Protein 3HJ9 (pdb70)

Radius of gyration: 20.75 Å; Cα contacts (8 Å, |Δi|>4): 990; chains: 2; bounding box: 49×48×55 Å

Structure (mmCIF, N/CA/C/O backbone):
data_3HJ9
#
_entry.id   3HJ9
#
_cell.length_a   78.865
_cell.length_b   78.865
_cell.length_c   136.555
_cell.angle_alpha   90.000
_cell.angle_beta   90.000
_cell.angle_gamma   120.000
#
_symmetry.space_group_name_H-M   'P 32 2 1'
#
loop_
_entity.id
_entity.type
_entity.pdbx_description
1 polymer Oxidoreductase
2 non-polymer 'FLAVIN MONONUCLEOTIDE'
3 non-polymer 'ACETATE ION'
4 non-polymer (4S)-2-METHYL-2,4-PENTANEDIOL
5 non-polymer 'MAGNESIUM ION'
6 water water
#
loop_
_atom_site.group_PDB
_atom_site.id
_atom_site.type_symbol
_atom_site.label_atom_id
_atom_site.label_alt_id
_atom_site.label_comp_id
_atom_site.label_asym_id
_atom_site.label_entity_id
_atom_site.label_seq_id
_atom_site.pdbx_PDB_ins_code
_atom_site.Cartn_x
_atom_site.Cartn_y
_atom_site.Cartn_z
_atom_site.occupancy
_atom_site.B_iso_or_equiv
_atom_site.auth_seq_id
_atom_site.auth_comp_id
_atom_site.auth_asym_id
_atom_site.auth_atom_id
_atom_site.pdbx_PDB_model_num
ATOM 1 N N . ASN A 1 3 ? -35.471 27.510 -1.746 1.00 45.18 2 ASN A N 1
ATOM 2 C CA . ASN A 1 3 ? -35.567 28.416 -0.558 1.00 46.68 2 ASN A CA 1
ATOM 3 C C . ASN A 1 3 ? -34.251 28.448 0.243 1.00 46.18 2 ASN A C 1
ATOM 4 O O . ASN A 1 3 ? -33.756 29.531 0.628 1.00 46.12 2 ASN A O 1
ATOM 9 N N . ASP A 1 4 ? -33.724 27.249 0.513 1.00 45.38 3 ASP A N 1
ATOM 10 C CA . ASP A 1 4 ? -32.410 27.064 1.166 1.00 44.43 3 ASP A CA 1
ATOM 11 C C . ASP A 1 4 ? -31.252 27.563 0.281 1.00 43.40 3 ASP A C 1
ATOM 12 O O . ASP A 1 4 ? -30.207 27.946 0.815 1.00 42.73 3 ASP A O 1
ATOM 17 N N . LEU A 1 5 ? -31.457 27.566 -1.050 1.00 42.49 4 LEU A N 1
ATOM 18 C CA . LEU A 1 5 ? -30.473 28.051 -2.051 1.00 41.58 4 LEU A CA 1
ATOM 19 C C . LEU A 1 5 ? -30.015 29.507 -1.848 1.00 41.66 4 LEU A C 1
ATOM 20 O O . LEU A 1 5 ? -28.924 29.867 -2.317 1.00 42.39 4 LEU A O 1
ATOM 25 N N . LYS A 1 6 ? -30.836 30.336 -1.175 1.00 40.97 5 LYS A N 1
ATOM 26 C CA . LYS A 1 6 ? -30.433 31.711 -0.764 1.00 40.81 5 LYS A CA 1
ATOM 27 C C . LYS A 1 6 ? -29.257 31.642 0.237 1.00 38.72 5 LYS A C 1
ATOM 28 O O . LYS A 1 6 ? -28.409 32.546 0.268 1.00 37.92 5 LYS A O 1
ATOM 34 N N . ARG A 1 7 ? -29.245 30.580 1.060 1.00 36.54 6 ARG A N 1
ATOM 35 C CA . ARG A 1 7 ? -28.183 30.361 2.046 1.00 35.24 6 ARG A CA 1
ATOM 36 C C . ARG A 1 7 ? -26.842 29.877 1.487 1.00 31.11 6 ARG A C 1
ATOM 37 O O . ARG A 1 7 ? -25.879 29.841 2.254 1.00 31.02 6 ARG A O 1
ATOM 45 N N . LEU A 1 8 ? -26.748 29.543 0.186 1.00 26.13 7 LEU A N 1
ATOM 46 C CA . LEU A 1 8 ? -25.458 29.131 -0.387 1.00 22.17 7 LEU A CA 1
ATOM 47 C C . LEU A 1 8 ? -24.433 30.285 -0.276 1.00 20.85 7 LEU A C 1
ATOM 48 O O . LEU A 1 8 ? -24.799 31.467 -0.434 1.00 20.83 7 LEU A O 1
ATOM 53 N N . PRO A 1 9 ? -23.167 29.953 0.069 1.00 19.34 8 PRO A N 1
ATOM 54 C CA . PRO A 1 9 ? -22.150 30.970 0.230 1.00 18.67 8 PRO A CA 1
ATOM 55 C C . PRO A 1 9 ? -21.956 31.716 -1.098 1.00 18.56 8 PRO A C 1
ATOM 56 O O . PRO A 1 9 ? -21.911 31.069 -2.155 1.00 16.56 8 PRO A O 1
ATOM 60 N N . TYR A 1 10 ? -21.864 33.048 -1.028 1.00 18.83 9 TYR A N 1
ATOM 61 C CA . TYR A 1 10 ? -21.757 33.869 -2.244 1.00 18.04 9 TYR A CA 1
ATOM 62 C C . TYR A 1 10 ? -20.472 33.619 -3.020 1.00 19.08 9 TYR A C 1
ATOM 63 O O . TYR A 1 10 ? -19.446 33.214 -2.456 1.00 17.74 9 TYR A O 1
ATOM 72 N N . GLU A 1 11 ? -20.558 33.833 -4.328 1.00 19.55 10 GLU A N 1
ATOM 73 C CA . GLU A 1 11 ? -19.432 33.694 -5.214 1.00 22.30 10 GLU A CA 1
ATOM 74 C C . GLU A 1 11 ? -18.430 34.834 -4.934 1.00 22.40 10 GLU A C 1
ATOM 75 O O . GLU A 1 11 ? -18.843 35.977 -4.760 1.00 21.12 10 GLU A O 1
ATOM 81 N N . PRO A 1 12 ? -17.127 34.507 -4.802 1.00 22.28 11 PRO A N 1
ATOM 82 C CA . PRO A 1 12 ? -16.159 35.587 -4.652 1.00 22.83 11 PRO A CA 1
ATOM 83 C C . PRO A 1 12 ? -16.005 36.401 -5.949 1.00 23.25 11 PRO A C 1
ATOM 84 O O . PRO A 1 12 ? -16.152 35.863 -7.033 1.00 22.72 11 PRO A O 1
ATOM 88 N N . VAL A 1 13 ? -15.755 37.699 -5.818 1.00 25.32 12 VAL A N 1
ATOM 89 C CA . VAL A 1 13 ? -15.490 38.581 -6.954 1.00 26.12 12 VAL A CA 1
ATOM 90 C C . VAL A 1 13 ? -13.969 38.624 -7.016 1.00 27.55 12 VAL A C 1
ATOM 91 O O . VAL A 1 13 ? -13.328 39.177 -6.129 1.00 28.08 12 VAL A O 1
ATOM 95 N N . LYS A 1 14 ? -13.393 38.042 -8.058 1.00 30.44 13 LYS A N 1
ATOM 96 C CA . LYS A 1 14 ? -11.932 37.940 -8.197 1.00 32.27 13 LYS A CA 1
ATOM 97 C C . LYS A 1 14 ? -11.351 39.004 -9.144 1.00 33.48 13 LYS A C 1
ATOM 98 O O . LYS A 1 14 ? -11.979 39.371 -10.146 1.00 33.42 13 LYS A O 1
ATOM 100 N N . GLY A 1 15 ? -10.170 39.510 -8.786 1.00 34.41 14 GLY A N 1
ATOM 101 C CA . GLY A 1 15 ? -9.400 40.420 -9.634 1.00 34.71 14 GLY A CA 1
ATOM 102 C C . GLY A 1 15 ? -9.704 41.903 -9.680 1.00 34.89 14 GLY A C 1
ATOM 103 O O . GLY A 1 15 ? -8.913 42.632 -10.255 1.00 35.74 14 GLY A O 1
ATOM 104 N N . LEU A 1 16 ? -10.817 42.360 -9.104 1.00 34.78 15 LEU A N 1
ATOM 105 C CA . LEU A 1 16 ? -11.159 43.803 -9.126 1.00 35.06 15 LEU A CA 1
ATOM 106 C C . LEU A 1 16 ? -10.107 44.679 -8.429 1.00 35.02 15 LEU A C 1
ATOM 107 O O . LEU A 1 16 ? -9.592 44.320 -7.370 1.00 36.48 15 LEU A O 1
ATOM 112 N N . LEU A 1 17 ? -9.751 45.787 -9.065 1.00 33.99 16 LEU A N 1
ATOM 113 C CA . LEU A 1 17 ? -8.843 46.757 -8.479 1.00 32.83 16 LEU A CA 1
ATOM 114 C C . LEU A 1 17 ? -9.651 47.986 -8.120 1.00 31.43 16 LEU A C 1
ATOM 115 O O . LEU A 1 17 ? -10.803 48.118 -8.540 1.00 30.52 16 LEU A O 1
ATOM 120 N N . PRO A 1 18 ? -9.078 48.870 -7.289 1.00 30.44 17 PRO A N 1
ATOM 121 C CA . PRO A 1 18 ? -9.802 50.106 -7.030 1.00 29.26 17 PRO A CA 1
ATOM 122 C C . PRO A 1 18 ? -9.902 50.934 -8.312 1.00 25.50 17 PRO A C 1
ATOM 123 O O . PRO A 1 18 ? -8.943 50.982 -9.081 1.00 25.13 17 PRO A O 1
ATOM 127 N N . ARG A 1 19 ? -11.065 51.537 -8.540 1.00 22.67 18 ARG A N 1
ATOM 128 C CA . ARG A 1 19 ? -11.263 52.395 -9.695 1.00 20.44 18 ARG A CA 1
ATOM 129 C C . ARG A 1 19 ? -10.629 53.772 -9.397 1.00 18.60 18 ARG A C 1
ATOM 130 O O . ARG A 1 19 ? -10.470 54.152 -8.196 1.00 18.64 18 ARG A O 1
ATOM 138 N N . PRO A 1 20 ? -10.272 54.515 -10.451 1.00 17.13 19 PRO A N 1
ATOM 139 C CA . PRO A 1 20 ? -9.735 55.850 -10.262 1.00 17.05 19 PRO A CA 1
ATOM 140 C C . PRO A 1 20 ? -10.775 56.784 -9.618 1.00 18.93 19 PRO A C 1
ATOM 141 O O . PRO A 1 20 ? -11.989 56.648 -9.878 1.00 17.76 19 PRO A O 1
ATOM 145 N N . ALA A 1 21 ? -10.303 57.689 -8.757 1.00 20.08 20 ALA A N 1
ATOM 146 C CA . ALA A 1 21 ? -11.185 58.655 -8.123 1.00 21.66 20 ALA A CA 1
ATOM 147 C C . ALA A 1 21 ? -11.819 59.560 -9.206 1.00 22.23 20 ALA A C 1
ATOM 148 O O . ALA A 1 21 ? -11.186 59.875 -10.224 1.00 22.75 20 ALA A O 1
ATOM 150 N N . VAL A 1 22 ? -13.095 59.869 -9.015 1.00 23.94 21 VAL A N 1
ATOM 151 C CA . VAL A 1 22 ? -13.877 60.735 -9.896 1.00 25.12 21 VAL A CA 1
ATOM 152 C C . VAL A 1 22 ? -14.145 61.978 -9.071 1.00 26.01 21 VAL A C 1
ATOM 153 O O . VAL A 1 22 ? -14.814 61.912 -8.043 1.00 25.97 21 VAL A O 1
ATOM 157 N N . GLY A 1 23 ? -13.603 63.097 -9.502 1.00 27.31 22 GLY A N 1
ATOM 158 C CA . GLY A 1 23 ? -13.791 64.366 -8.830 1.00 29.27 22 GLY A CA 1
ATOM 159 C C . GLY A 1 23 ? -12.472 64.874 -8.286 1.00 31.36 22 GLY A C 1
ATOM 160 O O . GLY A 1 23 ? -11.366 64.465 -8.731 1.00 31.53 22 GLY A O 1
ATOM 161 N N . THR A 1 24 ? -12.603 65.801 -7.339 1.00 32.20 23 THR A N 1
ATOM 162 C CA . THR A 1 24 ? -11.463 66.421 -6.679 1.00 32.22 23 THR A CA 1
ATOM 163 C C . THR A 1 24 ? -11.388 65.612 -5.368 1.00 30.38 23 THR A C 1
ATOM 164 O O . THR A 1 24 ? -12.366 65.548 -4.630 1.00 30.51 23 THR A O 1
ATOM 168 N N . SER A 1 25 ? -10.240 64.973 -5.144 1.00 29.12 24 SER A N 1
ATOM 169 C CA . SER A 1 25 ? -9.969 64.108 -4.004 1.00 28.81 24 SER A CA 1
ATOM 170 C C . SER A 1 25 ? -9.303 64.945 -2.883 1.00 27.59 24 SER A C 1
ATOM 171 O O . SER A 1 25 ? -8.106 64.817 -2.584 1.00 27.32 24 SER A O 1
ATOM 174 N N . GLU A 1 26 ? -10.118 65.799 -2.267 1.00 26.46 25 GLU A N 1
ATOM 175 C CA . GLU A 1 26 ? -9.666 66.754 -1.241 1.00 26.16 25 GLU A CA 1
ATOM 176 C C . GLU A 1 26 ? -9.185 66.050 0.027 1.00 24.00 25 GLU A C 1
ATOM 177 O O . GLU A 1 26 ? -9.687 64.983 0.382 1.00 22.92 25 GLU A O 1
ATOM 183 N N . ARG A 1 27 ? -8.184 66.639 0.673 1.00 22.54 26 ARG A N 1
ATOM 184 C CA . ARG A 1 27 ? -7.559 66.068 1.870 1.00 22.38 26 ARG A CA 1
ATOM 185 C C . ARG A 1 27 ? -8.530 65.976 3.063 1.00 20.58 26 ARG A C 1
ATOM 186 O O . ARG A 1 27 ? -8.518 64.986 3.798 1.00 18.30 26 ARG A O 1
ATOM 194 N N . VAL A 1 28 ? -9.362 67.010 3.222 1.00 19.07 27 VAL A N 1
ATOM 195 C CA . VAL A 1 28 ? -10.365 67.079 4.272 1.00 18.91 27 VAL A CA 1
ATOM 196 C C . VAL A 1 28 ? -11.681 67.586 3.702 1.00 19.83 27 VAL A C 1
ATOM 197 O O . VAL A 1 28 ? -11.680 68.543 2.943 1.00 21.19 27 VAL A O 1
ATOM 201 N N . ILE A 1 29 ? -12.790 66.924 4.039 1.00 20.71 28 ILE A N 1
ATOM 202 C CA . ILE A 1 29 ? -14.125 67.420 3.709 1.00 21.43 28 ILE A CA 1
ATOM 203 C C . ILE A 1 29 ? -14.763 67.813 5.057 1.00 21.14 28 ILE A C 1
ATOM 204 O O . ILE A 1 29 ? -14.914 66.959 5.929 1.00 20.69 28 ILE A O 1
ATOM 209 N N . THR A 1 30 ? -15.047 69.113 5.234 1.00 20.83 29 THR A N 1
ATOM 210 C CA A THR A 1 30 ? -15.704 69.606 6.449 0.50 21.52 29 THR A CA 1
ATOM 211 C CA B THR A 1 30 ? -15.703 69.635 6.442 0.50 21.39 29 THR A CA 1
ATOM 212 C C . THR A 1 30 ? -17.201 69.378 6.256 1.00 21.57 29 THR A C 1
ATOM 213 O O . THR A 1 30 ? -17.737 69.557 5.159 1.00 23.89 29 THR A O 1
ATOM 220 N N . LEU A 1 31 ? -17.867 68.953 7.309 1.00 21.62 30 LEU A N 1
ATOM 221 C CA . LEU A 1 31 ? -19.288 68.643 7.279 1.00 20.48 30 LEU A CA 1
ATOM 222 C C . LEU A 1 31 ? -20.052 69.684 8.102 1.00 20.74 30 LEU A C 1
ATOM 223 O O . LEU A 1 31 ? -19.551 70.135 9.139 1.00 19.22 30 LEU A O 1
ATOM 228 N N . PRO A 1 32 ? -21.282 70.044 7.670 1.00 21.96 31 PRO A N 1
ATOM 229 C CA . PRO A 1 32 ? -22.059 71.014 8.455 1.00 22.24 31 PRO A CA 1
ATOM 230 C C . PRO A 1 32 ? -22.572 70.403 9.748 1.00 22.53 31 PRO A C 1
ATOM 231 O O . PRO A 1 32 ? -22.640 69.161 9.867 1.00 21.42 31 PRO A O 1
ATOM 235 N N . GLU A 1 33 ? -22.893 71.258 10.719 1.00 24.02 32 GLU A N 1
ATOM 236 C CA . GLU A 1 33 ? -23.389 70.784 12.017 1.00 26.76 32 GLU A CA 1
ATOM 237 C C . GLU A 1 33 ? -24.674 69.997 11.844 1.00 27.00 32 GLU A C 1
ATOM 238 O O . GLU A 1 33 ? -25.548 70.447 11.133 1.00 26.41 32 GLU A O 1
ATOM 244 N N . PRO A 1 34 ? -24.793 68.829 12.494 1.00 28.07 33 PRO A N 1
ATOM 245 C CA . PRO A 1 34 ? -26.030 68.054 12.374 1.00 28.79 33 PRO A CA 1
ATOM 246 C C . PRO A 1 34 ? -27.233 68.679 13.149 1.00 30.43 33 PRO A C 1
ATOM 247 O O . PRO A 1 34 ? -27.005 69.367 14.154 1.00 28.27 33 PRO A O 1
ATOM 251 N N . ASP A 1 35 ? -28.464 68.488 12.631 1.00 33.30 34 ASP A N 1
ATOM 252 C CA A ASP A 1 35 ? -29.683 68.996 13.301 0.50 35.26 34 ASP A CA 1
ATOM 253 C CA B ASP A 1 35 ? -29.725 68.936 13.273 0.50 35.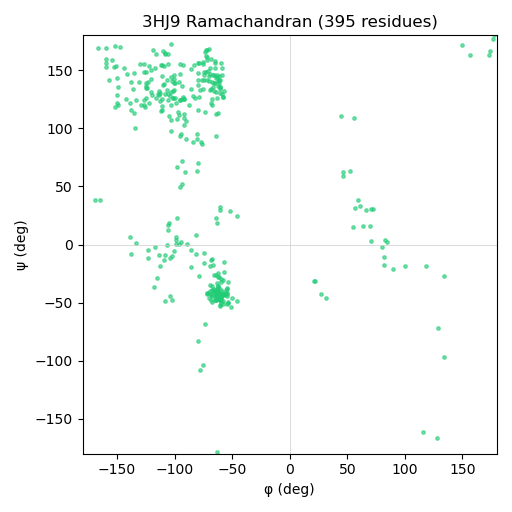27 34 ASP A CA 1
ATOM 254 C C . ASP A 1 35 ? -29.943 68.163 14.565 1.00 36.42 34 ASP A C 1
ATOM 255 O O . ASP A 1 35 ? -29.590 67.008 14.647 1.00 37.77 34 ASP A O 1
ATOM 264 N N . ARG A 1 36 ? -30.589 68.776 15.535 1.00 39.43 35 ARG A N 1
ATOM 265 C CA . ARG A 1 36 ? -30.855 68.154 16.840 1.00 41.70 35 ARG A CA 1
ATOM 266 C C . ARG A 1 36 ? -32.314 67.958 17.220 1.00 42.91 35 ARG A C 1
ATOM 267 O O . ARG A 1 36 ? -32.652 66.969 17.870 1.00 43.84 35 ARG A O 1
ATOM 275 N N . THR A 1 37 ? -33.157 68.907 16.844 1.00 44.44 36 THR A N 1
ATOM 276 C CA . THR A 1 37 ? -34.565 68.819 17.140 1.00 44.71 36 THR A CA 1
ATOM 277 C C . THR A 1 37 ? -35.256 67.887 16.131 1.00 43.64 36 THR A C 1
ATOM 278 O O . THR A 1 37 ? -35.345 66.684 16.366 1.00 43.55 36 THR A O 1
ATOM 282 N N . SER A 1 38 ? -35.595 68.435 14.966 1.00 41.91 37 SER A N 1
ATOM 283 C CA . SER A 1 38 ? -36.528 67.805 14.037 1.00 39.99 37 SER A CA 1
ATOM 284 C C . SER A 1 38 ? -36.110 66.525 13.267 1.00 37.11 37 SER A C 1
ATOM 285 O O . SER A 1 38 ? -34.950 66.128 13.242 1.00 37.03 37 SER A O 1
ATOM 288 N N . GLY A 1 39 ? -37.131 65.911 12.655 1.00 33.00 38 GLY A N 1
ATOM 289 C CA . GLY A 1 39 ? -37.028 64.685 11.863 1.00 29.36 38 GLY A CA 1
ATOM 290 C C . GLY A 1 39 ? -38.126 63.673 12.216 1.00 26.00 38 GLY A C 1
ATOM 291 O O . GLY A 1 39 ? -38.869 63.845 13.196 1.00 22.32 38 GLY A O 1
ATOM 300 N N . PRO A 1 41 ? -40.319 60.731 13.639 1.00 18.37 40 PRO A N 1
ATOM 301 C CA . PRO A 1 41 ? -40.323 60.050 14.940 1.00 17.63 40 PRO A CA 1
ATOM 302 C C . PRO A 1 41 ? -39.622 58.688 14.900 1.00 18.70 40 PRO A C 1
ATOM 303 O O . PRO A 1 41 ? -39.760 57.980 13.912 1.00 17.30 40 PRO A O 1
ATOM 307 N N . LEU A 1 42 ? -38.859 58.356 15.951 1.00 19.80 41 LEU A N 1
ATOM 308 C CA . LEU A 1 42 ? -38.169 57.048 16.088 1.00 18.89 41 LEU A CA 1
ATOM 309 C C . LEU A 1 42 ? -39.095 55.892 15.748 1.00 18.01 41 LEU A C 1
ATOM 310 O O . LEU A 1 42 ? -38.695 55.010 14.992 1.00 19.40 41 LEU A O 1
ATOM 323 N N . GLY A 1 44 ? -41.720 55.832 13.872 1.00 16.63 43 GLY A N 1
ATOM 324 C CA . GLY A 1 44 ? -41.848 55.796 12.406 1.00 15.94 43 GLY A CA 1
ATOM 325 C C . GLY A 1 44 ? -40.655 55.148 11.690 1.00 16.73 43 GLY A C 1
ATOM 326 O O . GLY A 1 44 ? -40.836 54.358 10.749 1.00 16.57 43 GLY A O 1
ATOM 327 N N . THR A 1 45 ? -39.437 55.471 12.132 1.00 16.31 44 THR A N 1
ATOM 328 C CA . THR A 1 45 ? -38.251 54.925 11.514 1.00 16.31 44 THR A CA 1
ATOM 329 C C . THR A 1 45 ? -38.135 53.413 11.748 1.00 15.73 44 THR A C 1
ATOM 330 O O . THR A 1 45 ? -37.670 52.709 10.859 1.00 12.93 44 THR A O 1
ATOM 334 N N . LEU A 1 46 ? -38.551 52.930 12.920 1.00 15.47 45 LEU A N 1
ATOM 335 C CA . LEU A 1 46 ? -38.557 51.474 13.205 1.00 16.44 45 LEU A CA 1
ATOM 336 C C . LEU A 1 46 ? -39.538 50.693 12.257 1.00 16.80 45 LEU A C 1
ATOM 337 O O . LEU A 1 46 ? -39.227 49.578 11.793 1.00 15.94 45 LEU A O 1
ATOM 342 N N . TRP A 1 47 ? -40.703 51.293 11.988 1.00 15.36 46 TRP A N 1
ATOM 343 C CA . TRP A 1 47 ? -41.668 50.719 11.053 1.00 15.74 46 TRP A CA 1
ATOM 344 C C . TRP A 1 47 ? -41.104 50.616 9.627 1.00 15.87 46 TRP A C 1
ATOM 345 O O . TRP A 1 47 ? -41.381 49.649 8.956 1.00 14.77 46 TRP A O 1
ATOM 356 N N . LEU A 1 48 ? -40.318 51.610 9.207 1.00 14.95 47 LEU A N 1
ATOM 357 C CA . LEU A 1 48 ? -39.787 51.691 7.848 1.00 16.56 47 LEU A CA 1
ATOM 358 C C . LEU A 1 48 ? -38.378 51.131 7.690 1.00 15.81 47 LEU A C 1
ATOM 359 O O . LEU A 1 48 ? -37.833 51.130 6.575 1.00 16.39 47 LEU A O 1
ATOM 364 N N . ARG A 1 49 ? -37.789 50.620 8.775 1.00 15.80 48 ARG A N 1
ATOM 365 C CA . ARG A 1 49 ? -36.403 50.094 8.760 1.00 15.58 48 ARG A CA 1
ATOM 366 C C . ARG A 1 49 ? -36.411 48.823 7.889 1.00 16.31 48 ARG A C 1
ATOM 367 O O . ARG A 1 49 ? -37.206 47.910 8.120 1.00 15.84 48 ARG A O 1
ATOM 375 N N . LYS A 1 50 ? -35.612 48.838 6.819 1.00 17.88 49 LYS A N 1
ATOM 376 C CA . LYS A 1 50 ? -35.554 47.750 5.832 1.00 18.01 49 LYS A CA 1
ATOM 377 C C . LYS A 1 50 ? -34.250 47.804 5.051 1.00 17.67 49 LYS A C 1
ATOM 378 O O . LYS A 1 50 ? -33.557 48.819 5.087 1.00 16.44 49 LYS A O 1
ATOM 384 N N . SER A 1 51 ? -33.970 46.746 4.291 1.00 18.20 50 SER A N 1
ATOM 385 C CA . SER A 1 51 ? -32.795 46.688 3.420 1.00 17.43 50 SER A CA 1
ATOM 386 C C . SER A 1 51 ? -33.162 46.973 1.955 1.00 16.14 50 SER A C 1
ATOM 387 O O . SER A 1 51 ? -34.154 46.499 1.450 1.00 14.52 50 SER A O 1
ATOM 390 N N . THR A 1 52 ? -32.317 47.742 1.288 1.00 16.95 51 THR A N 1
ATOM 391 C CA . THR A 1 52 ? -32.473 48.119 -0.121 1.00 17.08 51 THR A CA 1
ATOM 392 C C . THR A 1 52 ? -31.204 47.706 -0.828 1.00 18.03 51 THR A C 1
ATOM 393 O O . THR A 1 52 ? -30.114 47.896 -0.271 1.00 15.47 51 THR A O 1
ATOM 397 N N . ARG A 1 53 ? -31.342 47.160 -2.046 1.00 17.50 52 ARG A N 1
ATOM 398 C CA . ARG A 1 53 ? -30.206 46.649 -2.819 1.00 18.76 52 ARG A CA 1
ATOM 399 C C . ARG A 1 53 ? -29.996 47.242 -4.208 1.00 18.57 52 ARG A C 1
ATOM 400 O O . ARG A 1 53 ? -28.959 46.994 -4.797 1.00 20.07 52 ARG A O 1
ATOM 408 N N . GLU A 1 54 ? -30.969 47.996 -4.721 1.00 18.60 53 GLU A N 1
ATOM 409 C CA . GLU A 1 54 ? -30.868 48.710 -5.984 1.00 18.12 53 GLU A CA 1
ATOM 410 C C . GLU A 1 54 ? -31.045 50.214 -5.681 1.00 17.41 53 GLU A C 1
ATOM 411 O O . GLU A 1 54 ? -32.018 50.624 -5.057 1.00 16.57 53 GLU A O 1
ATOM 414 N N . PHE A 1 55 ? -30.106 51.010 -6.168 1.00 17.54 54 PHE A N 1
ATOM 415 C CA . PHE A 1 55 ? -30.040 52.432 -5.888 1.00 18.64 54 PHE A CA 1
ATOM 416 C C . PHE A 1 55 ? -29.968 53.339 -7.100 1.00 18.36 54 PHE A C 1
ATOM 417 O O . PHE A 1 55 ? -29.525 52.931 -8.160 1.00 17.97 54 PHE A O 1
ATOM 425 N N . ASP A 1 56 ? -30.423 54.568 -6.891 1.00 20.47 55 ASP A N 1
ATOM 426 C CA . ASP A 1 56 ? -30.235 55.673 -7.818 1.00 23.82 55 ASP A CA 1
ATOM 427 C C . ASP A 1 56 ? -28.791 56.142 -7.537 1.00 22.58 55 ASP A C 1
ATOM 428 O O . ASP A 1 56 ? -28.306 56.047 -6.384 1.00 22.35 55 ASP A O 1
ATOM 433 N N . GLN A 1 57 ? -28.116 56.627 -8.569 1.00 22.15 56 GLN A N 1
ATOM 434 C CA . GLN A 1 57 ? -26.725 57.077 -8.438 1.00 22.66 56 GLN A CA 1
ATOM 435 C C . GLN A 1 57 ? -26.533 58.524 -7.976 1.00 22.07 56 GLN A C 1
ATOM 436 O O . GLN A 1 57 ? -25.406 58.906 -7.714 1.00 23.35 56 GLN A O 1
ATOM 442 N N . GLN A 1 58 ? -27.601 59.300 -7.809 1.00 21.41 57 GLN A N 1
ATOM 443 C CA . GLN A 1 58 ? -27.489 60.713 -7.376 1.00 21.72 57 GLN A CA 1
ATOM 444 C C . GLN A 1 58 ? -26.769 60.753 -6.004 1.00 19.54 57 GLN A C 1
ATOM 445 O O . GLN A 1 58 ? -27.122 59.973 -5.123 1.00 17.95 57 GLN A O 1
ATOM 448 N N . PRO A 1 59 ? -25.714 61.600 -5.845 1.00 17.43 58 PRO A N 1
ATOM 449 C CA . PRO A 1 59 ? -25.024 61.660 -4.530 1.00 16.95 58 PRO A CA 1
ATOM 450 C C . PRO A 1 59 ? -25.910 62.190 -3.418 1.00 15.35 58 PRO A C 1
ATOM 451 O O . PRO A 1 59 ? -26.875 62.857 -3.694 1.00 16.00 58 PRO A O 1
ATOM 455 N N . LEU A 1 60 ? -25.605 61.855 -2.166 1.00 18.63 59 LEU A N 1
ATOM 456 C CA . LEU A 1 60 ? -26.337 62.440 -1.042 1.00 18.81 59 LEU A CA 1
ATOM 457 C C . LEU A 1 60 ? -25.882 63.911 -0.954 1.00 19.50 59 LEU A C 1
ATOM 458 O O . LEU A 1 60 ? -24.690 64.202 -1.170 1.00 18.57 59 LEU A O 1
ATOM 463 N N . PRO A 1 61 ? -26.812 64.844 -0.652 1.00 19.93 60 PRO A N 1
ATOM 464 C CA . PRO A 1 61 ? -26.348 66.209 -0.398 1.00 19.82 60 PRO A CA 1
ATOM 465 C C . PRO A 1 61 ? -25.478 66.211 0.857 1.00 19.98 60 PRO A C 1
ATOM 466 O O . PRO A 1 61 ? -25.591 65.300 1.708 1.00 18.78 60 PRO A O 1
ATOM 470 N N . LEU A 1 62 ? -24.629 67.221 0.974 1.00 19.36 61 LEU A N 1
ATOM 471 C CA . LEU A 1 62 ? -23.693 67.322 2.096 1.00 19.90 61 LEU A CA 1
ATOM 472 C C . LEU A 1 62 ? -24.391 67.245 3.459 1.00 20.08 61 LEU A C 1
ATOM 473 O O . LEU A 1 62 ? -23.858 66.621 4.377 1.00 19.94 61 LEU A O 1
ATOM 478 N N . LYS A 1 63 ? -25.581 67.845 3.573 1.00 20.67 62 LYS A N 1
ATOM 479 C CA . LYS A 1 63 ? -26.385 67.790 4.813 1.00 21.73 62 LYS A CA 1
ATOM 480 C C . LYS A 1 63 ? -26.710 66.350 5.211 1.00 20.77 62 LYS A C 1
ATOM 481 O O . LYS A 1 63 ? -26.620 66.005 6.385 1.00 19.51 62 LYS A O 1
ATOM 487 N N . GLN A 1 64 ? -27.094 65.528 4.233 1.00 21.48 63 GLN A N 1
ATOM 488 C CA . GLN A 1 64 ? -27.423 64.138 4.478 1.00 23.39 63 GLN A CA 1
ATOM 489 C C . GLN A 1 64 ? -26.185 63.317 4.777 1.00 23.68 63 GLN A C 1
ATOM 490 O O . GLN A 1 64 ? -26.228 62.493 5.682 1.00 23.78 63 GLN A O 1
ATOM 496 N N . LEU A 1 65 ? -25.091 63.521 4.033 1.00 23.01 64 LEU A N 1
ATOM 497 C CA . LEU A 1 65 ? -23.840 62.804 4.359 1.00 21.53 64 LEU A CA 1
ATOM 498 C C . LEU A 1 65 ? -23.436 63.080 5.817 1.00 21.03 64 LEU A C 1
ATOM 499 O O . LEU A 1 65 ? -23.080 62.167 6.562 1.00 20.80 64 LEU A O 1
ATOM 504 N N . SER A 1 66 ? -23.551 64.340 6.217 1.00 21.02 65 SER A N 1
ATOM 505 C CA . SER A 1 66 ? -23.217 64.778 7.571 1.00 20.97 65 SER A CA 1
ATOM 506 C C . SER A 1 66 ? -24.047 64.098 8.640 1.00 20.92 65 SER A C 1
ATOM 507 O O . SER A 1 66 ? -23.498 63.539 9.590 1.00 20.22 65 SER A O 1
ATOM 510 N N . GLU A 1 67 ? -25.367 64.161 8.485 1.00 20.83 66 GLU A N 1
ATOM 511 C CA . GLU A 1 67 ? -26.286 63.562 9.452 1.00 20.86 66 GLU A CA 1
ATOM 512 C C . GLU A 1 67 ? -26.157 62.026 9.560 1.00 19.02 66 GLU A C 1
ATOM 513 O O . GLU A 1 67 ? -26.210 61.489 10.649 1.00 19.02 66 GLU A O 1
ATOM 519 N N . LEU A 1 68 ? -25.933 61.364 8.436 1.00 18.82 67 LEU A N 1
ATOM 520 C CA . LEU A 1 68 ? -25.711 59.905 8.356 1.00 18.31 67 LEU A CA 1
ATOM 521 C C . LEU A 1 68 ? -24.479 59.501 9.164 1.00 19.33 67 LEU A C 1
ATOM 522 O O . LEU A 1 68 ? -24.535 58.563 10.015 1.00 19.33 67 LEU A O 1
ATOM 527 N N . LEU A 1 69 ? -23.371 60.191 8.878 1.00 18.33 68 LEU A N 1
ATOM 528 C CA . LEU A 1 69 ? -22.118 59.942 9.576 1.00 18.30 68 LEU A CA 1
ATOM 529 C C . LEU A 1 69 ? -22.270 60.221 11.077 1.00 16.74 68 LEU A C 1
ATOM 530 O O . LEU A 1 69 ? -21.828 59.422 11.853 1.00 16.94 68 LEU A O 1
ATOM 535 N N . TRP A 1 70 ? -22.909 61.335 11.443 1.00 17.03 69 TRP A N 1
ATOM 536 C CA . TRP A 1 70 ? -23.165 61.656 12.854 1.00 17.51 69 TRP A CA 1
ATOM 537 C C . TRP A 1 70 ? -24.067 60.585 13.529 1.00 17.41 69 TRP A C 1
ATOM 538 O O . TRP A 1 70 ? -23.803 60.188 14.683 1.00 17.79 69 TRP A O 1
ATOM 549 N N . ALA A 1 71 ? -25.140 60.184 12.835 1.00 17.01 70 ALA A N 1
ATOM 550 C CA . ALA A 1 71 ? -26.043 59.138 13.311 1.00 17.70 70 ALA A CA 1
ATOM 551 C C . ALA A 1 71 ? -25.214 57.883 13.615 1.00 19.45 70 ALA A C 1
ATOM 552 O O . ALA A 1 71 ? -25.231 57.399 14.763 1.00 19.03 70 ALA A O 1
ATOM 554 N N . ALA A 1 72 ? -24.385 57.466 12.655 1.00 19.94 71 ALA A N 1
ATOM 555 C CA . ALA A 1 72 ? -23.564 56.236 12.819 1.00 21.19 71 ALA A CA 1
ATOM 556 C C . ALA A 1 72 ? -22.454 56.316 13.867 1.00 22.42 71 ALA A C 1
ATOM 557 O O . ALA A 1 72 ? -22.317 55.392 14.704 1.00 24.34 71 ALA A O 1
ATOM 559 N N . ALA A 1 73 ? -21.710 57.431 13.891 1.00 21.12 72 ALA A N 1
ATOM 560 C CA . ALA A 1 73 ? -20.468 57.515 14.694 1.00 19.71 72 ALA A CA 1
ATOM 561 C C . ALA A 1 73 ? -20.206 58.805 15.459 1.00 18.38 72 ALA A C 1
ATOM 562 O O . ALA A 1 73 ? -19.134 58.935 16.036 1.00 18.76 72 ALA A O 1
ATOM 564 N N . GLY A 1 74 ? -21.165 59.734 15.465 1.00 16.75 73 GLY A N 1
ATOM 565 C CA . GLY A 1 74 ? -20.965 61.054 15.955 1.00 15.62 73 GLY A CA 1
ATOM 566 C C . GLY A 1 74 ? -20.863 61.201 17.450 1.00 15.09 73 GLY A C 1
ATOM 567 O O . GLY A 1 74 ? -21.261 60.286 18.191 1.00 16.40 73 GLY A O 1
ATOM 568 N N . VAL A 1 75 ? -20.318 62.351 17.864 1.00 14.88 74 VAL A N 1
ATOM 569 C CA . VAL A 1 75 ? -20.254 62.748 19.272 1.00 14.66 74 VAL A CA 1
ATOM 570 C C . VAL A 1 75 ? -21.619 63.348 19.623 1.00 14.90 74 VAL A C 1
ATOM 571 O O . VAL A 1 75 ? -22.097 64.232 18.940 1.00 15.03 74 VAL A O 1
ATOM 575 N N . ASN A 1 76 ? -22.255 62.832 20.661 1.00 14.99 75 ASN A N 1
ATOM 576 C CA . ASN A 1 76 ? -23.566 63.361 21.132 1.00 14.74 75 ASN A CA 1
ATOM 577 C C . ASN A 1 76 ? -23.477 64.004 22.495 1.00 15.11 75 ASN A C 1
ATOM 578 O O . ASN A 1 76 ? -24.430 64.639 22.911 1.00 15.66 75 ASN A O 1
ATOM 583 N N . ARG A 1 77 ? -22.327 63.858 23.166 1.00 14.96 76 ARG A N 1
ATOM 584 C CA . ARG A 1 77 ? -22.041 64.482 24.437 1.00 16.43 76 ARG A CA 1
ATOM 585 C C . ARG A 1 77 ? -20.620 65.070 24.404 1.00 17.93 76 ARG A C 1
ATOM 586 O O . ARG A 1 77 ? -19.634 64.316 24.311 1.00 16.73 76 ARG A O 1
ATOM 594 N N . SER A 1 78 ? -20.524 66.399 24.458 1.00 19.77 77 SER A N 1
ATOM 595 C CA . SER A 1 78 ? -19.209 67.074 24.424 1.00 23.10 77 SER A CA 1
ATOM 596 C C . SER A 1 78 ? -18.332 66.645 25.603 1.00 23.32 77 SER A C 1
ATOM 597 O O . SER A 1 78 ? -17.156 66.320 25.404 1.00 24.64 77 SER A O 1
ATOM 600 N N . LEU A 1 79 ? -18.925 66.627 26.801 1.00 22.52 78 LEU A N 1
ATOM 601 C CA . LEU A 1 79 ? -18.242 66.169 28.007 1.00 22.92 78 LEU A CA 1
ATOM 602 C C . LEU A 1 79 ? -17.914 64.673 27.831 1.00 23.63 78 LEU A C 1
ATOM 603 O O . LEU A 1 79 ? -18.820 63.849 27.712 1.00 24.59 78 LEU A O 1
ATOM 608 N N . GLY A 1 80 ? -16.622 64.350 27.716 1.00 22.91 79 GLY A N 1
ATOM 609 C CA . GLY A 1 80 ? -16.153 62.960 27.501 1.00 22.20 79 GLY A CA 1
ATOM 610 C C . GLY A 1 80 ? -16.215 62.383 26.095 1.00 21.74 79 GLY A C 1
ATOM 611 O O . GLY A 1 80 ? -15.792 61.246 25.871 1.00 23.29 79 GLY A O 1
ATOM 612 N N . GLY A 1 81 ? -16.725 63.132 25.124 1.00 20.39 80 GLY A N 1
ATOM 613 C CA . GLY A 1 81 ? -16.834 62.610 23.753 1.00 20.23 80 GLY A CA 1
ATOM 614 C C . GLY A 1 81 ? -17.683 61.351 23.571 1.00 19.13 80 GLY A C 1
ATOM 615 O O . GLY A 1 81 ? -17.330 60.462 22.780 1.00 19.74 80 GLY A O 1
ATOM 616 N N . GLY A 1 82 ? -18.791 61.280 24.317 1.00 17.31 81 GLY A N 1
ATOM 617 C CA . GLY A 1 82 ? -19.772 60.226 24.188 1.00 15.12 81 GLY A CA 1
ATOM 618 C C . GLY A 1 82 ? -20.324 60.211 22.766 1.00 15.23 81 GLY A C 1
ATOM 619 O O . GLY A 1 82 ? -20.481 61.254 22.129 1.00 13.14 81 GLY A O 1
ATOM 620 N N . ARG A 1 83 ? -20.624 59.017 22.293 1.00 12.99 82 ARG A N 1
ATOM 621 C CA . ARG A 1 83 ? -21.071 58.798 20.920 1.00 14.31 82 ARG A CA 1
ATOM 622 C C . ARG A 1 83 ? -22.535 58.390 20.809 1.00 14.09 82 ARG A C 1
ATOM 623 O O . ARG A 1 83 ? -23.174 58.033 21.790 1.00 14.39 82 ARG A O 1
ATOM 631 N N . THR A 1 84 ? -23.055 58.450 19.589 1.00 14.20 83 THR A N 1
ATOM 632 C CA . THR A 1 84 ? -24.438 58.081 19.313 1.00 15.08 83 THR A CA 1
ATOM 633 C C . THR A 1 84 ? -24.675 56.586 19.470 1.00 16.35 83 THR A C 1
ATOM 634 O O . THR A 1 84 ? -25.815 56.208 19.624 1.00 17.11 83 THR A O 1
ATOM 638 N N . ALA A 1 85 ? -23.609 55.766 19.456 1.00 17.79 84 ALA A N 1
ATOM 639 C CA . ALA A 1 85 ? -23.665 54.297 19.587 1.00 18.98 84 ALA A CA 1
ATOM 640 C C . ALA A 1 85 ? -22.728 53.863 20.723 1.00 19.92 84 ALA A C 1
ATOM 641 O O . ALA A 1 85 ? -21.691 54.512 20.984 1.00 19.72 84 ALA A O 1
ATOM 643 N N . PRO A 1 86 ? -23.084 52.777 21.419 1.00 19.43 85 PRO A N 1
ATOM 644 C CA . PRO A 1 86 ? -22.224 52.302 22.499 1.00 20.01 85 PRO A CA 1
ATOM 645 C C . PRO A 1 86 ? -20.922 51.659 21.989 1.00 18.18 85 PRO A C 1
ATOM 646 O O . PRO A 1 86 ? -20.755 51.388 20.789 1.00 19.63 85 PRO A O 1
ATOM 650 N N . SER A 1 87 ? -20.003 51.461 22.911 1.00 20.47 86 SER A N 1
ATOM 651 C CA . SER A 1 87 ? -18.732 50.771 22.621 1.00 21.98 86 SER A CA 1
ATOM 652 C C . SER A 1 87 ? -18.159 50.188 23.906 1.00 22.02 86 SER A C 1
ATOM 653 O O . SER A 1 87 ? -18.221 50.855 24.913 1.00 20.70 86 SER A O 1
ATOM 656 N N . PRO A 1 88 ? -17.557 48.975 23.861 1.00 23.26 87 PRO A N 1
ATOM 657 C CA . PRO A 1 88 ? -17.008 48.324 25.062 1.00 24.56 87 PRO A CA 1
ATOM 658 C C . PRO A 1 88 ? -15.960 49.200 25.769 1.00 24.48 87 PRO A C 1
ATOM 659 O O . PRO A 1 88 ? -15.105 49.787 25.097 1.00 24.02 87 PRO A O 1
ATOM 663 N N . TYR A 1 89 ? -16.090 49.340 27.090 1.00 25.90 88 TYR A N 1
ATOM 664 C CA . TYR A 1 89 ? -15.212 50.215 27.909 1.00 28.40 88 TYR A CA 1
ATOM 665 C C . TYR A 1 89 ? -15.128 51.700 27.465 1.00 29.61 88 TYR A C 1
ATOM 666 O O . TYR A 1 89 ? -14.238 52.414 27.887 1.00 30.32 88 TYR A O 1
ATOM 675 N N . GLY A 1 90 ? -16.030 52.174 26.610 1.00 31.99 89 GLY A N 1
ATOM 676 C CA . GLY A 1 90 ? -15.950 53.549 26.085 1.00 33.70 89 GLY A CA 1
ATOM 677 C C . GLY A 1 90 ? -14.810 53.804 25.090 1.00 34.85 89 GLY A C 1
ATOM 678 O O . GLY A 1 90 ? -14.645 54.934 24.642 1.00 36.58 89 GLY A O 1
ATOM 679 N N . GLU A 1 91 ? -14.034 52.765 24.745 1.00 35.12 90 GLU A N 1
ATOM 680 C CA . GLU A 1 91 ? -12.933 52.838 23.776 1.00 35.32 90 GLU A CA 1
ATOM 681 C C . GLU A 1 91 ? -13.592 52.909 22.427 1.00 32.90 90 GLU A C 1
ATOM 682 O O . GLU A 1 91 ? -14.622 52.291 22.214 1.00 33.39 90 GLU A O 1
ATOM 688 N N . THR A 1 92 ? -12.992 53.638 21.504 1.00 31.84 91 THR A N 1
ATOM 689 C CA . THR A 1 92 ? -13.524 53.736 20.157 1.00 30.11 91 THR A CA 1
ATOM 690 C C . THR A 1 92 ? -13.015 52.518 19.405 1.00 27.93 91 THR A C 1
ATOM 691 O O . THR A 1 92 ? -11.980 52.577 18.787 1.00 30.93 91 THR A O 1
ATOM 695 N N . VAL A 1 93 ? -13.723 51.408 19.458 1.00 24.39 92 VAL A N 1
ATOM 696 C CA . VAL A 1 93 ? -13.231 50.194 18.800 1.00 23.35 92 VAL A CA 1
ATOM 697 C C . VAL A 1 93 ? -13.472 50.194 17.278 1.00 22.38 92 VAL A C 1
ATOM 698 O O . VAL A 1 93 ? -12.695 49.573 16.547 1.00 22.82 92 VAL A O 1
ATOM 702 N N . ILE A 1 94 ? -14.502 50.909 16.818 1.00 19.98 93 ILE A N 1
ATOM 703 C CA . ILE A 1 94 ? -14.873 50.993 15.415 1.00 20.05 93 ILE A CA 1
ATOM 704 C C . ILE A 1 94 ? -14.641 52.408 14.856 1.00 20.90 93 ILE A C 1
ATOM 705 O O . ILE A 1 94 ? -15.077 53.373 15.452 1.00 19.45 93 ILE A O 1
ATOM 710 N N . ASP A 1 95 ? -13.950 52.478 13.707 1.00 21.02 94 ASP A N 1
ATOM 711 C CA . ASP A 1 95 ? -13.750 53.684 12.934 1.00 21.82 94 ASP A CA 1
ATOM 712 C C . ASP A 1 95 ? -14.601 53.497 11.686 1.00 21.10 94 ASP A C 1
ATOM 713 O O . ASP A 1 95 ? -14.635 52.409 11.089 1.00 20.62 94 ASP A O 1
ATOM 718 N N . VAL A 1 96 ? -15.286 54.553 11.286 1.00 19.82 95 VAL A N 1
ATOM 719 C CA . VAL A 1 96 ? -16.138 54.506 10.143 1.00 19.76 95 VAL A CA 1
ATOM 720 C C . VAL A 1 96 ? -15.422 55.154 8.983 1.00 18.05 95 VAL A C 1
ATOM 721 O O . VAL A 1 96 ? -15.001 56.299 9.063 1.00 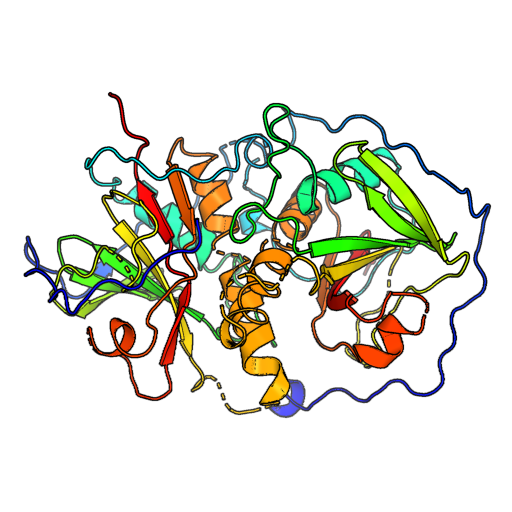17.85 95 VAL A O 1
ATOM 725 N N . TYR A 1 97 ? -15.329 54.407 7.896 1.00 18.56 96 TYR A N 1
ATOM 726 C CA . TYR A 1 97 ? -14.742 54.857 6.655 1.00 18.05 96 TYR A CA 1
ATOM 727 C C . TYR A 1 97 ? -15.870 55.028 5.677 1.00 17.84 96 TYR A C 1
ATOM 728 O O . TYR A 1 97 ? -16.885 54.336 5.778 1.00 18.52 96 TYR A O 1
ATOM 737 N N . VAL A 1 98 ? -15.674 55.912 4.707 1.00 18.59 97 VAL A N 1
ATOM 738 C CA . VAL A 1 98 ? -16.687 56.185 3.684 1.00 16.81 97 VAL A CA 1
ATOM 739 C C . VAL A 1 98 ? -16.045 56.090 2.302 1.00 16.16 97 VAL A C 1
ATOM 740 O O . VAL A 1 98 ? -15.107 56.844 2.022 1.00 15.63 97 VAL A O 1
ATOM 744 N N . ALA A 1 99 ? -16.537 55.180 1.449 1.00 14.72 98 ALA A N 1
ATOM 745 C CA . ALA A 1 99 ? -16.053 55.077 0.060 1.00 15.34 98 ALA A CA 1
ATOM 746 C C . ALA A 1 99 ? -16.957 55.955 -0.777 1.00 15.74 98 ALA A C 1
ATOM 747 O O . ALA A 1 99 ? -18.147 55.646 -0.919 1.00 16.03 98 ALA A O 1
ATOM 749 N N . LEU A 1 100 ? -16.419 57.084 -1.253 1.00 16.33 99 LEU A N 1
ATOM 750 C CA . LEU A 1 100 ? -17.112 57.977 -2.171 1.00 16.86 99 LEU A CA 1
ATOM 751 C C . LEU A 1 100 ? -16.440 57.847 -3.541 1.00 16.57 99 LEU A C 1
ATOM 752 O O . LEU A 1 100 ? -15.298 57.347 -3.633 1.00 16.50 99 LEU A O 1
ATOM 757 N N . PRO A 1 101 ? -17.114 58.314 -4.611 1.00 15.77 100 PRO A N 1
ATOM 758 C CA . PRO A 1 101 ? -16.437 58.291 -5.933 1.00 14.02 100 PRO A CA 1
ATOM 759 C C . PRO A 1 101 ? -15.124 59.112 -5.967 1.00 14.86 100 PRO A C 1
ATOM 760 O O . PRO A 1 101 ? -14.198 58.748 -6.684 1.00 14.76 100 PRO A O 1
ATOM 764 N N . ALA A 1 102 ? -15.050 60.199 -5.198 1.00 14.99 101 ALA A N 1
ATOM 765 C CA . ALA A 1 102 ? -13.835 61.025 -5.123 1.00 14.48 101 ALA A CA 1
ATOM 766 C C . ALA A 1 102 ? -12.750 60.476 -4.183 1.00 15.09 101 ALA A C 1
ATOM 767 O O . ALA A 1 102 ? -11.665 61.010 -4.165 1.00 15.80 101 ALA A O 1
ATOM 769 N N . GLY A 1 103 ? -13.031 59.428 -3.404 1.00 15.40 102 GLY A N 1
ATOM 770 C CA . GLY A 1 103 ? -12.037 58.906 -2.476 1.00 15.60 102 GLY A CA 1
ATOM 771 C C . GLY A 1 103 ? -12.584 58.137 -1.294 1.00 15.36 102 GLY A C 1
ATOM 772 O O . GLY A 1 103 ? -13.789 58.202 -1.021 1.00 14.82 102 GLY A O 1
ATOM 773 N N . LEU A 1 104 ? -11.691 57.374 -0.647 1.00 14.89 103 LEU A N 1
ATOM 774 C CA . LEU A 1 104 ? -11.984 56.662 0.597 1.00 13.48 103 LEU A CA 1
ATOM 775 C C . LEU A 1 104 ? -11.590 57.616 1.722 1.00 12.98 103 LEU A C 1
ATOM 776 O O . LEU A 1 104 ? -10.420 58.045 1.787 1.00 12.98 103 LEU A O 1
ATOM 781 N N . TYR A 1 105 ? -12.527 57.889 2.627 1.00 13.84 104 TYR A N 1
ATOM 782 C CA . TYR A 1 105 ? -12.311 58.775 3.765 1.00 14.58 104 TYR A CA 1
ATOM 783 C C . TYR A 1 105 ? -12.558 58.103 5.090 1.00 16.08 104 TYR A C 1
ATOM 784 O O . TYR A 1 105 ? -13.337 57.171 5.145 1.00 18.13 104 TYR A O 1
ATOM 793 N N . ARG A 1 106 ? -11.896 58.596 6.142 1.00 15.69 105 ARG A N 1
ATOM 794 C CA . ARG A 1 106 ? -12.159 58.179 7.511 1.00 17.57 105 ARG A CA 1
ATOM 795 C C . ARG A 1 106 ? -12.919 59.340 8.174 1.00 17.00 105 ARG A C 1
ATOM 796 O O . ARG A 1 106 ? -12.492 60.505 8.110 1.00 16.74 105 ARG A O 1
ATOM 804 N N . TYR A 1 107 ? -14.043 59.001 8.802 1.00 16.95 106 TYR A N 1
ATOM 805 C CA . TYR A 1 107 ? -14.835 59.954 9.555 1.00 17.64 106 TYR A CA 1
ATOM 806 C C . TYR A 1 107 ? -14.187 60.176 10.918 1.00 17.26 106 TYR A C 1
ATOM 807 O O . TYR A 1 107 ? -13.936 59.225 11.637 1.00 17.59 106 TYR A O 1
ATOM 816 N N . ASP A 1 108 ? -13.935 61.437 11.251 1.00 17.75 107 ASP A N 1
ATOM 817 C CA . ASP A 1 108 ? -13.380 61.856 12.529 1.00 18.99 107 ASP A CA 1
ATOM 818 C C . ASP A 1 108 ? -14.578 62.430 13.319 1.00 18.39 107 ASP A C 1
ATOM 819 O O . ASP A 1 108 ? -15.026 63.537 13.018 1.00 17.90 107 ASP A O 1
ATOM 824 N N . PRO A 1 109 ? -15.069 61.705 14.345 1.00 18.15 108 PRO A N 1
ATOM 825 C CA . PRO A 1 109 ? -16.224 62.225 15.121 1.00 17.87 108 PRO A CA 1
ATOM 826 C C . PRO A 1 109 ? -16.003 63.477 15.939 1.00 18.20 108 PRO A C 1
ATOM 827 O O . PRO A 1 109 ? -16.892 64.307 15.979 1.00 17.96 108 PRO A O 1
ATOM 831 N N . VAL A 1 110 ? -14.831 63.617 16.559 1.00 17.21 109 VAL A N 1
ATOM 832 C CA . VAL A 1 110 ? -14.530 64.756 17.418 1.00 18.13 109 VAL A CA 1
ATOM 833 C C . VAL A 1 110 ? -14.561 66.088 16.640 1.00 18.44 109 VAL A C 1
ATOM 834 O O . VAL A 1 110 ? -15.012 67.086 17.186 1.00 14.96 109 VAL A O 1
ATOM 838 N N . HIS A 1 111 ? -14.112 66.067 15.376 1.00 18.66 110 HIS A N 1
ATOM 839 C CA . HIS A 1 111 ? -14.088 67.246 14.507 1.00 19.78 110 HIS A CA 1
ATOM 840 C C . HIS A 1 111 ? -15.141 67.239 13.407 1.00 20.21 110 HIS A C 1
ATOM 841 O O . HIS A 1 111 ? -15.213 68.198 12.638 1.00 22.31 110 HIS A O 1
ATOM 848 N N . HIS A 1 112 ? -15.953 66.184 13.347 1.00 19.67 111 HIS A N 1
ATOM 849 C CA . HIS A 1 112 ? -17.034 66.008 12.404 1.00 19.47 111 HIS A CA 1
ATOM 850 C C . HIS A 1 112 ? -16.591 66.363 10.987 1.00 19.99 111 HIS A C 1
ATOM 851 O O . HIS A 1 112 ? -17.086 67.291 10.381 1.00 19.23 111 HIS A O 1
ATOM 858 N N . CYS A 1 113 ? -15.572 65.656 10.527 1.00 19.62 112 CYS A N 1
ATOM 859 C CA . CYS A 1 113 ? -15.079 65.824 9.182 1.00 20.47 112 CYS A CA 1
ATOM 860 C C . CYS A 1 113 ? -14.562 64.494 8.656 1.00 19.14 112 CYS A C 1
ATOM 861 O O . CYS A 1 113 ? -14.385 63.546 9.428 1.00 18.91 112 CYS A O 1
ATOM 864 N N . LEU A 1 114 ? -14.287 64.491 7.356 1.00 18.69 113 LEU A N 1
ATOM 865 C CA . LEU A 1 114 ? -13.746 63.349 6.604 1.00 18.53 113 LEU A CA 1
ATOM 866 C C . LEU A 1 114 ? -12.274 63.633 6.217 1.00 17.92 113 LEU A C 1
ATOM 867 O O . LEU A 1 114 ? -11.967 64.685 5.705 1.00 17.59 113 LEU A O 1
ATOM 872 N N . GLU A 1 115 ? -11.387 62.689 6.503 1.00 18.28 114 GLU A N 1
ATOM 873 C CA . GLU A 1 115 ? -9.945 62.767 6.219 1.00 18.23 114 GLU A CA 1
ATOM 874 C C . GLU A 1 115 ? -9.644 61.711 5.160 1.00 15.63 114 GLU A C 1
ATOM 875 O O . GLU A 1 115 ? -10.056 60.564 5.312 1.00 13.42 114 GLU A O 1
ATOM 881 N N . LEU A 1 116 ? -8.977 62.113 4.080 1.00 14.29 115 LEU A N 1
ATOM 882 C CA . LEU A 1 116 ? -8.639 61.201 2.966 1.00 14.63 115 LEU A CA 1
ATOM 883 C C . LEU A 1 116 ? -7.697 60.072 3.424 1.00 13.84 115 LEU A C 1
ATOM 884 O O . LEU A 1 116 ? -6.691 60.332 4.079 1.00 15.42 115 LEU A O 1
ATOM 889 N N . LYS A 1 117 ? -8.107 58.843 3.152 1.00 14.59 116 LYS A N 1
ATOM 890 C CA . LYS A 1 117 ? -7.357 57.604 3.420 1.00 15.70 116 LYS A CA 1
ATOM 891 C C . LYS A 1 117 ? -6.772 57.093 2.095 1.00 15.60 116 LYS A C 1
ATOM 892 O O . LYS A 1 117 ? -5.625 56.647 2.071 1.00 14.07 116 LYS A O 1
ATOM 898 N N . ARG A 1 118 ? -7.576 57.109 1.019 1.00 16.00 117 ARG A N 1
ATOM 899 C CA . ARG A 1 118 ? -7.079 56.755 -0.331 1.00 14.97 117 ARG A CA 1
ATOM 900 C C . ARG A 1 118 ? -7.805 57.465 -1.497 1.00 13.48 117 ARG A C 1
ATOM 901 O O . ARG A 1 118 ? -9.031 57.419 -1.607 1.00 14.14 117 ARG A O 1
ATOM 909 N N . ALA A 1 119 ? -7.034 58.076 -2.388 1.00 12.81 118 ALA A N 1
ATOM 910 C CA . ALA A 1 119 ? -7.563 58.782 -3.570 1.00 13.31 118 ALA A CA 1
ATOM 911 C C . ALA A 1 119 ? -7.912 57.753 -4.651 1.00 13.27 118 ALA A C 1
ATOM 912 O O . ALA A 1 119 ? -7.238 57.633 -5.639 1.00 14.11 118 ALA A O 1
ATOM 914 N N . ALA A 1 120 ? -8.963 56.993 -4.389 1.00 14.37 119 ALA A N 1
ATOM 915 C CA . ALA A 1 120 ? -9.470 55.949 -5.272 1.00 14.06 119 ALA A CA 1
ATOM 916 C C . ALA A 1 120 ? -10.924 55.648 -4.899 1.00 14.54 119 ALA A C 1
ATOM 917 O O . ALA A 1 120 ? -11.349 55.876 -3.729 1.00 15.87 119 ALA A O 1
ATOM 919 N N . ASP A 1 121 ? -11.677 55.118 -5.866 1.00 13.90 120 ASP A N 1
ATOM 920 C CA . ASP A 1 121 ? -13.094 54.722 -5.686 1.00 13.80 120 ASP A CA 1
ATOM 921 C C . ASP A 1 121 ? -13.141 53.253 -5.270 1.00 14.69 120 ASP A C 1
ATOM 922 O O . ASP A 1 121 ? -12.973 52.364 -6.115 1.00 15.17 120 ASP A O 1
ATOM 927 N N . LEU A 1 122 ? -13.372 53.021 -3.962 1.00 15.78 121 LEU A N 1
ATOM 928 C CA A LEU A 1 122 ? -13.426 51.663 -3.383 0.50 16.87 121 LEU A CA 1
ATOM 929 C CA B LEU A 1 122 ? -13.425 51.686 -3.345 0.50 16.92 121 LEU A CA 1
ATOM 930 C C . LEU A 1 122 ? -14.857 51.196 -3.108 1.00 17.05 121 LEU A C 1
ATOM 931 O O . LEU A 1 122 ? -15.096 50.327 -2.261 1.00 18.43 121 LEU A O 1
ATOM 940 N N . ARG A 1 123 ? -15.829 51.749 -3.821 1.00 16.94 122 ARG A N 1
ATOM 941 C CA . ARG A 1 123 ? -17.202 51.306 -3.628 1.00 17.83 122 ARG A CA 1
ATOM 942 C C . ARG A 1 123 ? -17.354 49.887 -4.192 1.00 19.12 122 ARG A C 1
ATOM 943 O O . ARG A 1 123 ? -16.764 49.554 -5.225 1.00 17.50 122 ARG A O 1
ATOM 951 N N . SER A 1 124 ? -18.193 49.109 -3.512 1.00 21.45 123 SER A N 1
ATOM 952 C CA . SER A 1 124 ? -18.454 47.694 -3.782 1.00 23.56 123 SER A CA 1
ATOM 953 C C . SER A 1 124 ? -17.178 46.856 -4.041 1.00 22.19 123 SER A C 1
ATOM 954 O O . SER A 1 124 ? -16.985 46.269 -5.110 1.00 22.30 123 SER A O 1
ATOM 970 N N . THR A 1 126 ? -16.366 44.572 -1.565 1.00 20.58 125 THR A N 1
ATOM 971 C CA . THR A 1 126 ? -16.526 43.562 -0.496 1.00 20.11 125 THR A CA 1
ATOM 972 C C . THR A 1 126 ? -15.888 42.222 -0.865 1.00 18.12 125 THR A C 1
ATOM 973 O O . THR A 1 126 ? -15.657 41.431 0.004 1.00 19.58 125 THR A O 1
ATOM 977 N N . GLY A 1 127 ? -15.623 41.971 -2.143 1.00 16.59 126 GLY A N 1
ATOM 978 C CA . GLY A 1 127 ? -15.040 40.730 -2.590 1.00 16.24 126 GLY A CA 1
ATOM 979 C C . GLY A 1 127 ? -16.021 39.579 -2.787 1.00 15.54 126 GLY A C 1
ATOM 980 O O . GLY A 1 127 ? -15.589 38.467 -3.062 1.00 13.83 126 GLY A O 1
ATOM 981 N N . TYR A 1 128 ? -17.328 39.814 -2.616 1.00 16.50 127 TYR A N 1
ATOM 982 C CA . TYR A 1 128 ? -18.346 38.784 -2.847 1.00 16.64 127 TYR A CA 1
ATOM 983 C C . TYR A 1 128 ? -19.540 39.311 -3.626 1.00 16.34 127 TYR A C 1
ATOM 984 O O . TYR A 1 128 ? -19.919 40.482 -3.478 1.00 14.63 127 TYR A O 1
ATOM 993 N N . GLN A 1 129 ? -20.128 38.424 -4.427 1.00 15.06 128 GLN A N 1
ATOM 994 C CA . GLN A 1 129 ? -21.311 38.737 -5.206 1.00 16.88 128 GLN A CA 1
ATOM 995 C C . GLN A 1 129 ? -22.593 38.426 -4.412 1.00 18.05 128 GLN A C 1
ATOM 996 O O . GLN A 1 129 ? -23.117 37.305 -4.468 1.00 18.81 128 GLN A O 1
ATOM 1002 N N . ASP A 1 130 ? -23.068 39.437 -3.689 1.00 17.30 129 ASP A N 1
ATOM 1003 C CA . ASP A 1 130 ? -24.311 39.376 -2.899 1.00 18.74 129 ASP A CA 1
ATOM 1004 C C . ASP A 1 130 ? -25.478 40.140 -3.555 1.00 18.38 129 ASP A C 1
ATOM 1005 O O . ASP A 1 130 ? -26.457 40.457 -2.892 1.00 19.19 129 ASP A O 1
ATOM 1010 N N . PHE A 1 131 ? -25.363 40.403 -4.861 1.00 18.88 130 PHE A N 1
ATOM 1011 C CA . PHE A 1 131 ? -26.395 41.051 -5.649 1.00 18.96 130 PHE A CA 1
ATOM 1012 C C . PHE A 1 131 ? -26.848 42.432 -5.125 1.00 20.02 130 PHE A C 1
ATOM 1013 O O . PHE A 1 131 ? -28.016 42.799 -5.247 1.00 22.71 130 PHE A O 1
ATOM 1021 N N . VAL A 1 132 ? -25.928 43.160 -4.505 1.00 18.82 131 VAL A N 1
ATOM 1022 C CA . VAL A 1 132 ? -26.169 44.538 -4.053 1.00 19.62 131 VAL A CA 1
ATOM 1023 C C . VAL A 1 132 ? -25.622 45.417 -5.184 1.00 19.50 131 VAL A C 1
ATOM 1024 O O . VAL A 1 132 ? -24.473 45.277 -5.538 1.00 20.29 131 VAL A O 1
ATOM 1028 N N . GLY A 1 133 ? -26.435 46.299 -5.744 1.00 19.49 132 GLY A N 1
ATOM 1029 C CA . GLY A 1 133 ? -26.001 47.141 -6.861 1.00 20.37 132 GLY A CA 1
ATOM 1030 C C . GLY A 1 133 ? -25.077 48.279 -6.454 1.00 19.88 132 GLY A C 1
ATOM 1031 O O . GLY A 1 133 ? -24.833 48.519 -5.263 1.00 16.63 132 GLY A O 1
ATOM 1040 N N . ALA A 1 135 ? -23.996 51.989 -5.617 1.00 19.05 134 ALA A N 1
ATOM 1041 C CA . ALA A 1 135 ? -24.660 53.057 -4.871 1.00 19.71 134 ALA A CA 1
ATOM 1042 C C . ALA A 1 135 ? -23.716 54.273 -4.706 1.00 19.00 134 ALA A C 1
ATOM 1043 O O . ALA A 1 135 ? -22.515 54.135 -4.885 1.00 17.65 134 ALA A O 1
ATOM 1045 N N . PRO A 1 136 ? -24.263 55.456 -4.359 1.00 18.96 135 PRO A N 1
ATOM 1046 C CA . PRO A 1 136 ? -23.450 56.662 -4.188 1.00 19.94 135 PRO A CA 1
ATOM 1047 C C . PRO A 1 136 ? -22.336 56.562 -3.160 1.00 20.12 135 PRO A C 1
ATOM 1048 O O . PRO A 1 136 ? -21.320 57.229 -3.318 1.00 19.79 135 PRO A O 1
ATOM 1052 N N . LEU A 1 137 ? -22.527 55.753 -2.123 1.00 21.03 136 LEU A N 1
ATOM 1053 C CA . LEU A 1 137 ? -21.493 55.562 -1.103 1.00 22.09 136 LEU A CA 1
ATOM 1054 C C . LEU A 1 137 ? -21.597 54.221 -0.369 1.00 22.18 136 LEU A C 1
ATOM 1055 O O . LEU A 1 137 ? -22.644 53.572 -0.409 1.00 22.20 136 LEU A O 1
ATOM 1060 N N . ASP A 1 138 ? -20.478 53.799 0.229 1.00 22.02 137 ASP A N 1
ATOM 1061 C CA . ASP A 1 138 ? -20.438 52.649 1.131 1.00 22.02 137 ASP A CA 1
ATOM 1062 C C . ASP A 1 138 ? -19.829 53.130 2.449 1.00 20.82 137 ASP A C 1
ATOM 1063 O O . ASP A 1 138 ? -18.835 53.841 2.434 1.00 22.52 137 ASP A O 1
ATOM 1068 N N . LEU A 1 139 ? -20.401 52.733 3.573 1.00 19.32 138 LEU A N 1
ATOM 1069 C CA . LEU A 1 139 ? -19.714 52.885 4.860 1.00 19.04 138 LEU A CA 1
ATOM 1070 C C . LEU A 1 139 ? -18.958 51.575 5.158 1.00 18.85 138 LEU A C 1
ATOM 1071 O O . LEU A 1 139 ? -19.497 50.511 4.892 1.00 20.99 138 LEU A O 1
ATOM 1076 N N . VAL A 1 140 ? -17.705 51.644 5.640 1.00 18.43 139 VAL A N 1
ATOM 1077 C CA . VAL A 1 140 ? -16.993 50.448 6.170 1.00 17.79 139 VAL A CA 1
ATOM 1078 C C . VAL A 1 140 ? -16.700 50.649 7.664 1.00 18.30 139 VAL A C 1
ATOM 1079 O O . VAL A 1 140 ? -16.075 51.674 8.068 1.00 18.87 139 VAL A O 1
ATOM 1083 N N . PHE A 1 141 ? -17.124 49.683 8.478 1.00 16.27 140 PHE A N 1
ATOM 1084 C CA . PHE A 1 141 ? -16.947 49.727 9.942 1.00 18.10 140 PHE A CA 1
ATOM 1085 C C . PHE A 1 141 ? -15.702 48.890 10.216 1.00 17.13 140 PHE A C 1
ATOM 1086 O O . PHE A 1 141 ? -15.719 47.661 10.038 1.00 18.88 140 PHE A O 1
ATOM 1094 N N . VAL A 1 142 ? -14.622 49.563 10.573 1.00 16.12 141 VAL A N 1
ATOM 1095 C CA . VAL A 1 142 ? -13.328 48.928 10.770 1.00 16.45 141 VAL A CA 1
ATOM 1096 C C . VAL A 1 142 ? -13.027 48.785 12.246 1.00 17.28 141 VAL A C 1
ATOM 1097 O O . VAL A 1 142 ? -13.067 49.777 12.950 1.00 19.81 141 VAL A O 1
ATOM 1101 N N . ALA A 1 143 ? -12.686 47.570 12.693 1.00 18.85 142 ALA A N 1
ATOM 1102 C CA . ALA A 1 143 ? -12.319 47.302 14.111 1.00 19.41 142 ALA A CA 1
ATOM 1103 C C . ALA A 1 143 ? -10.853 47.596 14.290 1.00 19.95 142 ALA A C 1
ATOM 1104 O O . ALA A 1 143 ? -10.025 47.153 13.483 1.00 19.14 142 ALA A O 1
ATOM 1106 N N . ASN A 1 144 ? -10.537 48.316 15.359 1.00 19.01 143 ASN A N 1
ATOM 1107 C CA . ASN A 1 144 ? -9.186 48.644 15.704 1.00 21.00 143 ASN A CA 1
ATOM 1108 C C . ASN A 1 144 ? -8.729 47.748 16.845 1.00 20.22 143 ASN A C 1
ATOM 1109 O O . ASN A 1 144 ? -8.979 48.033 18.021 1.00 19.68 143 ASN A O 1
ATOM 1114 N N . HIS A 1 145 ? -8.023 46.677 16.484 1.00 20.06 144 HIS A N 1
ATOM 1115 C CA . HIS A 1 145 ? -7.522 45.704 17.460 1.00 19.68 144 HIS A CA 1
ATOM 1116 C C . HIS A 1 145 ? -6.523 46.269 18.477 1.00 19.33 144 HIS A C 1
ATOM 1117 O O . HIS A 1 145 ? -6.396 45.729 19.586 1.00 17.15 144 HIS A O 1
ATOM 1124 N N . GLY A 1 146 ? -5.838 47.356 18.118 1.00 20.36 145 GLY A N 1
ATOM 1125 C CA . GLY A 1 146 ? -4.932 48.056 19.041 1.00 21.14 145 GLY A CA 1
ATOM 1126 C C . GLY A 1 146 ? -5.613 48.627 20.283 1.00 21.80 145 GLY A C 1
ATOM 1127 O O . GLY A 1 146 ? -4.989 48.714 21.314 1.00 22.80 145 GLY A O 1
ATOM 1128 N N . ARG A 1 147 ? -6.900 48.971 20.182 1.00 24.01 146 ARG A N 1
ATOM 1129 C CA . ARG A 1 147 ? -7.704 49.488 21.300 1.00 25.91 146 ARG A CA 1
ATOM 1130 C C . ARG A 1 147 ? -8.498 48.393 22.050 1.00 25.74 146 ARG A C 1
ATOM 1131 O O . ARG A 1 147 ? -9.283 48.719 22.960 1.00 26.89 146 ARG A O 1
ATOM 1147 N N . GLN A 1 149 ? -6.872 45.368 23.334 1.00 20.06 148 GLN A N 1
ATOM 1148 C CA . GLN A 1 149 ? -5.957 44.476 24.019 1.00 19.22 148 GLN A CA 1
ATOM 1149 C C . GLN A 1 149 ? -6.240 44.293 25.503 1.00 19.39 148 GLN A C 1
ATOM 1150 O O . GLN A 1 149 ? -5.786 43.306 26.049 1.00 19.52 148 GLN A O 1
ATOM 1156 N N . GLU A 1 150 ? -7.008 45.170 26.150 1.00 19.41 149 GLU A N 1
ATOM 1157 C CA . GLU A 1 150 ? -7.370 44.932 27.587 1.00 20.17 149 GLU A CA 1
ATOM 1158 C C . GLU A 1 150 ? -8.701 44.147 27.694 1.00 20.38 149 GLU A C 1
ATOM 1159 O O . GLU A 1 150 ? -9.158 43.886 28.799 1.00 22.09 149 GLU A O 1
ATOM 1170 N N . PRO A 1 152 ? -10.971 40.563 26.891 1.00 20.53 151 PRO A N 1
ATOM 1171 C CA . PRO A 1 152 ? -10.654 39.134 26.709 1.00 19.55 151 PRO A CA 1
ATOM 1172 C C . PRO A 1 152 ? -10.700 38.776 25.211 1.00 18.05 151 PRO A C 1
ATOM 1173 O O . PRO A 1 152 ? -11.648 39.198 24.514 1.00 17.49 151 PRO A O 1
ATOM 1177 N N . PRO A 1 153 ? -9.662 38.081 24.703 1.00 16.13 152 PRO A N 1
ATOM 1178 C CA . PRO A 1 153 ? -9.554 37.834 23.270 1.00 15.96 152 PRO A CA 1
ATOM 1179 C C . PRO A 1 153 ? -10.744 37.170 22.577 1.00 15.24 152 PRO A C 1
ATOM 1180 O O . PRO A 1 153 ? -11.116 37.594 21.466 1.00 15.98 152 PRO A O 1
ATOM 1184 N N . LYS A 1 154 ? -11.329 36.168 23.233 1.00 15.36 153 LYS A N 1
ATOM 1185 C CA . LYS A 1 154 ? -12.469 35.439 22.677 1.00 16.50 153 LYS A CA 1
ATOM 1186 C C . LYS A 1 154 ? -13.761 36.257 22.561 1.00 18.86 153 LYS A C 1
ATOM 1187 O O . LYS A 1 154 ? -14.688 35.809 21.894 1.00 19.39 153 LYS A O 1
ATOM 1193 N N . LEU A 1 155 ? -13.825 37.439 23.194 1.00 20.23 154 LEU A N 1
ATOM 1194 C CA . LEU A 1 155 ? -14.982 38.348 23.083 1.00 19.59 154 LEU A CA 1
ATOM 1195 C C . LEU A 1 155 ? -14.797 39.500 22.120 1.00 19.79 154 LEU A C 1
ATOM 1196 O O . LEU A 1 155 ? -15.784 40.198 21.877 1.00 20.99 154 LEU A O 1
ATOM 1201 N N . ARG A 1 156 ? -13.594 39.679 21.543 1.00 18.90 155 ARG A N 1
ATOM 1202 C CA . ARG A 1 156 ? -13.316 40.812 20.656 1.00 19.26 155 ARG A CA 1
ATOM 1203 C C . ARG A 1 156 ? -14.161 40.829 19.392 1.00 20.81 155 ARG A C 1
ATOM 1204 O O . ARG A 1 156 ? -14.635 41.906 19.003 1.00 20.45 155 ARG A O 1
ATOM 1212 N N . GLU A 1 157 ? -14.349 39.662 18.765 1.00 20.98 156 GLU A N 1
ATOM 1213 C CA A GLU A 1 157 ? -15.178 39.618 17.537 0.50 21.17 156 GLU A CA 1
ATOM 1214 C CA B GLU A 1 157 ? -15.181 39.528 17.558 0.50 21.47 156 GLU A CA 1
ATOM 1215 C C . GLU A 1 157 ? -16.615 39.961 17.889 1.00 20.58 156 GLU A C 1
ATOM 1216 O O . GLU A 1 157 ? -17.231 40.722 17.151 1.00 18.82 156 GLU A O 1
ATOM 1227 N N . THR A 1 158 ? -17.134 39.449 19.018 1.00 20.36 157 THR A N 1
ATOM 1228 C CA . THR A 1 158 ? -18.501 39.785 19.462 1.00 19.82 157 THR A CA 1
ATOM 1229 C C . THR A 1 158 ? -18.646 41.301 19.750 1.00 20.01 157 THR A C 1
ATOM 1230 O O . THR A 1 158 ? -19.607 41.930 19.327 1.00 18.78 157 THR A O 1
ATOM 1234 N N . PHE A 1 159 ? -17.691 41.864 20.487 1.00 20.02 158 PHE A N 1
ATOM 1235 C CA . PHE A 1 159 ? -17.727 43.305 20.840 1.00 19.06 158 PHE A CA 1
ATOM 1236 C C . PHE A 1 159 ? -17.610 44.202 19.616 1.00 18.10 158 PHE A C 1
ATOM 1237 O O . PHE A 1 159 ? -18.375 45.156 19.486 1.00 19.42 158 PHE A O 1
ATOM 1245 N N . SER A 1 160 ? -16.693 43.877 18.709 1.00 18.05 159 SER A N 1
ATOM 1246 C CA A SER A 1 160 ? -16.512 44.616 17.441 0.50 17.60 159 SER A CA 1
ATOM 1247 C CA B SER A 1 160 ? -16.517 44.668 17.492 0.50 18.14 159 SER A CA 1
ATOM 1248 C C . SER A 1 160 ? -17.757 44.573 16.575 1.00 17.58 159 SER A C 1
ATOM 1249 O O . SER A 1 160 ? -18.240 45.610 16.120 1.00 16.58 159 SER A O 1
ATOM 1254 N N . ALA A 1 161 ? -18.273 43.355 16.360 1.00 16.36 160 ALA A N 1
ATOM 1255 C CA . ALA A 1 161 ? -19.478 43.113 15.523 1.00 16.90 160 ALA A CA 1
ATOM 1256 C C . ALA A 1 161 ? -20.735 43.770 16.122 1.00 17.05 160 ALA A C 1
ATOM 1257 O O . ALA A 1 161 ? -21.503 44.352 15.384 1.00 18.46 160 ALA A O 1
ATOM 1259 N N . ALA A 1 162 ? -20.913 43.698 17.449 1.00 16.65 161 ALA A N 1
ATOM 1260 C CA . ALA A 1 162 ? -22.067 44.329 18.141 1.00 17.12 161 ALA A CA 1
ATOM 1261 C C . ALA A 1 162 ? -22.038 45.857 18.031 1.00 18.34 161 ALA A C 1
ATOM 1262 O O . ALA A 1 162 ? -23.060 46.472 17.649 1.00 16.70 161 ALA A O 1
ATOM 1264 N N . ALA A 1 163 ? -20.865 46.447 18.314 1.00 17.89 162 ALA A N 1
ATOM 1265 C CA . ALA A 1 163 ? -20.609 47.905 18.163 1.00 17.86 162 ALA A CA 1
ATOM 1266 C C . ALA A 1 163 ? -20.868 48.329 16.724 1.00 19.06 162 ALA A C 1
ATOM 1267 O O . ALA A 1 163 ? -21.639 49.263 16.509 1.00 21.01 162 ALA A O 1
ATOM 1269 N N . ALA A 1 164 ? -20.271 47.622 15.752 1.00 18.21 163 ALA A N 1
ATOM 1270 C CA . ALA A 1 164 ? -20.525 47.897 14.322 1.00 19.57 163 ALA A CA 1
ATOM 1271 C C . ALA A 1 164 ? -22.025 47.748 13.929 1.00 20.24 163 ALA A C 1
ATOM 1272 O O . ALA A 1 164 ? -22.574 48.598 13.201 1.00 19.33 163 ALA A O 1
ATOM 1274 N N . GLY A 1 165 ? -22.681 46.718 14.483 1.00 19.79 164 GLY A N 1
ATOM 1275 C CA . GLY A 1 165 ? -24.100 46.505 14.285 1.00 19.84 164 GLY A CA 1
ATOM 1276 C C . GLY A 1 165 ? -24.977 47.655 14.768 1.00 18.86 164 GLY A C 1
ATOM 1277 O O . GLY A 1 165 ? -25.928 48.031 14.111 1.00 18.57 164 GLY A O 1
ATOM 1278 N N . ALA A 1 166 ? -24.672 48.160 15.961 1.00 19.48 165 ALA A N 1
ATOM 1279 C CA . ALA A 1 166 ? -25.384 49.282 16.573 1.00 19.09 165 ALA A CA 1
ATOM 1280 C C . ALA A 1 166 ? -25.223 50.524 15.737 1.00 18.40 165 ALA A C 1
ATOM 1281 O O . ALA A 1 166 ? -26.194 51.224 15.476 1.00 17.96 165 ALA A O 1
ATOM 1291 N N . ALA A 1 168 ? -24.305 50.654 12.534 1.00 18.19 167 ALA A N 1
ATOM 1292 C CA . ALA A 1 168 ? -25.007 50.383 11.253 1.00 18.99 167 ALA A CA 1
ATOM 1293 C C . ALA A 1 168 ? -26.522 50.513 11.474 1.00 19.34 167 ALA A C 1
ATOM 1294 O O . ALA A 1 168 ? -27.231 50.921 10.552 1.00 20.41 167 ALA A O 1
ATOM 1296 N N . GLU A 1 169 ? -27.026 50.192 12.689 1.00 20.44 168 GLU A N 1
ATOM 1297 C CA . GLU A 1 169 ? -28.472 50.327 12.953 1.00 19.61 168 GLU A CA 1
ATOM 1298 C C . GLU A 1 169 ? -28.896 51.798 13.027 1.00 20.06 168 GLU A C 1
ATOM 1299 O O . GLU A 1 169 ? -29.954 52.164 12.513 1.00 20.90 168 GLU A O 1
ATOM 1305 N N . ASN A 1 170 ? -28.080 52.636 13.677 1.00 18.48 169 ASN A N 1
ATOM 1306 C CA . ASN A 1 170 ? -28.317 54.071 13.666 1.00 17.02 169 ASN A CA 1
ATOM 1307 C C . ASN A 1 170 ? -28.412 54.575 12.215 1.00 17.48 169 ASN A C 1
ATOM 1308 O O . ASN A 1 170 ? -29.270 55.395 11.910 1.00 19.08 169 ASN A O 1
ATOM 1313 N N . ALA A 1 171 ? -27.522 54.088 11.351 1.00 18.69 170 ALA A N 1
ATOM 1314 C CA . ALA A 1 171 ? -27.492 54.493 9.908 1.00 18.75 170 ALA A CA 1
ATOM 1315 C C . ALA A 1 171 ? -28.755 54.055 9.169 1.00 17.84 170 ALA A C 1
ATOM 1316 O O . ALA A 1 171 ? -29.307 54.819 8.344 1.00 21.23 170 ALA A O 1
ATOM 1318 N N . TYR A 1 172 ? -29.174 52.808 9.402 1.00 17.85 171 TYR A N 1
ATOM 1319 C CA . TYR A 1 172 ? -30.458 52.294 8.863 1.00 17.41 171 TYR A CA 1
ATOM 1320 C C . TYR A 1 172 ? -31.657 53.162 9.200 1.00 15.95 171 TYR A C 1
ATOM 1321 O O . TYR A 1 172 ? -32.450 53.508 8.321 1.00 16.77 171 TYR A O 1
ATOM 1330 N N . LEU A 1 173 ? -31.771 53.484 10.488 1.00 15.32 172 LEU A N 1
ATOM 1331 C CA . LEU A 1 173 ? -32.848 54.313 11.024 1.00 15.62 172 LEU A CA 1
ATOM 1332 C C . LEU A 1 173 ? -32.788 55.734 10.443 1.00 15.67 172 LEU A C 1
ATOM 1333 O O . LEU A 1 173 ? -33.836 56.281 10.031 1.00 16.58 172 LEU A O 1
ATOM 1338 N N . TYR A 1 174 ? -31.576 56.298 10.343 1.00 16.48 173 TYR A N 1
ATOM 1339 C CA . TYR A 1 174 ? -31.409 57.604 9.682 1.00 17.28 173 TYR A CA 1
ATOM 1340 C C . TYR A 1 174 ? -31.899 57.513 8.219 1.00 16.77 173 TYR A C 1
ATOM 1341 O O . TYR A 1 174 ? -32.689 58.359 7.774 1.00 15.79 173 TYR A O 1
ATOM 1350 N N . CYS A 1 175 ? -31.492 56.465 7.511 1.00 16.42 174 CYS A N 1
ATOM 1351 C CA . CYS A 1 175 ? -31.903 56.294 6.112 1.00 18.03 174 CYS A CA 1
ATOM 1352 C C . CYS A 1 175 ? -33.422 56.256 5.960 1.00 18.41 174 CYS A C 1
ATOM 1353 O O . CYS A 1 175 ? -33.979 56.931 5.064 1.00 19.03 174 CYS A O 1
ATOM 1356 N N . ALA A 1 176 ? -34.076 55.548 6.883 1.00 17.68 175 ALA A N 1
ATOM 1357 C CA . ALA A 1 176 ? -35.539 55.455 6.930 1.00 18.27 175 ALA A CA 1
ATOM 1358 C C . ALA A 1 176 ? -36.151 56.831 7.191 1.00 17.71 175 ALA A C 1
ATOM 1359 O O . ALA A 1 176 ? -37.126 57.185 6.538 1.00 17.11 175 ALA A O 1
ATOM 1361 N N . SER A 1 177 ? -35.586 57.597 8.137 1.00 19.50 176 SER A N 1
ATOM 1362 C CA . SER A 1 177 ? -36.085 58.967 8.411 1.00 20.20 176 SER A CA 1
ATOM 1363 C C . SER A 1 177 ? -35.952 59.910 7.216 1.00 19.62 176 SER A C 1
ATOM 1364 O O . SER A 1 177 ? -36.785 60.755 7.049 1.00 21.98 176 SER A O 1
ATOM 1367 N N . ALA A 1 178 ? -34.877 59.772 6.435 1.00 19.65 177 ALA A N 1
ATOM 1368 C CA . ALA A 1 178 ? -34.537 60.664 5.298 1.00 19.55 177 ALA A CA 1
ATOM 1369 C C . ALA A 1 178 ? -34.917 60.166 3.891 1.00 20.73 177 ALA A C 1
ATOM 1370 O O . ALA A 1 178 ? -34.527 60.797 2.888 1.00 22.57 177 ALA A O 1
ATOM 1372 N N . GLY A 1 179 ? -35.637 59.051 3.795 1.00 20.04 178 GLY A N 1
ATOM 1373 C CA . GLY A 1 179 ? -36.037 58.515 2.492 1.00 19.93 178 GLY A CA 1
ATOM 1374 C C . GLY A 1 179 ? -34.916 57.892 1.670 1.00 19.57 178 GLY A C 1
ATOM 1375 O O . GLY A 1 179 ? -34.972 57.906 0.438 1.00 18.59 178 GLY A O 1
ATOM 1376 N N . LEU A 1 180 ? -33.916 57.329 2.343 1.00 18.39 179 LEU A N 1
ATOM 1377 C CA . LEU A 1 180 ? -32.778 56.703 1.691 1.00 20.52 179 LEU A CA 1
ATOM 1378 C C . LEU A 1 180 ? -32.828 55.184 1.916 1.00 21.33 179 LEU A C 1
ATOM 1379 O O . LEU A 1 180 ? -33.414 54.701 2.885 1.00 21.94 179 LEU A O 1
ATOM 1384 N N . GLY A 1 181 ? -32.214 54.445 1.000 1.00 20.96 180 GLY A N 1
ATOM 1385 C CA . GLY A 1 181 ? -32.047 53.004 1.119 1.00 19.75 180 GLY A CA 1
ATOM 1386 C C . GLY A 1 181 ? -30.706 52.710 1.777 1.00 20.20 180 GLY A C 1
ATOM 1387 O O . GLY A 1 181 ? -29.757 53.523 1.688 1.00 21.27 180 GLY A O 1
ATOM 1388 N N . ALA A 1 182 ? -30.622 51.542 2.421 1.00 19.57 181 ALA A N 1
ATOM 1389 C CA . ALA A 1 182 ? -29.415 51.041 3.055 1.00 18.50 181 ALA A CA 1
ATOM 1390 C C . ALA A 1 182 ? -29.410 49.492 3.092 1.00 18.81 181 ALA A C 1
ATOM 1391 O O . ALA A 1 182 ? -30.483 48.875 3.077 1.00 16.22 181 ALA A O 1
ATOM 1393 N N . VAL A 1 183 ? -28.216 48.882 3.109 1.00 17.51 182 VAL A N 1
ATOM 1394 C CA . VAL A 1 183 ? -28.086 47.412 3.324 1.00 17.84 182 VAL A CA 1
ATOM 1395 C C . VAL A 1 183 ? -26.733 47.158 3.965 1.00 19.49 182 VAL A C 1
ATOM 1396 O O . VAL A 1 183 ? -25.707 47.613 3.429 1.00 18.43 182 VAL A O 1
ATOM 1400 N N . VAL A 1 184 ? -26.743 46.593 5.181 1.00 20.15 183 VAL A N 1
ATOM 1401 C CA . VAL A 1 184 ? -25.532 46.201 5.878 1.00 19.23 183 VAL A CA 1
ATOM 1402 C C . VAL A 1 184 ? -25.047 44.895 5.197 1.00 19.80 183 VAL A C 1
ATOM 1403 O O . VAL A 1 184 ? -25.862 44.059 4.744 1.00 19.76 183 VAL A O 1
ATOM 1407 N N . ARG A 1 185 ? -23.730 44.764 5.038 1.00 18.56 184 ARG A N 1
ATOM 1408 C CA . ARG A 1 185 ? -23.114 43.609 4.363 1.00 18.99 184 ARG A CA 1
ATOM 1409 C C . ARG A 1 185 ? -21.951 43.117 5.199 1.00 19.61 184 ARG A C 1
ATOM 1410 O O . ARG A 1 185 ? -21.044 43.899 5.540 1.00 20.49 184 ARG A O 1
ATOM 1418 N N . GLY A 1 186 ? -22.011 41.842 5.543 1.00 19.09 185 GLY A N 1
ATOM 1419 C CA . GLY A 1 186 ? -21.031 41.146 6.365 1.00 20.20 185 GLY A CA 1
ATOM 1420 C C . GLY A 1 186 ? -20.200 40.170 5.593 1.00 19.26 185 GLY A C 1
ATOM 1421 O O . GLY A 1 186 ? -19.230 39.666 6.125 1.00 20.21 185 GLY A O 1
ATOM 1422 N N . TRP A 1 187 ? -20.613 39.845 4.369 1.00 18.58 186 TRP A N 1
ATOM 1423 C CA . TRP A 1 187 ? -19.820 39.024 3.479 1.00 18.11 186 TRP A CA 1
ATOM 1424 C C . TRP A 1 187 ? -18.708 39.892 2.915 1.00 18.46 186 TRP A C 1
ATOM 1425 O O . TRP A 1 187 ? -18.843 40.468 1.819 1.00 20.38 186 TRP A O 1
ATOM 1436 N N . LEU A 1 188 ? -17.615 39.959 3.681 1.00 18.25 187 LEU A N 1
ATOM 1437 C CA . LEU A 1 188 ? -16.423 40.737 3.338 1.00 18.30 187 LEU A CA 1
ATOM 1438 C C . LEU A 1 188 ? -15.209 39.842 3.234 1.00 18.09 187 LEU A C 1
ATOM 1439 O O . LEU A 1 188 ? -15.013 39.009 4.103 1.00 18.94 187 LEU A O 1
ATOM 1444 N N . ASN A 1 189 ? -14.440 39.975 2.145 1.00 16.97 188 ASN A N 1
ATOM 1445 C CA . ASN A 1 189 ? -13.105 39.399 2.052 1.00 16.62 188 ASN A CA 1
ATOM 1446 C C . ASN A 1 1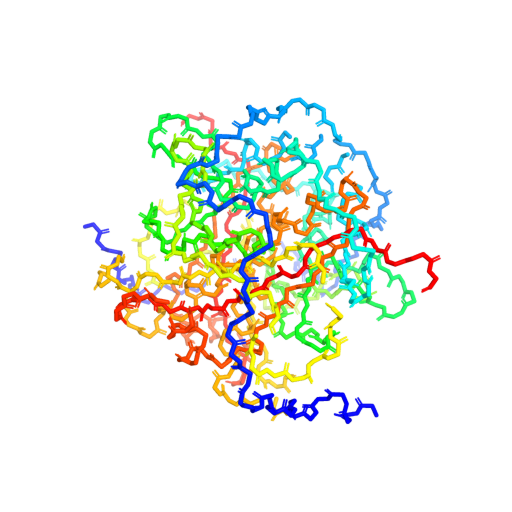89 ? -12.279 40.444 2.829 1.00 16.69 188 ASN A C 1
ATOM 1447 O O . ASN A 1 189 ? -11.794 41.446 2.267 1.00 15.60 188 ASN A O 1
ATOM 1452 N N . ARG A 1 190 ? -12.154 40.220 4.142 1.00 14.60 189 ARG A N 1
ATOM 1453 C CA . ARG A 1 190 ? -11.592 41.246 5.028 1.00 15.63 189 ARG A CA 1
ATOM 1454 C C . ARG A 1 190 ? -10.153 41.629 4.690 1.00 14.75 189 ARG A C 1
ATOM 1455 O O . ARG A 1 190 ? -9.832 42.813 4.627 1.00 14.91 189 ARG A O 1
ATOM 1463 N N . ARG A 1 191 ? -9.314 40.641 4.430 1.00 15.60 190 ARG A N 1
ATOM 1464 C CA . ARG A 1 191 ? -7.920 40.915 4.075 1.00 17.94 190 ARG A CA 1
ATOM 1465 C C . ARG A 1 191 ? -7.737 41.649 2.738 1.00 17.20 190 ARG A C 1
ATOM 1466 O O . ARG A 1 191 ? -6.888 42.561 2.630 1.00 16.01 190 ARG A O 1
ATOM 1474 N N . GLN A 1 192 ? -8.518 41.249 1.736 1.00 16.18 191 GLN A N 1
ATOM 1475 C CA . GLN A 1 192 ? -8.489 41.900 0.431 1.00 17.24 191 GLN A CA 1
ATOM 1476 C C . GLN A 1 192 ? -8.961 43.364 0.547 1.00 16.30 191 GLN A C 1
ATOM 1477 O O . GLN A 1 192 ? -8.324 44.266 0.012 1.00 17.29 191 GLN A O 1
ATOM 1483 N N . LEU A 1 193 ? -10.074 43.575 1.235 1.00 16.54 192 LEU A N 1
ATOM 1484 C CA . LEU A 1 193 ? -10.617 44.906 1.436 1.00 17.47 192 LEU A CA 1
ATOM 1485 C C . LEU A 1 193 ? -9.656 45.764 2.282 1.00 17.26 192 LEU A C 1
ATOM 1486 O O . LEU A 1 193 ? -9.465 46.923 1.959 1.00 17.63 192 LEU A O 1
ATOM 1491 N N . ALA A 1 194 ? -9.047 45.184 3.320 1.00 18.17 193 ALA A N 1
ATOM 1492 C CA . ALA A 1 194 ? -8.074 45.898 4.179 1.00 19.52 193 ALA A CA 1
ATOM 1493 C C . ALA A 1 194 ? -6.894 46.411 3.323 1.00 19.67 193 ALA A C 1
ATOM 1494 O O . ALA A 1 194 ? -6.475 47.553 3.459 1.00 19.87 193 ALA A O 1
ATOM 1496 N N . GLU A 1 195 ? -6.402 45.563 2.426 1.00 20.66 194 GLU A N 1
ATOM 1497 C CA . GLU A 1 195 ? -5.338 45.927 1.466 1.00 21.17 194 GLU A CA 1
ATOM 1498 C C . GLU A 1 195 ? -5.767 47.088 0.541 1.00 18.44 194 GLU A C 1
ATOM 1499 O O . GLU A 1 195 ? -5.014 48.046 0.358 1.00 15.58 194 GLU A O 1
ATOM 1505 N N . HIS A 1 196 ? -6.960 46.998 -0.041 1.00 17.10 195 HIS A N 1
ATOM 1506 C CA . HIS A 1 196 ? -7.471 48.069 -0.919 1.00 18.29 195 HIS A CA 1
ATOM 1507 C C . HIS A 1 196 ? -7.609 49.386 -0.184 1.00 17.70 195 HIS A C 1
ATOM 1508 O O . HIS A 1 196 ? -7.302 50.435 -0.751 1.00 18.14 195 HIS A O 1
ATOM 1523 N N . SER A 1 198 ? -5.731 50.378 2.363 1.00 15.89 197 SER A N 1
ATOM 1524 C CA . SER A 1 198 ? -4.420 50.770 2.927 1.00 16.21 197 SER A CA 1
ATOM 1525 C C . SER A 1 198 ? -4.488 50.851 4.478 1.00 16.67 197 SER A C 1
ATOM 1526 O O . SER A 1 198 ? -3.924 51.752 5.086 1.00 15.10 197 SER A O 1
ATOM 1529 N N . LEU A 1 199 ? -5.221 49.921 5.091 1.00 17.53 198 LEU A N 1
ATOM 1530 C CA . LEU A 1 199 ? -5.389 49.891 6.558 1.00 17.82 198 LEU A CA 1
ATOM 1531 C C . LEU A 1 199 ? -4.115 49.375 7.201 1.00 18.31 198 LEU A C 1
ATOM 1532 O O . LEU A 1 199 ? -3.336 48.674 6.564 1.00 16.04 198 LEU A O 1
ATOM 1537 N N . ASN A 1 200 ? -3.917 49.718 8.472 1.00 19.56 199 ASN A N 1
ATOM 1538 C CA . ASN A 1 200 ? -2.783 49.217 9.262 1.00 20.59 199 ASN A CA 1
ATOM 1539 C C . ASN A 1 200 ? -3.027 47.766 9.611 1.00 19.17 199 ASN A C 1
ATOM 1540 O O . ASN A 1 200 ? -4.170 47.305 9.496 1.00 16.94 199 ASN A O 1
ATOM 1545 N N . GLU A 1 201 ? -1.976 47.069 10.061 1.00 19.05 200 GLU A N 1
ATOM 1546 C CA . GLU A 1 201 ? -2.088 45.645 10.450 1.00 21.47 200 GLU A CA 1
ATOM 1547 C C . GLU A 1 201 ? -3.146 45.343 11.500 1.00 21.81 200 GLU A C 1
ATOM 1548 O O . GLU A 1 201 ? -3.840 44.335 11.378 1.00 21.15 200 GLU A O 1
ATOM 1554 N N . ASP A 1 202 ? -3.276 46.232 12.493 1.00 21.15 201 ASP A N 1
ATOM 1555 C CA . ASP A 1 202 ? -4.256 46.078 13.579 1.00 21.89 201 ASP A CA 1
ATOM 1556 C C . ASP A 1 202 ? -5.713 46.535 13.252 1.00 20.49 201 ASP A C 1
ATOM 1557 O O . ASP A 1 202 ? -6.549 46.546 14.145 1.00 20.65 201 ASP A O 1
ATOM 1562 N N . GLU A 1 203 ? -6.015 46.864 11.989 1.00 19.09 202 GLU A N 1
ATOM 1563 C CA . GLU A 1 203 ? -7.336 47.343 11.560 1.00 19.47 202 GLU A CA 1
ATOM 1564 C C . GLU A 1 203 ? -8.033 46.314 10.696 1.00 18.82 202 GLU A C 1
ATOM 1565 O O . GLU A 1 203 ? -7.503 45.927 9.678 1.00 20.18 202 GLU A O 1
ATOM 1571 N N . GLU A 1 204 ? -9.242 45.919 11.073 1.00 18.81 203 GLU A N 1
ATOM 1572 C CA . GLU A 1 204 ? -9.985 44.856 10.390 1.00 19.25 203 GLU A CA 1
ATOM 1573 C C . GLU A 1 204 ? -11.387 45.320 9.985 1.00 19.28 203 GLU A C 1
ATOM 1574 O O . GLU A 1 204 ? -12.160 45.696 10.862 1.00 15.15 203 GLU A O 1
ATOM 1580 N N . PRO A 1 205 ? -11.715 45.301 8.668 1.00 18.01 204 PRO A N 1
ATOM 1581 C CA . PRO A 1 205 ? -13.094 45.587 8.256 1.00 18.43 204 PRO A CA 1
ATOM 1582 C C . PRO A 1 205 ? -14.033 44.515 8.812 1.00 18.85 204 PRO A C 1
ATOM 1583 O O . PRO A 1 205 ? -13.702 43.334 8.692 1.00 18.90 204 PRO A O 1
ATOM 1587 N N . ILE A 1 206 ? -15.138 44.926 9.440 1.00 19.35 205 ILE A N 1
ATOM 1588 C CA . ILE A 1 206 ? -16.110 44.012 10.067 1.00 21.25 205 ILE A CA 1
ATOM 1589 C C . ILE A 1 206 ? -17.417 43.932 9.274 1.00 21.34 205 ILE A C 1
ATOM 1590 O O . ILE A 1 206 ? -17.961 42.872 9.096 1.00 23.07 205 ILE A O 1
ATOM 1595 N N . LEU A 1 207 ? -17.959 45.086 8.913 1.00 22.44 206 LEU A N 1
ATOM 1596 C CA . LEU A 1 207 ? -19.176 45.213 8.119 1.00 22.49 206 LEU A CA 1
ATOM 1597 C C . LEU A 1 207 ? -19.049 46.393 7.190 1.00 22.47 206 LEU A C 1
ATOM 1598 O O . LEU A 1 207 ? -18.297 47.331 7.477 1.00 22.76 206 LEU A O 1
ATOM 1603 N N . SER A 1 208 ? -19.741 46.330 6.062 1.00 23.64 207 SER A N 1
ATOM 1604 C CA . SER A 1 208 ? -19.895 47.499 5.205 1.00 24.76 207 SER A CA 1
ATOM 1605 C C . SER A 1 208 ? -21.409 47.804 5.115 1.00 24.03 207 SER A C 1
ATOM 1606 O O . SER A 1 208 ? -22.259 47.005 5.565 1.00 24.04 207 SER A O 1
ATOM 1609 N N . GLN A 1 209 ? -21.744 48.978 4.591 1.00 22.93 208 GLN A N 1
ATOM 1610 C CA . GLN A 1 209 ? -23.159 49.345 4.400 1.00 21.02 208 GLN A CA 1
ATOM 1611 C C . GLN A 1 209 ? -23.302 50.246 3.203 1.00 20.25 208 GLN A C 1
ATOM 1612 O O . GLN A 1 209 ? -22.704 51.340 3.158 1.00 19.36 208 GLN A O 1
ATOM 1618 N N . THR A 1 210 ? -24.088 49.779 2.236 1.00 19.69 209 THR A N 1
ATOM 1619 C CA . THR A 1 210 ? -24.262 50.467 0.959 1.00 19.49 209 THR A CA 1
ATOM 1620 C C . THR A 1 210 ? -25.483 51.359 1.084 1.00 19.81 209 THR A C 1
ATOM 1621 O O . THR A 1 210 ? -26.532 50.875 1.456 1.00 19.83 209 THR A O 1
ATOM 1625 N N . ILE A 1 211 ? -25.315 52.655 0.792 1.00 18.89 210 ILE A N 1
ATOM 1626 C CA . ILE A 1 211 ? -26.354 53.662 1.002 1.00 19.69 210 ILE A CA 1
ATOM 1627 C C . ILE A 1 211 ? -26.582 54.554 -0.211 1.00 19.64 210 ILE A C 1
ATOM 1628 O O . ILE A 1 211 ? -25.638 54.926 -0.912 1.00 18.76 210 ILE A O 1
ATOM 1633 N N . GLY A 1 212 ? -27.853 54.850 -0.462 1.00 19.58 211 GLY A N 1
ATOM 1634 C CA . GLY A 1 212 ? -28.284 55.778 -1.488 1.00 20.23 211 GLY A CA 1
ATOM 1635 C C . GLY A 1 212 ? -29.796 55.875 -1.590 1.00 21.43 211 GLY A C 1
ATOM 1636 O O . GLY A 1 212 ? -30.516 55.214 -0.814 1.00 21.63 211 GLY A O 1
ATOM 1637 N N . ARG A 1 213 ? -30.291 56.709 -2.509 1.00 21.99 212 ARG A N 1
ATOM 1638 C CA . ARG A 1 213 ? -31.717 56.732 -2.801 1.00 24.39 212 ARG A CA 1
ATOM 1639 C C . ARG A 1 213 ? -32.048 55.406 -3.464 1.00 22.59 212 ARG A C 1
ATOM 1640 O O . ARG A 1 213 ? -31.278 54.917 -4.283 1.00 22.13 212 ARG A O 1
ATOM 1648 N N . ALA A 1 214 ? -33.195 54.836 -3.100 1.00 22.61 213 ALA A N 1
ATOM 1649 C CA . ALA A 1 214 ? -33.684 53.587 -3.685 1.00 22.95 213 ALA A CA 1
ATOM 1650 C C . ALA A 1 214 ? -33.940 53.820 -5.167 1.00 23.45 213 ALA A C 1
ATOM 1651 O O . ALA A 1 214 ? -34.323 54.914 -5.535 1.00 22.33 213 ALA A O 1
ATOM 1653 N N . ALA A 1 215 ? -33.713 52.799 -5.998 1.00 25.92 214 ALA A N 1
ATOM 1654 C CA . ALA A 1 215 ? -33.950 52.874 -7.463 1.00 28.55 214 ALA A CA 1
ATOM 1655 C C . ALA A 1 215 ? -35.409 53.203 -7.796 1.00 32.14 214 ALA A C 1
ATOM 1656 O O . ALA A 1 215 ? -36.306 52.881 -7.025 1.00 32.68 214 ALA A O 1
ATOM 1658 N N . SER A 1 216 ? -35.628 53.843 -8.945 1.00 37.12 215 SER A N 1
ATOM 1659 C CA . SER A 1 216 ? -36.964 54.298 -9.372 1.00 40.93 215 SER A CA 1
ATOM 1660 C C . SER A 1 216 ? -38.013 53.228 -9.745 1.00 43.94 215 SER A C 1
ATOM 1661 O O . SER A 1 216 ? -39.188 53.583 -9.888 1.00 45.11 215 SER A O 1
ATOM 1664 N N . HIS A 1 217 ? -37.604 51.963 -9.934 1.00 46.65 216 HIS A N 1
ATOM 1665 C CA . HIS A 1 217 ? -38.534 50.836 -10.252 1.00 48.29 216 HIS A CA 1
ATOM 1666 C C . HIS A 1 217 ? -38.036 49.501 -9.678 1.00 48.48 216 HIS A C 1
ATOM 1667 O O . HIS A 1 217 ? -36.827 49.239 -9.630 1.00 48.92 216 HIS A O 1
ATOM 1674 N N . LEU B 1 8 ? -9.337 48.499 36.708 1.00 46.38 7 LEU B N 1
ATOM 1675 C CA . LEU B 1 8 ? -10.218 49.034 35.623 1.00 46.54 7 LEU B CA 1
ATOM 1676 C C . LEU B 1 8 ? -10.851 47.947 34.685 1.00 45.84 7 LEU B C 1
ATOM 1677 O O . LEU B 1 8 ? -11.974 48.186 34.184 1.00 46.64 7 LEU B O 1
ATOM 1682 N N . PRO B 1 9 ? -10.167 46.772 34.446 1.00 44.16 8 PRO B N 1
ATOM 1683 C CA . PRO B 1 9 ? -10.871 45.720 33.658 1.00 42.48 8 PRO B CA 1
ATOM 1684 C C . PRO B 1 9 ? -11.857 44.939 34.561 1.00 40.25 8 PRO B C 1
ATOM 1685 O O . PRO B 1 9 ? -11.510 44.676 35.724 1.00 40.33 8 PRO B O 1
ATOM 1689 N N . TYR B 1 10 ? -13.050 44.572 34.053 1.00 37.40 9 TYR B N 1
ATOM 1690 C CA . TYR B 1 10 ? -14.087 43.926 34.922 1.00 35.35 9 TYR B CA 1
ATOM 1691 C C . TYR B 1 10 ? -13.685 42.548 35.414 1.00 35.26 9 TYR B C 1
ATOM 1692 O O . TYR B 1 10 ? -13.248 41.723 34.617 1.00 35.26 9 TYR B O 1
ATOM 1701 N N . GLU B 1 11 ? -13.923 42.292 36.699 1.00 35.94 10 GLU B N 1
ATOM 1702 C CA . GLU B 1 11 ? -13.571 41.026 37.352 1.00 37.04 10 GLU B CA 1
ATOM 1703 C C . GLU B 1 11 ? -14.735 40.056 37.377 1.00 37.33 10 GLU B C 1
ATOM 1704 O O . GLU B 1 11 ? -15.871 40.493 37.545 1.00 37.07 10 GLU B O 1
ATOM 1710 N N . PRO B 1 12 ? -14.459 38.732 37.281 1.00 38.39 11 PRO B N 1
ATOM 1711 C CA . PRO B 1 12 ? -15.546 37.744 37.347 1.00 39.02 11 PRO B CA 1
ATOM 1712 C C . PRO B 1 12 ? -16.073 37.567 38.780 1.00 38.97 11 PRO B C 1
ATOM 1713 O O . PRO B 1 12 ? -15.287 37.613 39.707 1.00 39.76 11 PRO B O 1
ATOM 1717 N N . VAL B 1 13 ? -17.389 37.410 38.932 1.00 39.50 12 VAL B N 1
ATOM 1718 C CA . VAL B 1 13 ? -18.048 37.212 40.218 1.00 40.33 12 VAL B CA 1
ATOM 1719 C C . VAL B 1 13 ? -18.333 35.720 40.331 1.00 41.51 12 VAL B C 1
ATOM 1720 O O . VAL B 1 13 ? -18.674 35.081 39.320 1.00 41.98 12 VAL B O 1
ATOM 1724 N N . LYS B 1 14 ? -18.250 35.200 41.565 1.00 41.72 13 LYS B N 1
ATOM 1725 C CA . LYS B 1 14 ? -18.460 33.773 41.884 1.00 41.95 13 LYS B CA 1
ATOM 1726 C C . LYS B 1 14 ? -19.878 33.298 41.585 1.00 42.31 13 LYS B C 1
ATOM 1727 O O . LYS B 1 14 ? -20.714 34.066 41.069 1.00 42.54 13 LYS B O 1
ATOM 1729 N N . GLY B 1 15 ? -20.123 32.020 41.892 1.00 42.62 14 GLY B N 1
ATOM 1730 C CA . GLY B 1 15 ? -21.417 31.373 41.689 1.00 42.82 14 GLY B CA 1
ATOM 1731 C C . GLY B 1 15 ? -22.559 31.941 42.524 1.00 42.54 14 GLY B C 1
ATOM 1732 O O . GLY B 1 15 ? -22.754 31.543 43.679 1.00 42.40 14 GLY B O 1
ATOM 1733 N N . LEU B 1 16 ? -23.286 32.893 41.932 1.00 41.76 15 LEU B N 1
ATOM 1734 C CA . LEU B 1 16 ? -24.478 33.486 42.536 1.00 40.93 15 LEU B CA 1
ATOM 1735 C C . LEU B 1 16 ? -25.629 32.660 41.931 1.00 39.91 15 LEU B C 1
ATOM 1736 O O . LEU B 1 16 ? -25.698 32.522 40.697 1.00 41.17 15 LEU B O 1
ATOM 1741 N N . LEU B 1 17 ? -26.472 32.066 42.787 1.00 37.82 16 LEU B N 1
ATOM 1742 C CA . LEU B 1 17 ? -27.648 31.273 42.351 1.00 36.11 16 LEU B CA 1
ATOM 1743 C C . LEU B 1 17 ? -28.827 32.190 41.958 1.00 34.21 16 LEU B C 1
ATOM 1744 O O . LEU B 1 17 ? -28.917 33.325 42.445 1.00 33.93 16 LEU B O 1
ATOM 1749 N N . PRO B 1 18 ? -29.748 31.690 41.095 1.00 31.72 17 PRO B N 1
ATOM 1750 C CA . PRO B 1 18 ? -30.862 32.540 40.681 1.00 29.30 17 PRO B CA 1
ATOM 1751 C C . PRO B 1 18 ? -31.890 32.673 41.804 1.00 26.51 17 PRO B C 1
ATOM 1752 O O . PRO B 1 18 ? -32.035 31.759 42.615 1.00 24.30 17 PRO B O 1
ATOM 1756 N N . ARG B 1 19 ? -32.558 33.819 41.865 1.00 23.94 18 ARG B N 1
ATOM 1757 C CA . ARG B 1 19 ? -33.561 34.077 42.906 1.00 23.08 18 ARG B CA 1
ATOM 1758 C C . ARG B 1 19 ? -34.911 33.464 42.514 1.00 22.05 18 ARG B C 1
ATOM 1759 O O . ARG B 1 19 ? -35.191 33.265 41.301 1.00 21.82 18 ARG B O 1
ATOM 1767 N N . PRO B 1 20 ? -35.750 33.150 43.519 1.00 21.37 19 PRO B N 1
ATOM 1768 C CA . PRO B 1 20 ? -37.057 32.598 43.179 1.00 21.47 19 PRO B CA 1
ATOM 1769 C C . PRO B 1 20 ? -37.946 33.684 42.556 1.00 21.40 19 PRO B C 1
ATOM 1770 O O . PRO B 1 20 ? -37.777 34.882 42.877 1.00 21.55 19 PRO B O 1
ATOM 1774 N N . ALA B 1 21 ? -38.839 33.266 41.656 1.00 20.97 20 ALA B N 1
ATOM 1775 C CA . ALA B 1 21 ? -39.742 34.192 40.951 1.00 21.04 20 ALA B CA 1
ATOM 1776 C C . ALA B 1 21 ? -40.792 34.761 41.905 1.00 20.84 20 ALA B C 1
ATOM 1777 O O . ALA B 1 21 ? -41.266 34.053 42.739 1.00 19.27 20 ALA B O 1
ATOM 1779 N N . VAL B 1 22 ? -41.127 36.043 41.765 1.00 23.24 21 VAL B N 1
ATOM 1780 C CA . VAL B 1 22 ? -42.150 36.726 42.601 1.00 24.42 21 VAL B CA 1
ATOM 1781 C C . VAL B 1 22 ? -43.337 37.024 41.688 1.00 24.98 21 VAL B C 1
ATOM 1782 O O . VAL B 1 22 ? -43.195 37.759 40.690 1.00 26.57 21 VAL B O 1
ATOM 1786 N N . GLY B 1 23 ? -44.489 36.472 42.022 1.00 24.65 22 GLY B N 1
ATOM 1787 C CA . GLY B 1 23 ? -45.706 36.634 41.240 1.00 24.55 22 GLY B CA 1
ATOM 1788 C C . GLY B 1 23 ? -46.330 35.295 40.909 1.00 23.94 22 GLY B C 1
ATOM 1789 O O . GLY B 1 23 ? -45.964 34.261 41.476 1.00 23.69 22 GLY B O 1
ATOM 1790 N N . THR B 1 24 ? -47.274 35.336 39.978 1.00 23.75 23 THR B N 1
ATOM 1791 C CA . THR B 1 24 ? -48.002 34.153 39.506 1.00 23.84 23 THR B CA 1
ATOM 1792 C C . THR B 1 24 ? -47.269 33.408 38.366 1.00 22.55 23 THR B C 1
ATOM 1793 O O . THR B 1 24 ? -47.553 32.217 38.124 1.00 23.60 23 THR B O 1
ATOM 1797 N N . SER B 1 25 ? -46.341 34.093 37.700 1.00 20.41 24 SER B N 1
ATOM 1798 C CA . SER B 1 25 ? -45.549 33.562 36.572 1.00 20.87 24 SER B CA 1
ATOM 1799 C C . SER B 1 25 ? -46.463 32.950 35.482 1.00 19.76 24 SER B C 1
ATOM 1800 O O . SER B 1 25 ? -46.392 31.742 35.220 1.00 19.52 24 SER B O 1
ATOM 1803 N N . GLU B 1 26 ? -47.306 33.781 34.854 1.00 18.63 25 GLU B N 1
ATOM 1804 C CA A GLU B 1 26 ? -48.220 33.272 33.821 0.50 18.62 25 GLU B CA 1
ATOM 1805 C CA B GLU B 1 26 ? -48.223 33.307 33.816 0.50 18.66 25 GLU B CA 1
ATOM 1806 C C . GLU B 1 26 ? -47.391 32.711 32.670 1.00 16.81 25 GLU B C 1
ATOM 1807 O O . GLU B 1 26 ? -46.316 33.190 32.379 1.00 15.65 25 GLU B O 1
ATOM 1818 N N . ARG B 1 27 ? -47.887 31.645 32.070 1.00 15.69 26 ARG B N 1
ATOM 1819 C CA . ARG B 1 27 ? -47.167 30.924 31.013 1.00 15.33 26 ARG B CA 1
ATOM 1820 C C . ARG B 1 27 ? -47.030 31.680 29.708 1.00 14.70 26 ARG B C 1
ATOM 1821 O O . ARG B 1 27 ? -46.021 31.501 29.016 1.00 14.37 26 ARG B O 1
ATOM 1829 N N . VAL B 1 28 ? -48.049 32.470 29.359 1.00 14.09 27 VAL B N 1
ATOM 1830 C CA . VAL B 1 28 ? -48.028 33.314 28.160 1.00 13.36 27 VAL B CA 1
ATOM 1831 C C . VAL B 1 28 ? -48.635 34.679 28.469 1.00 13.93 27 VAL B C 1
ATOM 1832 O O . VAL B 1 28 ? -49.759 34.746 28.917 1.00 15.46 27 VAL B O 1
ATOM 1836 N N . ILE B 1 29 ? -47.873 35.748 28.259 1.00 16.35 28 ILE B N 1
ATOM 1837 C CA . ILE B 1 29 ? -48.337 37.123 28.466 1.00 17.36 28 ILE B CA 1
ATOM 1838 C C . ILE B 1 29 ? -48.643 37.731 27.085 1.00 17.79 28 ILE B C 1
ATOM 1839 O O . ILE B 1 29 ? -47.742 37.815 26.223 1.00 18.28 28 ILE B O 1
ATOM 1844 N N . THR B 1 30 ? -49.894 38.143 26.887 1.00 17.69 29 THR B N 1
ATOM 1845 C CA . THR B 1 30 ? -50.318 38.842 25.660 1.00 19.23 29 THR B CA 1
ATOM 1846 C C . THR B 1 30 ? -49.849 40.289 25.767 1.00 19.35 29 THR B C 1
ATOM 1847 O O . THR B 1 30 ? -49.985 40.899 26.823 1.00 19.16 29 THR B O 1
ATOM 1851 N N . LEU B 1 31 ? -49.236 40.805 24.698 1.00 19.48 30 LEU B N 1
ATOM 1852 C CA . LEU B 1 31 ? -48.769 42.198 24.649 1.00 19.14 30 LEU B CA 1
ATOM 1853 C C . LEU B 1 31 ? -49.694 43.006 23.733 1.00 20.66 30 LEU B C 1
ATOM 1854 O O . LEU B 1 31 ? -50.142 42.475 22.712 1.00 20.67 30 LEU B O 1
ATOM 1859 N N . PRO B 1 32 ? -50.003 44.284 24.085 1.00 22.15 31 PRO B N 1
ATOM 1860 C CA . PRO B 1 32 ? -50.852 45.087 23.187 1.00 23.21 31 PRO B CA 1
ATOM 1861 C C . PRO B 1 32 ? -50.173 45.271 21.819 1.00 24.24 31 PRO B C 1
ATOM 1862 O O . PRO B 1 32 ? -48.934 45.324 21.743 1.00 22.32 31 PRO B O 1
ATOM 1866 N N . GLU B 1 33 ? -50.979 45.304 20.758 1.00 28.01 32 GLU B N 1
ATOM 1867 C CA . GLU B 1 33 ? -50.449 45.333 19.389 1.00 31.22 32 GLU B CA 1
ATOM 1868 C C . GLU B 1 33 ? -49.636 46.600 19.168 1.00 32.42 32 GLU B C 1
ATOM 1869 O O . GLU B 1 33 ? -50.035 47.660 19.628 1.00 31.62 32 GLU B O 1
ATOM 1875 N N . PRO B 1 34 ? -48.461 46.471 18.522 1.00 34.66 33 PRO B N 1
ATOM 1876 C CA . PRO B 1 34 ? -47.684 47.653 18.213 1.00 36.00 33 PRO B CA 1
ATOM 1877 C C . PRO B 1 34 ? -48.446 48.468 17.147 1.00 37.34 33 PRO B C 1
ATOM 1878 O O . PRO B 1 34 ? -48.821 47.910 16.104 1.00 38.27 33 PRO B O 1
ATOM 1882 N N . ASP B 1 35 ? -48.757 49.724 17.469 1.00 37.70 34 ASP B N 1
ATOM 1883 C CA . ASP B 1 35 ? -49.438 50.642 16.540 1.00 38.73 34 ASP B CA 1
ATOM 1884 C C . ASP B 1 35 ? -48.911 52.096 16.486 1.00 38.53 34 ASP B C 1
ATOM 1885 O O . ASP B 1 35 ? -49.336 52.850 15.609 1.00 40.05 34 ASP B O 1
ATOM 1890 N N . ARG B 1 36 ? -47.999 52.487 17.379 1.00 37.04 35 ARG B N 1
ATOM 1891 C CA . ARG B 1 36 ? -47.518 53.865 17.401 1.00 36.09 35 ARG B CA 1
ATOM 1892 C C . ARG B 1 36 ? -46.540 54.218 16.286 1.00 33.93 35 ARG B C 1
ATOM 1893 O O . ARG B 1 36 ? -45.609 53.454 16.019 1.00 32.19 35 ARG B O 1
ATOM 1901 N N . THR B 1 37 ? -46.778 55.369 15.657 1.00 31.57 36 THR B N 1
ATOM 1902 C CA . THR B 1 37 ? -45.849 55.961 14.701 1.00 31.40 36 THR B CA 1
ATOM 1903 C C . THR B 1 37 ? -45.326 57.338 15.178 1.00 31.04 36 THR B C 1
ATOM 1904 O O . THR B 1 37 ? -44.491 57.922 14.497 1.00 30.59 36 THR B O 1
ATOM 1908 N N . SER B 1 38 ? -45.796 57.827 16.331 1.00 30.79 37 SER B N 1
ATOM 1909 C CA . SER B 1 38 ? -45.454 59.153 16.865 1.00 30.41 37 SER B CA 1
ATOM 1910 C C . SER B 1 38 ? -44.436 59.011 17.975 1.00 29.15 37 SER B C 1
ATOM 1911 O O . SER B 1 38 ? -44.148 57.897 18.424 1.00 28.73 37 SER B O 1
ATOM 1914 N N . GLY B 1 39 ? -43.923 60.154 18.433 1.00 27.18 38 GLY B N 1
ATOM 1915 C CA . GLY B 1 39 ? -42.919 60.202 19.503 1.00 26.05 38 GLY B CA 1
ATOM 1916 C C . GLY B 1 39 ? -41.716 61.032 19.120 1.00 23.76 38 GLY B C 1
ATOM 1917 O O . GLY B 1 39 ? -41.708 61.677 18.081 1.00 24.01 38 GLY B O 1
ATOM 1926 N N . PRO B 1 41 ? -38.452 62.685 17.731 1.00 17.25 40 PRO B N 1
ATOM 1927 C CA . PRO B 1 41 ? -37.715 62.564 16.471 1.00 17.99 40 PRO B CA 1
ATOM 1928 C C . PRO B 1 41 ? -36.454 61.694 16.625 1.00 19.39 40 PRO B C 1
ATOM 1929 O O . PRO B 1 41 ? -35.834 61.686 17.712 1.00 18.70 40 PRO B O 1
ATOM 1933 N N . LEU B 1 42 ? -36.128 60.917 15.589 1.00 19.41 41 LEU B N 1
ATOM 1934 C CA . LEU B 1 42 ? -34.948 60.050 15.644 1.00 19.57 41 LEU B CA 1
ATOM 1935 C C . LEU B 1 42 ? -33.681 60.819 16.067 1.00 18.42 41 LEU B C 1
ATOM 1936 O O . LEU B 1 42 ? -32.955 60.337 16.928 1.00 18.55 41 LEU B O 1
ATOM 1949 N N . GLY B 1 44 ? -33.367 63.384 17.889 1.00 17.99 43 GLY B N 1
ATOM 1950 C CA . GLY B 1 44 ? -33.478 63.603 19.339 1.00 17.20 43 GLY B CA 1
ATOM 1951 C C . GLY B 1 44 ? -33.047 62.375 20.128 1.00 17.10 43 GLY B C 1
ATOM 1952 O O . GLY B 1 44 ? -32.276 62.502 21.093 1.00 17.72 43 GLY B O 1
ATOM 1953 N N . THR B 1 45 ? -33.514 61.190 19.712 1.00 15.97 44 THR B N 1
ATOM 1954 C CA . THR B 1 45 ? -33.133 59.943 20.371 1.00 16.12 44 THR B CA 1
ATOM 1955 C C . THR B 1 45 ? -31.617 59.680 20.216 1.00 15.62 44 THR B C 1
ATOM 1956 O O . THR B 1 45 ? -30.988 59.205 21.166 1.00 13.56 44 THR B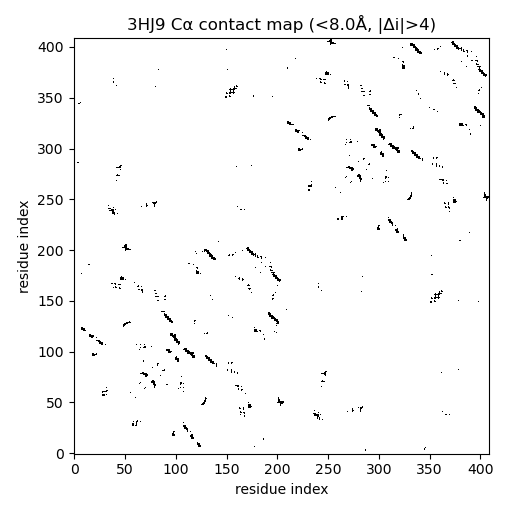 O 1
ATOM 1960 N N . LEU B 1 46 ? -31.055 59.966 19.030 1.00 14.84 45 LEU B N 1
ATOM 1961 C CA . LEU B 1 46 ? -29.597 59.812 18.788 1.00 15.91 45 LEU B CA 1
ATOM 1962 C C . LEU B 1 46 ? -28.767 60.723 19.697 1.00 16.93 45 LEU B C 1
ATOM 1963 O O . LEU B 1 46 ? -27.729 60.268 20.268 1.00 17.98 45 LEU B O 1
ATOM 1968 N N . TRP B 1 47 ? -29.254 61.963 19.863 1.00 16.62 46 TRP B N 1
ATOM 1969 C CA A TRP B 1 47 ? -28.617 62.950 20.753 0.50 16.53 46 TRP B CA 1
ATOM 1970 C CA B TRP B 1 47 ? -28.632 62.956 20.739 0.50 17.64 46 TRP B CA 1
ATOM 1971 C C . TRP B 1 47 ? -28.633 62.502 22.215 1.00 17.27 46 TRP B C 1
ATOM 1972 O O . TRP B 1 47 ? -27.674 62.764 22.930 1.00 17.03 46 TRP B O 1
ATOM 1993 N N . LEU B 1 48 ? -29.702 61.805 22.642 1.00 16.90 47 LEU B N 1
ATOM 1994 C CA . LEU B 1 48 ? -29.867 61.333 24.041 1.00 17.78 47 LEU B CA 1
ATOM 1995 C C . LEU B 1 48 ? -29.482 59.859 24.296 1.00 17.61 47 LEU B C 1
ATOM 1996 O O . LEU B 1 48 ? -29.634 59.374 25.409 1.00 19.35 47 LEU B O 1
ATOM 2001 N N . ARG B 1 49 ? -28.971 59.172 23.278 1.00 16.73 48 ARG B N 1
ATOM 2002 C CA . ARG B 1 49 ? -28.561 57.779 23.374 1.00 18.11 48 ARG B CA 1
ATOM 2003 C C . ARG B 1 49 ? -27.331 57.725 24.323 1.00 18.01 48 ARG B C 1
ATOM 2004 O O . ARG B 1 49 ? -26.342 58.449 24.139 1.00 18.63 48 ARG B O 1
ATOM 2012 N N . LYS B 1 50 ? -27.435 56.906 25.353 1.00 19.39 49 LYS B N 1
ATOM 2013 C CA . LYS B 1 50 ? -26.371 56.737 26.357 1.00 20.91 49 LYS B CA 1
ATOM 2014 C C . LYS B 1 50 ? -26.629 55.503 27.223 1.00 20.13 49 LYS B C 1
ATOM 2015 O O . LYS B 1 50 ? -27.737 54.968 27.201 1.00 19.09 49 LYS B O 1
ATOM 2021 N N . SER B 1 51 ? -25.626 55.123 28.007 1.00 18.71 50 SER B N 1
ATOM 2022 C CA . SER B 1 51 ? -25.740 54.018 28.953 1.00 17.62 50 SER B CA 1
ATOM 2023 C C . SER B 1 51 ? -25.992 54.571 30.349 1.00 17.13 50 SER B C 1
ATOM 2024 O O . SER B 1 51 ? -25.397 55.562 30.715 1.00 17.00 50 SER B O 1
ATOM 2027 N N . THR B 1 52 ? -26.886 53.906 31.079 1.00 17.42 51 THR B N 1
ATOM 2028 C CA . THR B 1 52 ? -27.254 54.198 32.458 1.00 17.59 51 THR B CA 1
ATOM 2029 C C . THR B 1 52 ? -26.997 52.916 33.247 1.00 18.28 51 THR B C 1
ATOM 2030 O O . THR B 1 52 ? -27.283 51.822 32.741 1.00 18.09 51 THR B O 1
ATOM 2034 N N . ARG B 1 53 ? -26.466 53.061 34.454 1.00 18.42 52 ARG B N 1
ATOM 2035 C CA . ARG B 1 53 ? -26.133 51.939 35.351 1.00 19.73 52 ARG B CA 1
ATOM 2036 C C . ARG B 1 53 ? -26.769 51.928 36.738 1.00 19.37 52 ARG B C 1
ATOM 2037 O O . ARG B 1 53 ? -26.563 50.973 37.477 1.00 16.87 52 ARG B O 1
ATOM 2045 N N . GLU B 1 54 ? -27.509 52.976 37.085 1.00 21.52 53 GLU B N 1
ATOM 2046 C CA . GLU B 1 54 ? -28.193 53.107 38.395 1.00 22.93 53 GLU B CA 1
ATOM 2047 C C . GLU B 1 54 ? -29.645 53.359 38.065 1.00 21.82 53 GLU B C 1
ATOM 2048 O O . GLU B 1 54 ? -29.956 54.318 37.346 1.00 20.17 53 GLU B O 1
ATOM 2054 N N . PHE B 1 55 ? -30.523 52.542 38.637 1.00 20.83 54 PHE B N 1
ATOM 2055 C CA . PHE B 1 55 ? -31.927 52.544 38.276 1.00 20.74 54 PHE B CA 1
ATOM 2056 C C . PHE B 1 55 ? -32.909 52.617 39.450 1.00 21.71 54 PHE B C 1
ATOM 2057 O O . PHE B 1 55 ? -32.617 52.219 40.580 1.00 20.93 54 PHE B O 1
ATOM 2065 N N . ASP B 1 56 ? -34.094 53.122 39.137 1.00 23.07 55 ASP B N 1
ATOM 2066 C CA . ASP B 1 56 ? -35.229 53.087 40.051 1.00 24.20 55 ASP B CA 1
ATOM 2067 C C . ASP B 1 56 ? -35.850 51.691 39.763 1.00 22.40 55 ASP B C 1
ATOM 2068 O O . ASP B 1 56 ? -35.735 51.181 38.627 1.00 19.07 55 ASP B O 1
ATOM 2073 N N . GLN B 1 57 ? -36.492 51.096 40.762 1.00 19.88 56 GLN B N 1
ATOM 2074 C CA . GLN B 1 57 ? -37.084 49.742 40.646 1.00 20.34 56 GLN B CA 1
ATOM 2075 C C . GLN B 1 57 ? -38.536 49.638 40.156 1.00 20.47 56 GLN B C 1
ATOM 2076 O O . GLN B 1 57 ? -39.024 48.535 40.011 1.00 20.77 56 GLN B O 1
ATOM 2082 N N . GLN B 1 58 ? -39.189 50.761 39.845 1.00 21.44 57 GLN B N 1
ATOM 2083 C CA . GLN B 1 58 ? -40.596 50.794 39.414 1.00 21.78 57 GLN B CA 1
ATOM 2084 C C . GLN B 1 58 ? -40.720 49.975 38.122 1.00 21.19 57 GLN B C 1
ATOM 2085 O O . GLN B 1 58 ? -39.897 50.155 37.206 1.00 20.80 57 GLN B O 1
ATOM 2088 N N . PRO B 1 59 ? -41.692 49.046 38.049 1.00 20.37 58 PRO B N 1
ATOM 2089 C CA . PRO B 1 59 ? -41.769 48.262 36.809 1.00 21.16 58 PRO B CA 1
ATOM 2090 C C . PRO B 1 59 ? -42.233 49.069 35.607 1.00 21.11 58 PRO B C 1
ATOM 2091 O O . PRO B 1 59 ? -42.946 50.052 35.770 1.00 21.04 58 PRO B O 1
ATOM 2095 N N . LEU B 1 60 ? -41.801 48.657 34.421 1.00 21.20 59 LEU B N 1
ATOM 2096 C CA . LEU B 1 60 ? -42.290 49.268 33.186 1.00 22.00 59 LEU B CA 1
ATOM 2097 C C . LEU B 1 60 ? -43.770 48.879 33.025 1.00 21.96 59 LEU B C 1
ATOM 2098 O O . LEU B 1 60 ? -44.095 47.710 33.187 1.00 22.91 59 LEU B O 1
ATOM 2103 N N . PRO B 1 61 ? -44.656 49.841 32.699 1.00 21.62 60 PRO B N 1
ATOM 2104 C CA . PRO B 1 61 ? -46.025 49.454 32.349 1.00 21.46 60 PRO B CA 1
ATOM 2105 C C . PRO B 1 61 ? -46.059 48.506 31.129 1.00 21.00 60 PRO B C 1
ATOM 2106 O O . PRO B 1 61 ? -45.107 48.486 30.342 1.00 18.45 60 PRO B O 1
ATOM 2110 N N . LEU B 1 62 ? -47.128 47.714 31.018 1.00 21.54 61 LEU B N 1
ATOM 2111 C CA . LEU B 1 62 ? -47.301 46.737 29.929 1.00 22.23 61 LEU B CA 1
ATOM 2112 C C . LEU B 1 62 ? -47.070 47.338 28.539 1.00 22.64 61 LEU B C 1
ATOM 2113 O O . LEU B 1 62 ? -46.372 46.746 27.726 1.00 23.24 61 LEU B O 1
ATOM 2118 N N . LYS B 1 63 ? -47.650 48.504 28.273 1.00 23.56 62 LYS B N 1
ATOM 2119 C CA . LYS B 1 63 ? -47.504 49.162 26.957 1.00 24.37 62 LYS B CA 1
ATOM 2120 C C . LYS B 1 63 ? -46.025 49.497 26.629 1.00 23.62 62 LYS B C 1
ATOM 2121 O O . LYS B 1 63 ? -45.567 49.320 25.498 1.00 22.34 62 LYS B O 1
ATOM 2127 N N . GLN B 1 64 ? -45.277 49.925 27.642 1.00 23.21 63 GLN B N 1
ATOM 2128 C CA . GLN B 1 64 ? -43.866 50.283 27.467 1.00 23.58 63 GLN B CA 1
ATOM 2129 C C . GLN B 1 64 ? -43.032 49.033 27.242 1.00 22.14 63 GLN B C 1
ATOM 2130 O O . GLN B 1 64 ? -42.174 49.013 26.359 1.00 22.40 63 GLN B O 1
ATOM 2136 N N . LEU B 1 65 ? -43.316 47.965 27.991 1.00 20.85 64 LEU B N 1
ATOM 2137 C CA . LEU B 1 65 ? -42.612 46.686 27.781 1.00 21.57 64 LEU B CA 1
ATOM 2138 C C . LEU B 1 65 ? -42.848 46.182 26.357 1.00 21.46 64 LEU B C 1
ATOM 2139 O O . LEU B 1 65 ? -41.909 45.755 25.716 1.00 24.38 64 LEU B O 1
ATOM 2144 N N . SER B 1 66 ? -44.100 46.253 25.889 1.00 21.53 65 SER B N 1
ATOM 2145 C CA . SER B 1 66 ? -44.516 45.810 24.540 1.00 21.44 65 SER B CA 1
ATOM 2146 C C . SER B 1 66 ? -43.777 46.568 23.453 1.00 20.15 65 SER B C 1
ATOM 2147 O O . SER B 1 66 ? -43.241 45.963 22.512 1.00 20.16 65 SER B O 1
ATOM 2150 N N . GLU B 1 67 ? -43.777 47.898 23.577 1.00 20.40 66 GLU B N 1
ATOM 2151 C CA . GLU B 1 67 ? -43.052 48.768 22.646 1.00 20.64 66 GLU B CA 1
ATOM 2152 C C . GLU B 1 67 ? -41.534 48.521 22.600 1.00 19.52 66 GLU B C 1
ATOM 2153 O O . GLU B 1 67 ? -40.934 48.488 21.517 1.00 19.97 66 GLU B O 1
ATOM 2159 N N . LEU B 1 68 ? -40.925 48.374 23.768 1.00 18.92 67 LEU B N 1
ATOM 2160 C CA . LEU B 1 68 ? -39.494 48.078 23.905 1.00 19.69 67 LEU B CA 1
ATOM 2161 C C . LEU B 1 68 ? -39.154 46.775 23.165 1.00 20.73 67 LEU B C 1
ATOM 2162 O O . LEU B 1 68 ? -38.195 46.728 22.361 1.00 20.78 67 LEU B O 1
ATOM 2167 N N . LEU B 1 69 ? -39.956 45.732 23.423 1.00 20.18 68 LEU B N 1
ATOM 2168 C CA . LEU B 1 69 ? -39.722 44.435 22.781 1.00 20.52 68 LEU B CA 1
ATOM 2169 C C . LEU B 1 69 ? -39.900 44.520 21.268 1.00 19.82 68 LEU B C 1
ATOM 2170 O O . LEU B 1 69 ? -39.091 43.980 20.554 1.00 20.19 68 LEU B O 1
ATOM 2175 N N . TRP B 1 70 ? -40.929 45.243 20.824 1.00 19.27 69 TRP B N 1
ATOM 2176 C CA . TRP B 1 70 ? -41.204 45.431 19.412 1.00 19.96 69 TRP B CA 1
ATOM 2177 C C . TRP B 1 70 ? -40.046 46.203 18.759 1.00 19.06 69 TRP B C 1
ATOM 2178 O O . TRP B 1 70 ? -39.633 45.865 17.670 1.00 19.23 69 TRP B O 1
ATOM 2189 N N . ALA B 1 71 ? -39.534 47.236 19.427 1.00 20.68 70 ALA B N 1
ATOM 2190 C CA . ALA B 1 71 ? -38.420 48.018 18.891 1.00 19.33 70 ALA B CA 1
ATOM 2191 C C . ALA B 1 71 ? -37.189 47.123 18.676 1.00 21.52 70 ALA B C 1
ATOM 2192 O O . ALA B 1 71 ? -36.586 47.124 17.578 1.00 22.29 70 ALA B O 1
ATOM 2194 N N . ALA B 1 72 ? -36.873 46.326 19.695 1.00 21.35 71 ALA B N 1
ATOM 2195 C CA . ALA B 1 72 ? -35.731 45.429 19.636 1.00 21.62 71 ALA B CA 1
ATOM 2196 C C . ALA B 1 72 ? -35.888 44.306 18.654 1.00 22.07 71 ALA B C 1
ATOM 2197 O O . ALA B 1 72 ? -34.982 44.091 17.863 1.00 21.95 71 ALA B O 1
ATOM 2199 N N . ALA B 1 73 ? -37.044 43.624 18.684 1.00 22.20 72 ALA B N 1
ATOM 2200 C CA . ALA B 1 73 ? -37.244 42.345 17.964 1.00 21.80 72 ALA B CA 1
ATOM 2201 C C . ALA B 1 73 ? -38.511 42.134 17.129 1.00 20.32 72 ALA B C 1
ATOM 2202 O O . ALA B 1 73 ? -38.685 41.067 16.550 1.00 19.83 72 ALA B O 1
ATOM 2204 N N . GLY B 1 74 ? -39.380 43.143 17.063 1.00 19.31 73 GLY B N 1
ATOM 2205 C CA . GLY B 1 74 ? -40.675 43.011 16.482 1.00 18.21 73 GLY B CA 1
ATOM 2206 C C . GLY B 1 74 ? -40.760 42.910 14.971 1.00 17.89 73 GLY B C 1
ATOM 2207 O O . GLY B 1 74 ? -39.795 43.196 14.279 1.00 17.63 73 GLY B O 1
ATOM 2208 N N . VAL B 1 75 ? -41.951 42.529 14.509 1.00 16.00 74 VAL B N 1
ATOM 2209 C CA . VAL B 1 75 ? -42.303 42.457 13.107 1.00 16.79 74 VAL B CA 1
ATOM 2210 C C . VAL B 1 75 ? -42.808 43.860 12.727 1.00 19.03 74 VAL B C 1
ATOM 2211 O O . VAL B 1 75 ? -43.736 44.376 13.358 1.00 19.34 74 VAL B O 1
ATOM 2215 N N . ASN B 1 76 ? -42.140 44.495 11.761 1.00 18.23 75 ASN B N 1
ATOM 2216 C CA . ASN B 1 76 ? -42.595 45.779 11.198 1.00 18.51 75 ASN B CA 1
ATOM 2217 C C . ASN B 1 76 ? -43.274 45.585 9.830 1.00 18.35 75 ASN B C 1
ATOM 2218 O O . ASN B 1 76 ? -43.839 46.527 9.312 1.00 17.49 75 ASN B O 1
ATOM 2223 N N . ARG B 1 77 ? -43.187 44.379 9.248 1.00 18.88 76 ARG B N 1
ATOM 2224 C CA . ARG B 1 77 ? -43.813 44.045 7.946 1.00 18.88 76 ARG B CA 1
ATOM 2225 C C . ARG B 1 77 ? -44.542 42.680 8.028 1.00 20.67 76 ARG B C 1
ATOM 2226 O O . ARG B 1 77 ? -43.899 41.622 7.985 1.00 19.39 76 ARG B O 1
ATOM 2234 N N . SER B 1 78 ? -45.869 42.727 8.181 1.00 22.92 77 SER B N 1
ATOM 2235 C CA . SER B 1 78 ? -46.712 41.516 8.355 1.00 27.05 77 SER B CA 1
ATOM 2236 C C . SER B 1 78 ? -46.500 40.424 7.313 1.00 28.23 77 SER B C 1
ATOM 2237 O O . SER B 1 78 ? -46.258 39.275 7.680 1.00 29.43 77 SER B O 1
ATOM 2240 N N . LEU B 1 79 ? -46.611 40.801 6.036 1.00 29.02 78 LEU B N 1
ATOM 2241 C CA . LEU B 1 79 ? -46.348 39.900 4.907 1.00 29.83 78 LEU B CA 1
ATOM 2242 C C . LEU B 1 79 ? -44.825 39.731 4.848 1.00 30.33 78 LEU B C 1
ATOM 2243 O O . LEU B 1 79 ? -44.089 40.708 4.631 1.00 31.75 78 LEU B O 1
ATOM 2245 N N . GLY B 1 80 ? -44.355 38.508 5.113 1.00 29.67 79 GLY B N 1
ATOM 2246 C CA . GLY B 1 80 ? -42.913 38.176 5.095 1.00 27.09 79 GLY B CA 1
ATOM 2247 C C . GLY B 1 80 ? -42.256 38.120 6.450 1.00 25.86 79 GLY B C 1
ATOM 2248 O O . GLY B 1 80 ? -41.171 37.560 6.567 1.00 26.48 79 GLY B O 1
ATOM 2249 N N . GLY B 1 81 ? -42.872 38.720 7.470 1.00 23.43 80 GLY B N 1
ATOM 2250 C CA . GLY B 1 81 ? -42.303 38.753 8.811 1.00 22.12 80 GLY B CA 1
ATOM 2251 C C . GLY B 1 81 ? -41.020 39.561 8.973 1.00 20.90 80 GLY B C 1
ATOM 2252 O O . GLY B 1 81 ? -40.220 39.247 9.832 1.00 21.50 80 GLY B O 1
ATOM 2253 N N . GLY B 1 82 ? -40.831 40.608 8.155 1.00 19.71 81 GLY B N 1
ATOM 2254 C CA . GLY B 1 82 ? -39.664 41.469 8.233 1.00 17.58 81 GLY B CA 1
ATOM 2255 C C . GLY B 1 82 ? -39.624 42.136 9.591 1.00 17.32 81 GLY B C 1
ATOM 2256 O O . GLY B 1 82 ? -40.674 42.471 10.128 1.00 15.02 81 GLY B O 1
ATOM 2257 N N . ARG B 1 83 ? -38.424 42.276 10.145 1.00 16.40 82 ARG B N 1
ATOM 2258 C CA . ARG B 1 83 ? -38.232 42.772 11.495 1.00 17.96 82 ARG B CA 1
ATOM 2259 C C . ARG B 1 83 ? -37.714 44.203 11.518 1.00 16.92 82 ARG B C 1
ATOM 2260 O O . ARG B 1 83 ? -37.265 44.744 10.493 1.00 17.06 82 ARG B O 1
ATOM 2268 N N . THR B 1 84 ? -37.833 44.811 12.699 1.00 15.58 83 THR B N 1
ATOM 2269 C CA . THR B 1 84 ? -37.339 46.149 12.967 1.00 16.22 83 THR B CA 1
ATOM 2270 C C . THR B 1 84 ? -35.799 46.210 12.837 1.00 17.64 83 THR B C 1
ATOM 2271 O O . THR B 1 84 ? -35.260 47.281 12.528 1.00 17.62 83 THR B O 1
ATOM 2275 N N . ALA B 1 85 ? -35.092 45.085 13.038 1.00 18.35 84 ALA B N 1
ATOM 2276 C CA . ALA B 1 85 ? -33.623 45.020 12.877 1.00 18.85 84 ALA B CA 1
ATOM 2277 C C . ALA B 1 85 ? -33.268 44.055 11.752 1.00 20.57 84 ALA B C 1
ATOM 2278 O O . ALA B 1 85 ? -34.038 43.124 11.472 1.00 20.78 84 ALA B O 1
ATOM 2280 N N . PRO B 1 86 ? -32.115 44.268 11.083 1.00 19.94 85 PRO B N 1
ATOM 2281 C CA . PRO B 1 86 ? -31.731 43.346 10.032 1.00 20.27 85 PRO B CA 1
ATOM 2282 C C . PRO B 1 86 ? -31.288 42.007 10.637 1.00 19.83 85 PRO B C 1
ATOM 2283 O O . PRO B 1 86 ? -30.998 41.906 11.857 1.00 17.84 85 PRO B O 1
ATOM 2287 N N . SER B 1 87 ? -31.279 40.990 9.803 1.00 20.97 86 SER B N 1
ATOM 2288 C CA . SER B 1 87 ? -30.811 39.650 10.207 1.00 22.38 86 SER B CA 1
ATOM 2289 C C . SER B 1 87 ? -30.225 38.914 9.007 1.00 22.24 86 SER B C 1
ATOM 2290 O O . SER B 1 87 ? -30.770 39.023 7.903 1.00 21.60 86 SER B O 1
ATOM 2293 N N . PRO B 1 88 ? -2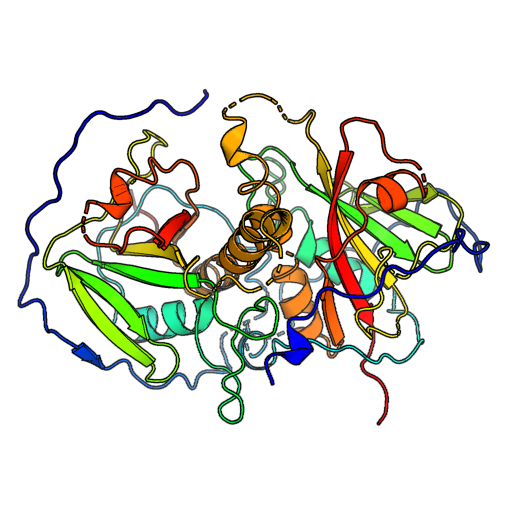9.150 38.120 9.215 1.00 22.48 87 PRO B N 1
ATOM 2294 C CA . PRO B 1 88 ? -28.552 37.403 8.098 1.00 22.97 87 PRO B CA 1
ATOM 2295 C C . PRO B 1 88 ? -29.549 36.497 7.398 1.00 22.38 87 PRO B C 1
ATOM 2296 O O . PRO B 1 88 ? -30.253 35.762 8.071 1.00 21.27 87 PRO B O 1
ATOM 2300 N N . TYR B 1 89 ? -29.658 36.655 6.071 1.00 22.43 88 TYR B N 1
ATOM 2301 C CA . TYR B 1 89 ? -30.552 35.889 5.183 1.00 23.00 88 TYR B CA 1
ATOM 2302 C C . TYR B 1 89 ? -32.053 36.089 5.477 1.00 23.61 88 TYR B C 1
ATOM 2303 O O . TYR B 1 89 ? -32.886 35.359 4.994 1.00 23.78 88 TYR B O 1
ATOM 2312 N N . GLY B 1 90 ? -32.379 37.125 6.225 1.00 25.71 89 GLY B N 1
ATOM 2313 C CA . GLY 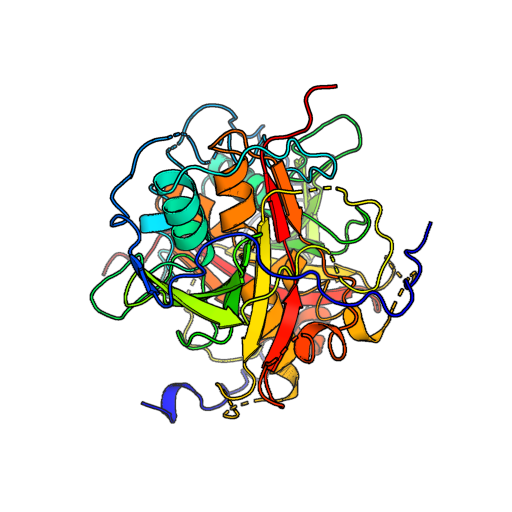B 1 90 ? -33.733 37.386 6.679 1.00 27.52 89 GLY B CA 1
ATOM 231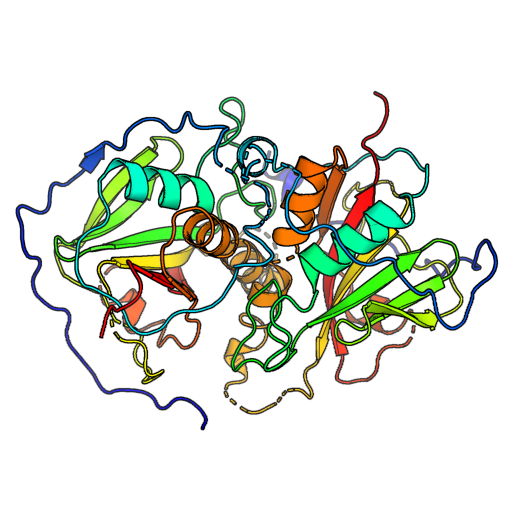4 C C . GLY B 1 90 ? -34.226 36.385 7.711 1.00 27.91 89 GLY B C 1
ATOM 2315 O O . GLY B 1 90 ? -35.413 36.337 7.978 1.00 29.13 89 GLY B O 1
ATOM 2316 N N . GLU B 1 91 ? -33.330 35.616 8.319 1.00 28.79 90 GLU B N 1
ATOM 2317 C CA . GLU B 1 91 ? -33.725 34.598 9.269 1.00 31.37 90 GLU B CA 1
ATOM 2318 C C . GLU B 1 91 ? -33.287 35.024 10.641 1.00 29.70 90 GLU B C 1
ATOM 2319 O O . GLU B 1 91 ? -32.194 35.504 10.812 1.00 29.72 90 GLU B O 1
ATOM 2325 N N . THR B 1 92 ? -34.168 34.837 11.606 1.00 29.56 91 THR B N 1
ATOM 2326 C CA . THR B 1 92 ? -33.947 35.176 13.006 1.00 29.83 91 THR B CA 1
ATOM 2327 C C . THR B 1 92 ? -32.783 34.328 13.500 1.00 27.04 91 THR B C 1
ATOM 2328 O O . THR B 1 92 ? -32.902 33.113 13.492 1.00 28.37 91 THR B O 1
ATOM 2332 N N . VAL B 1 93 ? -31.640 34.913 13.837 1.00 22.62 92 VAL B N 1
ATOM 2333 C CA . VAL B 1 93 ? -30.552 34.106 14.491 1.00 21.26 92 VAL B CA 1
ATOM 2334 C C . VAL B 1 93 ? -30.492 34.408 15.991 1.00 20.19 92 VAL B C 1
ATOM 2335 O O . VAL B 1 93 ? -29.827 33.676 16.729 1.00 18.77 92 VAL B O 1
ATOM 2339 N N . ILE B 1 94 ? -31.194 35.469 16.421 1.00 18.91 93 ILE B N 1
ATOM 2340 C CA . ILE B 1 94 ? -31.254 35.911 17.821 1.00 20.08 93 ILE B CA 1
ATOM 2341 C C . ILE B 1 94 ? -32.664 35.719 18.371 1.00 20.33 93 ILE B C 1
ATOM 2342 O O . ILE B 1 94 ? -33.644 36.097 17.694 1.00 19.97 93 ILE B O 1
ATOM 2347 N N . ASP B 1 95 ? -32.750 35.122 19.568 1.00 21.47 94 ASP B N 1
ATOM 2348 C CA . ASP B 1 95 ? -33.991 35.025 20.339 1.00 22.26 94 ASP B CA 1
ATOM 2349 C C . ASP B 1 95 ? -33.816 36.012 21.490 1.00 22.68 94 ASP B C 1
ATOM 2350 O O . ASP B 1 95 ? -32.754 36.038 22.124 1.00 20.71 94 ASP B O 1
ATOM 2355 N N . VAL B 1 96 ? -34.836 36.835 21.747 1.00 21.95 95 VAL B N 1
ATOM 2356 C CA . VAL B 1 96 ? -34.779 37.817 22.820 1.00 21.33 95 VAL B CA 1
ATOM 2357 C C . VAL B 1 96 ? -35.568 37.290 24.019 1.00 21.34 95 VAL B C 1
ATOM 2358 O O . VAL B 1 96 ? -36.721 36.907 23.888 1.00 20.57 95 VAL B O 1
ATOM 2362 N N . TYR B 1 97 ? -34.911 37.264 25.177 1.00 20.90 96 TYR B N 1
ATOM 2363 C CA . TYR B 1 97 ? -35.509 36.856 26.416 1.00 19.46 96 TYR B CA 1
ATOM 2364 C C . TYR B 1 97 ? -35.591 38.092 27.295 1.00 20.41 96 TYR B C 1
ATOM 2365 O O . TYR B 1 97 ? -34.803 39.033 27.124 1.00 18.58 96 TYR B O 1
ATOM 2374 N N . VAL B 1 98 ? -36.546 38.074 28.223 1.00 18.94 97 VAL B N 1
ATOM 2375 C CA . VAL B 1 98 ? -36.753 39.149 29.170 1.00 19.33 97 VAL B CA 1
ATOM 2376 C C . VAL B 1 98 ? -36.715 38.539 30.564 1.00 17.83 97 VAL B C 1
ATOM 2377 O O . VAL B 1 98 ? -37.511 37.660 30.835 1.00 16.50 97 VAL B O 1
ATOM 2381 N N . ALA B 1 99 ? -35.761 38.966 31.388 1.00 16.82 98 ALA B N 1
ATOM 2382 C CA . ALA B 1 99 ? -35.666 38.531 32.779 1.00 17.14 98 ALA B CA 1
ATOM 2383 C C . ALA B 1 99 ? -36.440 39.520 33.611 1.00 16.90 98 ALA B C 1
ATOM 2384 O O . ALA B 1 99 ? -36.059 40.692 33.694 1.00 17.04 98 ALA B O 1
ATOM 2386 N N . LEU B 1 100 ? -37.553 39.060 34.177 1.00 18.81 99 LEU B N 1
ATOM 2387 C CA . LEU B 1 100 ? -38.419 39.835 35.061 1.00 18.33 99 LEU B CA 1
ATOM 2388 C C . LEU B 1 100 ? -38.420 39.197 36.458 1.00 17.53 99 LEU B C 1
ATOM 2389 O O . LEU B 1 100 ? -38.023 38.037 36.615 1.00 16.85 99 LEU B O 1
ATOM 2394 N N . PRO B 1 101 ? -38.878 39.948 37.481 1.00 16.34 100 PRO B N 1
ATOM 2395 C CA . PRO B 1 101 ? -39.027 39.371 38.829 1.00 15.86 100 PRO B CA 1
ATOM 2396 C C . PRO B 1 101 ? -39.895 38.103 38.818 1.00 16.28 100 PRO B C 1
ATOM 2397 O O . PRO B 1 101 ? -39.584 37.151 39.515 1.00 16.61 100 PRO B O 1
ATOM 2401 N N . ALA B 1 102 ? -40.954 38.114 37.996 1.00 16.87 101 ALA B N 1
ATOM 2402 C CA . ALA B 1 102 ? -41.910 36.996 37.847 1.00 17.58 101 ALA B CA 1
ATOM 2403 C C . ALA B 1 102 ? -41.397 35.777 37.057 1.00 17.47 101 ALA B C 1
ATOM 2404 O O . ALA B 1 102 ? -41.980 34.698 37.142 1.00 17.46 101 ALA B O 1
ATOM 2406 N N . GLY B 1 103 ? -40.303 35.942 36.319 1.00 17.01 102 GLY B N 1
ATOM 2407 C CA . GLY B 1 103 ? -39.729 34.847 35.556 1.00 16.60 102 GLY B CA 1
ATOM 2408 C C . GLY B 1 103 ? -39.030 35.298 34.301 1.00 16.03 102 GLY B C 1
ATOM 2409 O O . GLY B 1 103 ? -39.072 36.487 33.946 1.00 15.83 102 GLY B O 1
ATOM 2410 N N . LEU B 1 104 ? -38.345 34.343 33.675 1.00 16.26 103 LEU B N 1
ATOM 2411 C CA . LEU B 1 104 ? -37.644 34.550 32.399 1.00 15.82 103 LEU B CA 1
ATOM 2412 C C . LEU B 1 104 ? -38.597 34.187 31.311 1.00 15.79 103 LEU B C 1
ATOM 2413 O O . LEU B 1 104 ? -39.077 33.061 31.268 1.00 15.94 103 LEU B O 1
ATOM 2418 N N . TYR B 1 105 ? -38.823 35.117 30.384 1.00 16.63 104 TYR B N 1
ATOM 2419 C CA . TYR B 1 105 ? -39.720 34.922 29.262 1.00 15.41 104 TYR B CA 1
ATOM 2420 C C . TYR B 1 105 ? -38.989 35.077 27.952 1.00 18.13 104 TYR B C 1
ATOM 2421 O O . TYR B 1 105 ? -38.020 35.849 27.888 1.00 19.04 104 TYR B O 1
ATOM 2430 N N . ARG B 1 106 ? -39.458 34.361 26.931 1.00 18.14 105 ARG B N 1
ATOM 2431 C CA . ARG B 1 106 ? -38.956 34.477 25.569 1.00 20.55 105 ARG B CA 1
ATOM 2432 C C . ARG B 1 106 ? -39.961 35.323 24.812 1.00 19.28 105 ARG B C 1
ATOM 2433 O O . ARG B 1 106 ? -41.145 35.083 24.907 1.00 17.70 105 ARG B O 1
ATOM 2441 N N . TYR B 1 107 ? -39.484 36.326 24.084 1.00 20.33 106 TYR B N 1
ATOM 2442 C CA . TYR B 1 107 ? -40.341 37.163 23.238 1.00 21.27 106 TYR B CA 1
ATOM 2443 C C . TYR B 1 107 ? -40.528 36.462 21.926 1.00 21.27 106 TYR B C 1
ATOM 2444 O O . TYR B 1 107 ? -39.545 36.070 21.294 1.00 23.40 106 TYR B O 1
ATOM 2453 N N . ASP B 1 108 ? -41.782 36.290 21.515 1.00 21.33 107 ASP B N 1
ATOM 2454 C CA . ASP B 1 108 ? -42.115 35.665 20.237 1.00 20.41 107 ASP B CA 1
ATOM 2455 C C . ASP B 1 108 ? -42.545 36.808 19.320 1.00 20.14 107 ASP B C 1
ATOM 2456 O O . ASP B 1 108 ? -43.639 37.362 19.519 1.00 19.06 107 ASP B O 1
ATOM 2461 N N . PRO B 1 109 ? -41.721 37.130 18.289 1.00 19.79 108 PRO B N 1
ATOM 2462 C CA . PRO B 1 109 ? -42.059 38.274 17.434 1.00 20.02 108 PRO B CA 1
ATOM 2463 C C . PRO B 1 109 ? -43.290 38.105 16.577 1.00 18.79 108 PRO B C 1
ATOM 2464 O O . PRO B 1 109 ? -44.047 39.035 16.485 1.00 19.52 108 PRO B O 1
ATOM 2468 N N . VAL B 1 110 ? -43.496 36.914 16.025 1.00 18.72 109 VAL B N 1
ATOM 2469 C CA . VAL B 1 110 ? -44.641 36.602 15.178 1.00 18.37 109 VAL B CA 1
ATOM 2470 C C . VAL B 1 110 ? -45.984 36.739 15.906 1.00 18.35 109 VAL B C 1
ATOM 2471 O O . VAL B 1 110 ? -46.921 37.273 15.349 1.00 17.47 109 VAL B O 1
ATOM 2475 N N . HIS B 1 111 ? -46.076 36.260 17.146 1.00 18.33 110 HIS B N 1
ATOM 2476 C CA . HIS B 1 111 ? -47.317 36.378 17.908 1.00 18.38 110 HIS B CA 1
ATOM 2477 C C . HIS B 1 111 ? -47.299 37.559 18.894 1.00 19.33 110 HIS B C 1
ATOM 2478 O O . HIS B 1 111 ? -48.282 37.777 19.610 1.00 19.71 110 HIS B O 1
ATOM 2485 N N . HIS B 1 112 ? -46.194 38.307 18.932 1.00 18.06 111 HIS B N 1
ATOM 2486 C CA . HIS B 1 112 ? -46.013 39.467 19.814 1.00 18.30 111 HIS B CA 1
ATOM 2487 C C . HIS B 1 112 ? -46.453 39.158 21.275 1.00 17.91 111 HIS B C 1
ATOM 2488 O O . HIS B 1 112 ? -47.441 39.693 21.803 1.00 19.14 111 HIS B O 1
ATOM 2495 N N . CYS B 1 113 ? -45.766 38.202 21.869 1.00 17.31 112 CYS B N 1
ATOM 2496 C CA . CYS B 1 113 ? -46.109 37.745 23.197 1.00 17.84 112 CYS B CA 1
ATOM 2497 C C . CYS B 1 113 ? -44.881 37.204 23.916 1.00 16.57 112 CYS B C 1
ATOM 2498 O O . CYS B 1 113 ? -43.833 37.060 23.320 1.00 15.44 112 CYS B O 1
ATOM 2501 N N . LEU B 1 114 ? -45.037 36.936 25.205 1.00 17.18 113 LEU B N 1
ATOM 2502 C CA . LEU B 1 114 ? -43.991 36.405 26.054 1.00 18.08 113 LEU B CA 1
ATOM 2503 C C . LEU B 1 114 ? -44.384 35.002 26.498 1.00 18.22 113 LEU B C 1
ATOM 2504 O O . LEU B 1 114 ? -45.505 34.813 26.980 1.00 20.36 113 LEU B O 1
ATOM 2509 N N . GLU B 1 115 ? -43.472 34.040 26.328 1.00 17.83 114 GLU B N 1
ATOM 2510 C CA . GLU B 1 115 ? -43.655 32.637 26.718 1.00 19.01 114 GLU B CA 1
ATOM 2511 C C . GLU B 1 115 ? -42.695 32.333 27.846 1.00 16.63 114 GLU B C 1
ATOM 2512 O O . GLU B 1 115 ? -41.476 32.487 27.681 1.00 14.50 114 GLU B O 1
ATOM 2518 N N . LEU B 1 116 ? -43.226 31.874 28.968 1.00 16.56 115 LEU B N 1
ATOM 2519 C CA . LEU B 1 116 ? -42.390 31.543 30.134 1.00 15.14 115 LEU B CA 1
ATOM 2520 C C . LEU B 1 116 ? -41.337 30.487 29.769 1.00 15.49 115 LEU B C 1
ATOM 2521 O O . LEU B 1 116 ? -41.685 29.449 29.243 1.00 15.10 115 LEU B O 1
ATOM 2526 N N . LYS B 1 117 ? -40.075 30.791 30.067 1.00 17.48 116 LYS B N 1
ATOM 2527 C CA . LYS B 1 117 ? -38.924 29.907 29.872 1.00 18.64 116 LYS B CA 1
ATOM 2528 C C . LYS B 1 117 ? -38.503 29.293 31.222 1.00 18.40 116 LYS B C 1
ATOM 2529 O O . LYS B 1 117 ? -38.278 28.095 31.308 1.00 17.83 116 LYS B O 1
ATOM 2535 N N . ARG B 1 118 ? -38.378 30.099 32.275 1.00 17.98 117 ARG B N 1
ATOM 2536 C CA . ARG B 1 118 ? -38.075 29.563 33.624 1.00 18.96 117 ARG B CA 1
ATOM 2537 C C . ARG B 1 118 ? -38.696 30.429 34.705 1.00 16.30 117 ARG B C 1
ATOM 2538 O O . ARG B 1 118 ? -38.562 31.653 34.659 1.00 15.61 117 ARG B O 1
ATOM 2546 N N . ALA B 1 119 ? -39.314 29.783 35.696 1.00 16.16 118 ALA B N 1
ATOM 2547 C CA . ALA B 1 119 ? -39.950 30.459 36.829 1.00 16.37 118 ALA B CA 1
ATOM 2548 C C . ALA B 1 119 ? -38.921 30.854 37.889 1.00 15.11 118 ALA B C 1
ATOM 2549 O O . ALA B 1 119 ? -38.977 30.391 39.003 1.00 15.30 118 ALA B O 1
ATOM 2551 N N . ALA B 1 120 ? -38.001 31.735 37.507 1.00 15.96 119 ALA B N 1
ATOM 2552 C CA . ALA B 1 120 ? -36.952 32.265 38.387 1.00 15.39 119 ALA B CA 1
ATOM 2553 C C . ALA B 1 120 ? -36.569 33.669 37.937 1.00 13.91 119 ALA B C 1
ATOM 2554 O O . ALA B 1 120 ? -36.704 34.036 36.750 1.00 12.48 119 ALA B O 1
ATOM 2556 N N . ASP B 1 121 ? -36.089 34.436 38.897 1.00 13.68 120 ASP B N 1
ATOM 2557 C CA . ASP B 1 121 ? -35.597 35.805 38.681 1.00 14.40 120 ASP B CA 1
ATOM 2558 C C . ASP B 1 121 ? -34.104 35.701 38.355 1.00 14.99 120 ASP B C 1
ATOM 2559 O O . ASP B 1 121 ? -33.280 35.419 39.244 1.00 14.77 120 ASP B O 1
ATOM 2564 N N . LEU B 1 122 ? -33.791 35.904 37.075 1.00 15.56 121 LEU B N 1
ATOM 2565 C CA . LEU B 1 122 ? -32.439 35.805 36.527 1.00 17.90 121 LEU B CA 1
ATOM 2566 C C . LEU B 1 122 ? -31.804 37.164 36.211 1.00 17.48 121 LEU B C 1
ATOM 2567 O O . LEU B 1 122 ? -30.845 37.221 35.463 1.00 18.72 121 LEU B O 1
ATOM 2572 N N . ARG B 1 123 ? -32.336 38.251 36.750 1.00 18.01 122 ARG B N 1
ATOM 2573 C CA . ARG B 1 123 ? -31.736 39.582 36.539 1.00 18.41 122 ARG B CA 1
ATOM 2574 C C . ARG B 1 123 ? -30.338 39.651 37.195 1.00 18.51 122 ARG B C 1
ATOM 2575 O O . ARG B 1 123 ? -30.135 39.113 38.280 1.00 17.20 122 ARG B O 1
ATOM 2583 N N . SER B 1 124 ? -29.385 40.270 36.496 1.00 21.59 123 SER B N 1
ATOM 2584 C CA . SER B 1 124 ? -27.988 40.428 36.941 1.00 23.66 123 SER B CA 1
ATOM 2585 C C . SER B 1 124 ? -27.297 39.102 37.277 1.00 23.66 123 SER B C 1
ATOM 2586 O O . SER B 1 124 ? -26.842 38.868 38.410 1.00 22.92 123 SER B O 1
ATOM 2602 N N . THR B 1 126 ? -24.823 37.993 35.057 1.00 23.90 125 THR B N 1
ATOM 2603 C CA . THR B 1 126 ? -23.799 38.046 34.008 1.00 22.73 125 THR B CA 1
ATOM 2604 C C . THR B 1 126 ? -22.517 37.290 34.379 1.00 22.00 125 THR B C 1
ATOM 2605 O O . THR B 1 126 ? -21.810 36.826 33.490 1.00 21.41 125 THR B O 1
ATOM 2609 N N . GLY B 1 127 ? -22.221 37.179 35.672 1.00 21.71 126 GLY B N 1
ATOM 2610 C CA . GLY B 1 127 ? -20.989 36.558 36.149 1.00 22.35 126 GLY B CA 1
ATOM 2611 C C . GLY B 1 127 ? -19.780 37.488 36.199 1.00 22.91 126 GLY B C 1
ATOM 2612 O O . GLY B 1 127 ? -18.695 37.026 36.574 1.00 23.44 126 GLY B O 1
ATOM 2613 N N . TYR B 1 128 ? -19.949 38.778 35.849 1.00 22.61 127 TYR B N 1
ATOM 2614 C CA . TYR B 1 128 ? -18.890 39.801 35.936 1.00 23.60 127 TYR B CA 1
ATOM 2615 C C . TYR B 1 128 ? -19.350 41.010 36.778 1.00 23.42 127 TYR B C 1
ATOM 2616 O O . TYR B 1 128 ? -20.540 41.344 36.79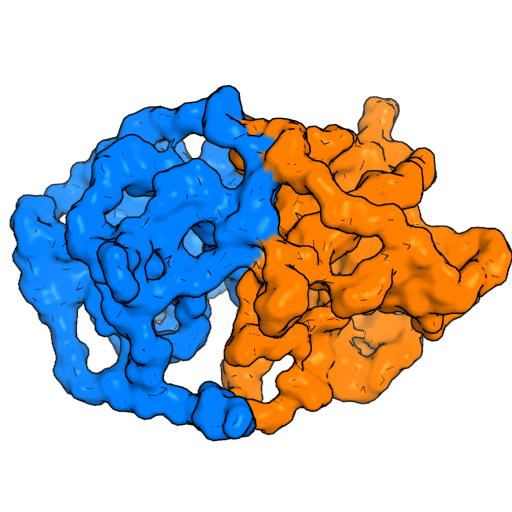9 1.00 23.75 127 TYR B O 1
ATOM 2625 N N . GLN B 1 129 ? -18.413 41.655 37.470 1.00 22.42 128 GLN B N 1
ATOM 2626 C CA . GLN B 1 129 ? -18.724 42.850 38.266 1.00 21.43 128 GLN B CA 1
ATOM 2627 C C . GLN B 1 129 ? -18.408 44.073 37.401 1.00 20.54 128 GLN B C 1
ATOM 2628 O O . GLN B 1 129 ? -17.262 44.529 37.345 1.00 20.08 128 GLN B O 1
ATOM 2634 N N . ASP B 1 130 ? -19.440 44.553 36.703 1.00 18.68 129 ASP B N 1
ATOM 2635 C CA . ASP B 1 130 ? -19.365 45.731 35.831 1.00 17.94 129 ASP B CA 1
ATOM 2636 C C . ASP B 1 130 ? -20.053 46.957 36.459 1.00 18.04 129 ASP B C 1
ATOM 2637 O O . ASP B 1 130 ? -20.280 47.937 35.780 1.00 16.99 129 ASP B O 1
ATOM 2642 N N . PHE B 1 131 ? -20.385 46.892 37.758 1.00 18.59 130 PHE B N 1
ATOM 2643 C CA . PHE B 1 131 ? -20.979 48.022 38.485 1.00 19.65 130 PHE B CA 1
ATOM 2644 C C . PHE B 1 131 ? -22.334 48.508 37.959 1.00 20.46 130 PHE B C 1
ATOM 2645 O O . PHE B 1 131 ? -22.646 49.689 38.027 1.00 23.01 130 PHE B O 1
ATOM 2653 N N . VAL B 1 132 ? -23.135 47.576 37.446 1.00 20.46 131 VAL B N 1
ATOM 2654 C CA . VAL B 1 132 ? -24.490 47.857 36.948 1.00 19.56 131 VAL B CA 1
ATOM 2655 C C . VAL B 1 132 ? -25.428 47.446 38.046 1.00 19.77 131 VAL B C 1
ATOM 2656 O O . VAL B 1 132 ? -25.346 46.323 38.542 1.00 19.94 131 VAL B O 1
ATOM 2660 N N . GLY B 1 133 ? -26.301 48.366 38.447 1.00 19.66 132 GLY B N 1
ATOM 2661 C CA . GLY B 1 133 ? -27.228 48.112 39.512 1.00 19.76 132 GLY B CA 1
ATOM 2662 C C . GLY B 1 133 ? -28.400 47.277 39.113 1.00 19.80 132 GLY B C 1
ATOM 2663 O O . GLY B 1 133 ? -28.597 46.958 37.931 1.00 20.36 132 GLY B O 1
ATOM 2672 N N . ALA B 1 135 ? -32.111 46.486 38.238 1.00 20.10 134 ALA B N 1
ATOM 2673 C CA . ALA B 1 135 ? -33.086 47.188 37.408 1.00 19.35 134 ALA B CA 1
ATOM 2674 C C . ALA B 1 135 ? -34.346 46.344 37.301 1.00 19.10 134 ALA B C 1
ATOM 2675 O O . ALA B 1 135 ? -34.322 45.154 37.631 1.00 19.81 134 ALA B O 1
ATOM 2677 N N . PRO B 1 136 ? -35.446 46.931 36.814 1.00 19.21 135 PRO B N 1
ATOM 2678 C CA . PRO B 1 136 ? -36.688 46.164 36.671 1.00 20.00 135 PRO B CA 1
ATOM 2679 C C . PRO B 1 136 ? -36.632 44.975 35.707 1.00 20.27 135 PRO B C 1
ATOM 2680 O O . PRO B 1 136 ? -37.393 44.028 35.874 1.00 18.54 135 PRO B O 1
ATOM 2684 N N . LEU B 1 137 ? -35.772 45.037 34.694 1.00 20.88 136 LEU B N 1
ATOM 2685 C CA . LEU B 1 137 ? -35.645 43.932 33.745 1.00 21.23 136 LEU B CA 1
ATOM 2686 C C . LEU B 1 137 ? -34.347 43.928 32.991 1.00 20.96 136 LEU B C 1
ATOM 2687 O O . LEU B 1 137 ? -33.671 44.962 32.882 1.00 19.99 136 LEU B O 1
ATOM 2692 N N . ASP B 1 138 ? -34.017 42.754 32.461 1.00 20.46 137 ASP B N 1
ATOM 2693 C CA . ASP B 1 138 ? -32.916 42.589 31.532 1.00 22.13 137 ASP B CA 1
ATOM 2694 C C . ASP B 1 138 ? -33.497 42.026 30.252 1.00 20.87 137 ASP B C 1
ATOM 2695 O O . ASP B 1 138 ? -34.400 41.189 30.299 1.00 21.17 137 ASP B O 1
ATOM 2700 N N . LEU B 1 139 ? -32.988 42.458 29.111 1.00 21.34 138 LEU B N 1
ATOM 2701 C CA . LEU B 1 139 ? -33.249 41.750 27.845 1.00 20.47 138 LEU B CA 1
ATOM 2702 C C . LEU B 1 139 ? -31.998 40.865 27.704 1.00 21.75 138 LEU B C 1
ATOM 2703 O O . LEU B 1 139 ? -30.896 41.316 28.098 1.00 23.53 138 LEU B O 1
ATOM 2708 N N . VAL B 1 140 ? -32.140 39.610 27.250 1.00 20.33 139 VAL B N 1
ATOM 2709 C CA . VAL B 1 140 ? -30.963 38.736 26.994 1.00 19.76 139 VAL B CA 1
ATOM 2710 C C . VAL B 1 140 ? -31.077 38.344 25.520 1.00 21.01 139 VAL B C 1
ATOM 2711 O O . VAL B 1 140 ? -32.121 37.825 25.092 1.00 21.18 139 VAL B O 1
ATOM 2715 N N . PHE B 1 141 ? -30.043 38.662 24.733 1.00 20.19 140 PHE B N 1
ATOM 2716 C CA . PHE B 1 141 ? -30.009 38.352 23.289 1.00 18.51 140 PHE B CA 1
ATOM 2717 C C . PHE B 1 141 ? -29.215 37.040 23.153 1.00 18.70 140 PHE B C 1
ATOM 2718 O O . PHE B 1 141 ? -28.009 37.012 23.401 1.00 16.54 140 PHE B O 1
ATOM 2726 N N . VAL B 1 142 ? -29.904 35.985 22.715 1.00 19.31 141 VAL B N 1
ATOM 2727 C CA . VAL B 1 142 ? -29.369 34.632 22.604 1.00 18.96 141 VAL B CA 1
ATOM 2728 C C . VAL B 1 142 ? -29.095 34.277 21.150 1.00 18.29 141 VAL B C 1
ATOM 2729 O O . VAL B 1 142 ? -29.995 34.372 20.324 1.00 18.73 141 VAL B O 1
ATOM 2733 N N . ALA B 1 143 ? -27.860 33.884 20.852 1.00 18.48 142 ALA B N 1
ATOM 2734 C CA . ALA B 1 143 ? -27.466 33.422 19.517 1.00 19.29 142 ALA B CA 1
ATOM 2735 C C . ALA B 1 143 ? -27.938 31.970 19.411 1.00 19.10 142 ALA B C 1
ATOM 2736 O O . ALA B 1 143 ? -27.475 31.124 20.163 1.00 19.79 142 ALA B O 1
ATOM 2738 N N . ASN B 1 144 ? -28.870 31.698 18.510 1.00 19.21 143 ASN B N 1
ATOM 2739 C CA . ASN B 1 144 ? -29.376 30.354 18.273 1.00 19.70 143 ASN B CA 1
ATOM 2740 C C . ASN B 1 144 ? -28.606 29.718 17.125 1.00 19.74 143 ASN B C 1
ATOM 2741 O O . ASN B 1 144 ? -28.965 29.912 15.954 1.00 20.84 143 ASN B O 1
ATOM 2746 N N . HIS B 1 145 ? -27.565 28.946 17.457 1.00 18.07 144 HIS B N 1
ATOM 2747 C CA . HIS B 1 145 ? -26.747 28.253 16.432 1.00 17.79 144 HIS B CA 1
ATOM 2748 C C . HIS B 1 145 ? -27.511 27.168 15.699 1.00 18.05 144 HIS B C 1
ATOM 2749 O O . HIS B 1 145 ? -27.081 26.735 14.628 1.00 20.03 144 HIS B O 1
ATOM 2756 N N . GLY B 1 146 ? -28.626 26.724 16.280 1.00 18.71 145 GLY B N 1
ATOM 2757 C CA . GLY B 1 146 ? -29.549 25.829 15.625 1.00 19.95 145 GLY B CA 1
ATOM 2758 C C . GLY B 1 146 ? -30.117 26.432 14.345 1.00 19.88 145 GLY B C 1
ATOM 2759 O O . GLY B 1 146 ? -30.439 25.698 13.454 1.00 19.31 145 GLY B O 1
ATOM 2760 N N . ARG B 1 147 ? -30.239 27.758 14.263 1.00 20.78 146 ARG B N 1
ATOM 2761 C CA . ARG B 1 147 ? -30.715 28.422 13.034 1.00 22.72 146 ARG B CA 1
ATOM 2762 C C . ARG B 1 147 ? -29.595 28.920 12.096 1.00 21.92 146 ARG B C 1
ATOM 2763 O O . ARG B 1 147 ? -29.889 29.531 11.088 1.00 22.36 146 ARG B O 1
ATOM 2779 N N . GLN B 1 149 ? -26.858 26.614 11.177 1.00 14.72 148 GLN B N 1
ATOM 2780 C CA . GLN B 1 149 ? -26.064 25.465 10.715 1.00 16.10 148 GLN B CA 1
ATOM 2781 C C . GLN B 1 149 ? -25.711 25.475 9.208 1.00 15.53 148 GLN B C 1
ATOM 2782 O O . GLN B 1 149 ? -24.752 24.808 8.803 1.00 14.42 148 GLN B O 1
ATOM 2788 N N . GLU B 1 150 ? -26.447 26.218 8.389 1.00 15.51 149 GLU B N 1
ATOM 2789 C CA . GLU B 1 150 ? -26.106 26.331 6.950 1.00 17.69 149 GLU B CA 1
ATOM 2790 C C . GLU B 1 150 ? -25.315 27.591 6.622 1.00 18.04 149 GLU B C 1
ATOM 2791 O O . GLU B 1 150 ? -24.980 27.824 5.465 1.00 18.19 149 GLU B O 1
ATOM 2810 N N . PRO B 1 152 ? -21.749 29.769 7.026 1.00 18.34 151 PRO B N 1
ATOM 2811 C CA . PRO B 1 152 ? -20.351 29.369 7.309 1.00 17.91 151 PRO B CA 1
ATOM 2812 C C . PRO B 1 152 ? -19.961 29.589 8.798 1.00 17.10 151 PRO B C 1
ATOM 2813 O O . PRO B 1 152 ? -20.285 30.658 9.347 1.00 13.82 151 PRO B O 1
ATOM 2817 N N . PRO B 1 153 ? -19.322 28.581 9.448 1.00 17.45 152 PRO B N 1
ATOM 2818 C CA . PRO B 1 153 ? -18.901 28.684 10.855 1.00 18.75 152 PRO B CA 1
ATOM 2819 C C . PRO B 1 153 ? -18.201 29.992 11.205 1.00 19.33 152 PRO B C 1
ATOM 2820 O O . PRO B 1 153 ? -18.615 30.667 12.135 1.00 20.41 152 PRO B O 1
ATOM 2824 N N . LYS B 1 154 ? -17.228 30.369 10.381 1.00 20.76 153 LYS B N 1
ATOM 2825 C CA . LYS B 1 154 ? -16.435 31.595 10.528 1.00 22.48 153 LYS B CA 1
ATOM 2826 C C . LYS B 1 154 ? -17.212 32.909 10.560 1.00 22.06 153 LYS B C 1
ATOM 2827 O O . LYS B 1 154 ? -16.625 33.910 10.935 1.00 22.93 153 LYS B O 1
ATOM 2833 N N . LEU B 1 155 ? -18.491 32.915 10.155 1.00 20.35 154 LEU B N 1
ATOM 2834 C CA . LEU B 1 155 ? -19.351 34.102 10.176 1.00 19.38 154 LEU B CA 1
ATOM 2835 C C . LEU B 1 155 ? -20.441 34.099 11.221 1.00 18.73 154 LEU B C 1
ATOM 2836 O O . LEU B 1 155 ? -21.068 35.132 11.414 1.00 21.10 154 LEU B O 1
ATOM 2841 N N . ARG B 1 156 ? -20.670 32.983 11.911 1.00 19.09 155 ARG B N 1
ATOM 2842 C CA . ARG B 1 156 ? -21.787 32.865 12.872 1.00 18.62 155 ARG B CA 1
ATOM 2843 C C . ARG B 1 156 ? -21.681 33.829 14.046 1.00 19.51 155 ARG B C 1
ATOM 2844 O O . ARG B 1 156 ? -22.683 34.445 14.433 1.00 19.46 155 ARG B O 1
ATOM 2852 N N . GLU B 1 157 ? -20.467 34.001 14.561 1.00 19.82 156 GLU B N 1
ATOM 2853 C CA . GLU B 1 157 ? -20.219 34.915 15.682 1.00 22.06 156 GLU B CA 1
ATOM 2854 C C . GLU B 1 157 ? -20.443 36.382 15.253 1.00 20.29 156 GLU B C 1
ATOM 2855 O O . GLU B 1 157 ? -21.184 37.116 15.936 1.00 19.11 156 GLU B O 1
ATOM 2861 N N . THR B 1 158 ? -19.838 36.784 14.129 1.00 18.47 157 THR B N 1
ATOM 2862 C CA . THR B 1 158 ? -19.976 38.151 13.597 1.00 18.57 157 THR B CA 1
ATOM 2863 C C . THR B 1 158 ? -21.448 38.489 13.297 1.00 18.61 157 THR B C 1
ATOM 2864 O O . THR B 1 158 ? -21.937 39.533 13.696 1.00 17.89 157 THR B O 1
ATOM 2868 N N . PHE B 1 159 ? -22.146 37.578 12.615 1.00 19.80 158 PHE B N 1
ATOM 2869 C CA . PHE B 1 159 ? -23.543 37.813 12.190 1.00 19.60 158 PHE B CA 1
ATOM 2870 C C . PHE B 1 159 ? -24.518 37.876 13.354 1.00 18.63 158 PHE B C 1
ATOM 2871 O O . PHE B 1 159 ? -25.352 38.758 13.396 1.00 18.95 158 PHE B O 1
ATOM 2879 N N . SER B 1 160 ? -24.402 36.958 14.299 1.00 17.91 159 SER B N 1
ATOM 2880 C CA . SER B 1 160 ? -25.286 36.984 15.477 1.00 17.34 159 SER B CA 1
ATOM 2881 C C . SER B 1 160 ? -24.968 38.197 16.351 1.00 16.07 159 SER B C 1
ATOM 2882 O O . SER B 1 160 ? -25.882 38.879 16.779 1.00 16.43 159 SER B O 1
ATOM 2885 N N . ALA B 1 161 ? -23.686 38.501 16.554 1.00 16.31 160 ALA B N 1
ATOM 2886 C CA . ALA B 1 161 ? -23.289 39.692 17.330 1.00 15.56 160 ALA B CA 1
ATOM 2887 C C . ALA B 1 161 ? -23.742 41.008 16.687 1.00 16.36 160 ALA B C 1
ATOM 2888 O O . ALA B 1 161 ? -24.263 41.893 17.404 1.00 15.85 160 ALA B O 1
ATOM 2890 N N . ALA B 1 162 ? -23.596 41.133 15.357 1.00 14.72 161 ALA B N 1
ATOM 2891 C CA . ALA B 1 162 ? -24.042 42.344 14.643 1.00 16.17 161 ALA B CA 1
ATOM 2892 C C . ALA B 1 162 ? -25.586 42.489 14.685 1.00 18.04 161 ALA B C 1
ATOM 2893 O O . ALA B 1 162 ? -26.095 43.604 14.866 1.00 17.85 161 ALA B O 1
ATOM 2895 N N . ALA B 1 163 ? -26.308 41.359 14.557 1.00 17.23 162 ALA B N 1
ATOM 2896 C CA . ALA B 1 163 ? -27.776 41.348 14.666 1.00 17.85 162 ALA B CA 1
ATOM 2897 C C . ALA B 1 163 ? -28.184 41.754 16.094 1.00 17.88 162 ALA B C 1
ATOM 2898 O O . ALA B 1 163 ? -29.063 42.617 16.261 1.00 16.74 162 ALA B O 1
ATOM 2900 N N . ALA B 1 164 ? -27.543 41.152 17.101 1.00 16.54 163 ALA B N 1
ATOM 2901 C CA . ALA B 1 164 ? -27.838 41.493 18.516 1.00 18.32 163 ALA B CA 1
ATOM 2902 C C . ALA B 1 164 ? -27.531 42.957 18.858 1.00 18.94 163 ALA B C 1
ATOM 2903 O O . ALA B 1 164 ? -28.281 43.570 19.615 1.00 20.12 163 ALA B O 1
ATOM 2905 N N . GLY B 1 165 ? -26.407 43.476 18.352 1.00 18.09 164 GLY B N 1
ATOM 2906 C CA . GLY B 1 165 ? -26.027 44.868 18.555 1.00 18.71 164 GLY B CA 1
ATOM 2907 C C . GLY B 1 165 ? -27.062 45.831 17.971 1.00 19.68 164 GLY B C 1
ATOM 2908 O O . GLY B 1 165 ? -27.397 46.833 18.602 1.00 16.77 164 GLY B O 1
ATOM 2909 N N . ALA B 1 166 ? -27.564 45.512 16.762 1.00 18.08 165 ALA B N 1
ATOM 2910 C CA . ALA B 1 166 ? -28.625 46.325 16.127 1.00 18.80 165 ALA B CA 1
ATOM 2911 C C . ALA B 1 166 ? -29.939 46.310 16.920 1.00 17.89 165 ALA B C 1
ATOM 2912 O O . ALA B 1 166 ? -30.596 47.330 17.096 1.00 17.29 165 ALA B O 1
ATOM 2922 N N . ALA B 1 168 ? -30.256 45.610 20.211 1.00 20.96 167 ALA B N 1
ATOM 2923 C CA . ALA B 1 168 ? -29.987 46.347 21.473 1.00 21.12 167 ALA B CA 1
ATOM 2924 C C . ALA B 1 168 ? -29.955 47.874 21.211 1.00 20.22 167 ALA B C 1
ATOM 2925 O O . ALA B 1 168 ? -30.318 48.652 22.102 1.00 20.52 167 ALA B O 1
ATOM 2927 N N . GLU B 1 169 ? -29.514 48.264 20.008 1.00 20.75 168 GLU B N 1
ATOM 2928 C CA . GLU B 1 169 ? -29.457 49.672 19.612 1.00 20.56 168 GLU B CA 1
ATOM 2929 C C . GLU B 1 169 ? -30.871 50.211 19.429 1.00 20.51 168 GLU B C 1
ATOM 2930 O O . GLU B 1 169 ? -31.164 51.310 19.924 1.00 22.11 168 GLU B O 1
ATOM 2936 N N . ASN B 1 170 ? -31.733 49.463 18.735 1.00 19.68 169 ASN B N 1
ATOM 2937 C CA . ASN B 1 170 ? -33.142 49.880 18.618 1.00 18.64 169 ASN B CA 1
ATOM 2938 C C . ASN B 1 170 ? -33.707 50.104 20.049 1.00 18.01 169 ASN B C 1
ATOM 2939 O O . ASN B 1 170 ? -34.371 51.100 20.300 1.00 18.99 169 ASN B O 1
ATOM 2944 N N . ALA B 1 171 ? -33.403 49.182 20.969 1.00 17.41 170 ALA B N 1
ATOM 2945 C CA . ALA B 1 171 ? -33.802 49.281 22.391 1.00 17.75 170 ALA B CA 1
ATOM 2946 C C . ALA B 1 171 ? -33.254 50.518 23.118 1.00 18.16 170 ALA B C 1
ATOM 2947 O O . ALA B 1 171 ? -33.999 51.201 23.869 1.00 19.15 170 ALA B O 1
ATOM 2949 N N . TYR B 1 172 ? -31.958 50.780 22.947 1.00 17.59 171 TYR B N 1
ATOM 2950 C CA . TYR B 1 172 ? -31.331 51.995 23.482 1.00 18.38 171 TYR B CA 1
ATOM 2951 C C . TYR B 1 172 ? -32.073 53.256 23.023 1.00 17.77 171 TYR B C 1
ATOM 2952 O O . TYR B 1 172 ? -32.394 54.133 23.828 1.00 18.37 171 TYR B O 1
ATOM 2961 N N . LEU B 1 173 ? -32.320 53.333 21.713 1.00 16.67 172 LEU B N 1
ATOM 2962 C CA . LEU B 1 173 ? -33.000 54.460 21.119 1.00 16.27 172 LEU B CA 1
ATOM 2963 C C . LEU B 1 173 ? -34.452 54.595 21.622 1.00 17.63 172 LEU B C 1
ATOM 2964 O O . LEU B 1 173 ? -34.906 55.720 21.898 1.00 16.97 172 LEU B O 1
ATOM 2969 N N . TYR B 1 174 ? -35.165 53.467 21.752 1.00 17.80 173 TYR B N 1
ATOM 2970 C CA . TYR B 1 174 ? -36.513 53.493 22.323 1.00 17.85 173 TYR B CA 1
ATOM 2971 C C . TYR B 1 174 ? -36.449 54.037 23.755 1.00 18.17 173 TYR B C 1
ATOM 2972 O O . TYR B 1 174 ? -37.247 54.884 24.115 1.00 17.63 173 TYR B O 1
ATOM 2981 N N . CYS B 1 175 ? -35.522 53.524 24.562 1.00 18.59 174 CYS B N 1
ATOM 2982 C CA . CYS B 1 175 ? -35.332 54.012 25.917 1.00 18.99 174 CYS B CA 1
ATOM 2983 C C . CYS B 1 175 ? -35.048 55.528 25.972 1.00 18.93 174 CYS B C 1
ATOM 2984 O O . CYS B 1 175 ? -35.612 56.215 26.802 1.00 16.82 174 CYS B O 1
ATOM 2987 N N . ALA B 1 176 ? -34.197 56.023 25.068 1.00 18.75 175 ALA B N 1
ATOM 2988 C CA . ALA B 1 176 ? -33.912 57.479 24.984 1.00 18.63 175 ALA B CA 1
ATOM 2989 C C . ALA B 1 176 ? -35.228 58.232 24.683 1.00 18.58 175 ALA B C 1
ATOM 2990 O O . ALA B 1 176 ? -35.495 59.251 25.320 1.00 16.47 175 ALA B O 1
ATOM 2992 N N . SER B 1 177 ? -36.049 57.694 23.760 1.00 19.25 176 SER B N 1
ATOM 2993 C CA A SER B 1 177 ? -37.346 58.321 23.414 0.50 18.98 176 SER B CA 1
ATOM 2994 C CA B SER B 1 177 ? -37.352 58.309 23.415 0.50 19.80 176 SER B CA 1
ATOM 2995 C C . SER B 1 177 ? -38.348 58.340 24.575 1.00 19.64 176 SER B C 1
ATOM 2996 O O . SER B 1 177 ? -39.128 59.268 24.683 1.00 22.04 176 SER B O 1
ATOM 3001 N N . ALA B 1 178 ? -38.339 57.295 25.397 1.00 20.74 177 ALA B N 1
ATOM 3002 C CA . ALA B 1 178 ? -39.271 57.124 26.532 1.00 21.26 177 ALA B CA 1
ATOM 3003 C C . ALA B 1 178 ? -38.773 57.591 27.873 1.00 22.56 177 ALA B C 1
ATOM 3004 O O . ALA B 1 178 ? -39.488 57.453 28.849 1.00 24.82 177 ALA B O 1
ATOM 3006 N N . GLY B 1 179 ? -37.581 58.160 27.949 1.00 23.13 178 GLY B N 1
ATOM 3007 C CA . GLY B 1 179 ? -37.026 58.556 29.241 1.00 22.77 178 GLY B CA 1
ATOM 3008 C C . GLY B 1 179 ? -36.626 57.388 30.105 1.00 22.48 178 GLY B C 1
ATOM 3009 O O . GLY B 1 179 ? -36.711 57.488 31.312 1.00 23.72 178 GLY B O 1
ATOM 3010 N N . LEU B 1 180 ? -36.209 56.275 29.498 1.00 20.96 179 LEU B N 1
ATOM 3011 C CA . LEU B 1 180 ? -35.715 55.134 30.249 1.00 20.40 179 LEU B CA 1
ATOM 3012 C C . LEU B 1 180 ? -34.198 55.063 30.104 1.00 19.55 179 LEU B C 1
ATOM 3013 O O . LEU B 1 180 ? -33.624 55.554 29.147 1.00 19.25 179 LEU B O 1
ATOM 3018 N N . GLY B 1 181 ? -33.574 54.442 31.085 1.00 18.42 180 GLY B N 1
ATOM 3019 C CA . GLY B 1 181 ? -32.160 54.164 31.077 1.00 19.02 180 GLY B CA 1
ATOM 3020 C C . GLY B 1 181 ? -31.933 52.751 30.553 1.00 18.45 180 GLY B C 1
ATOM 3021 O O . GLY B 1 181 ? -32.826 51.896 30.629 1.00 18.57 180 GLY B O 1
ATOM 3022 N N . ALA B 1 182 ? -30.746 52.517 30.007 1.00 18.89 181 ALA B N 1
ATOM 3023 C CA . ALA B 1 182 ? -30.365 51.205 29.479 1.00 18.72 181 ALA B CA 1
ATOM 3024 C C . ALA B 1 182 ? -28.848 51.085 29.394 1.00 19.36 181 ALA B C 1
ATOM 3025 O O . ALA B 1 182 ? -28.171 52.112 29.292 1.00 18.72 181 ALA B O 1
ATOM 3027 N N . VAL B 1 183 ? -28.337 49.849 29.477 1.00 18.34 182 VAL B N 1
ATOM 3028 C CA . VAL B 1 183 ? -26.913 49.556 29.256 1.00 18.52 182 VAL B CA 1
ATOM 3029 C C . VAL B 1 183 ? -26.769 48.150 28.692 1.00 18.45 182 VAL B C 1
ATOM 3030 O O . VAL B 1 183 ? -27.249 47.218 29.316 1.00 18.17 182 VAL B O 1
ATOM 3034 N N . VAL B 1 184 ? -26.153 48.008 27.511 1.00 18.33 183 VAL B N 1
ATOM 3035 C CA . VAL B 1 184 ? -25.912 46.715 26.910 1.00 18.68 183 VAL B CA 1
ATOM 3036 C C . VAL B 1 184 ? -24.686 46.142 27.618 1.00 19.01 183 VAL B C 1
ATOM 3037 O O . VAL B 1 184 ? -23.748 46.892 27.928 1.00 17.97 183 VAL B O 1
ATOM 3041 N N . ARG B 1 185 ? -24.722 44.851 27.952 1.00 17.15 184 ARG B N 1
ATOM 3042 C CA . ARG B 1 185 ? -23.644 44.172 28.681 1.00 18.41 184 ARG B CA 1
ATOM 3043 C C . ARG B 1 185 ? -23.216 42.922 27.912 1.00 18.79 184 ARG B C 1
ATOM 3044 O O . ARG B 1 185 ? -24.040 42.051 27.636 1.00 19.52 184 ARG B O 1
ATOM 3052 N N . GLY B 1 186 ? -21.933 42.860 27.614 1.00 18.35 185 GLY B N 1
ATOM 3053 C CA . GLY B 1 186 ? -21.289 41.821 26.818 1.00 19.66 185 GLY B CA 1
ATOM 3054 C C . GLY B 1 186 ? -20.339 40.946 27.587 1.00 18.96 185 GLY B C 1
ATOM 3055 O O . GLY B 1 186 ? -19.951 39.897 27.073 1.00 18.70 185 GLY B O 1
ATOM 3056 N N . TRP B 1 187 ? -19.899 41.405 28.762 1.00 19.44 186 TRP B N 1
ATOM 3057 C CA . TRP B 1 187 ? -19.085 40.612 29.665 1.00 19.89 186 TRP B CA 1
ATOM 3058 C C . TRP B 1 187 ? -20.018 39.636 30.356 1.00 19.67 186 TRP B C 1
ATOM 3059 O O . TRP B 1 187 ? -20.571 39.921 31.399 1.00 19.38 186 TRP B O 1
ATOM 3070 N N . LEU B 1 188 ? -20.194 38.485 29.714 1.00 20.21 187 LEU B N 1
ATOM 3071 C CA . LEU B 1 188 ? -21.073 37.423 30.183 1.00 20.33 187 LEU B CA 1
ATOM 3072 C C . LEU B 1 188 ? -20.315 36.119 30.337 1.00 20.41 187 LEU B C 1
ATOM 3073 O O . LEU B 1 188 ? -19.535 35.763 29.470 1.00 20.67 187 LEU B O 1
ATOM 3078 N N . ASN B 1 189 ? -20.521 35.423 31.453 1.00 19.43 188 ASN B N 1
ATOM 3079 C CA . ASN B 1 189 ? -20.081 34.040 31.571 1.00 18.41 188 ASN B CA 1
ATOM 3080 C C . ASN B 1 189 ? -21.233 33.345 30.814 1.00 17.64 188 ASN B C 1
ATOM 3081 O O . ASN B 1 189 ? -22.288 33.080 31.369 1.00 16.72 188 ASN B O 1
ATOM 3086 N N . ARG B 1 190 ? -21.015 33.094 29.526 1.00 17.86 189 ARG B N 1
ATOM 3087 C CA . ARG B 1 190 ? -22.071 32.584 28.654 1.00 18.71 189 ARG B CA 1
ATOM 3088 C C . ARG B 1 190 ? -22.620 31.192 29.029 1.00 18.32 189 ARG B C 1
ATOM 3089 O O . ARG B 1 190 ? -23.835 31.009 29.032 1.00 19.38 189 ARG B O 1
ATOM 3097 N N . ARG B 1 191 ? -21.728 30.256 29.355 1.00 18.64 190 ARG B N 1
ATOM 3098 C CA A ARG B 1 191 ? -22.113 28.883 29.722 0.50 19.19 190 ARG B CA 1
ATOM 3099 C CA B ARG B 1 191 ? -22.096 28.882 29.720 0.50 18.94 190 ARG B CA 1
ATOM 3100 C C . ARG B 1 191 ? -22.910 28.855 31.028 1.00 19.17 190 ARG B C 1
ATOM 3101 O O . ARG B 1 191 ? -23.922 28.154 31.125 1.00 19.07 190 ARG B O 1
ATOM 3106 N N . GLN B 1 192 ? -22.453 29.613 32.025 1.00 18.89 191 GLN B N 1
ATOM 3107 C CA . GLN B 1 192 ? -23.129 29.698 33.332 1.00 19.10 191 GLN B CA 1
ATOM 3108 C C . GLN B 1 192 ? -24.520 30.295 33.172 1.00 19.22 191 GLN B C 1
ATOM 3109 O O . GLN B 1 192 ? -25.486 29.757 33.702 1.00 19.12 191 GLN B O 1
ATOM 3115 N N . LEU B 1 193 ? -24.622 31.382 32.401 1.00 19.26 192 LEU B N 1
ATOM 3116 C CA . LEU B 1 193 ? -25.904 32.059 32.197 1.00 19.69 192 LEU B CA 1
ATOM 3117 C C . LEU B 1 193 ? -26.870 31.192 31.358 1.00 20.17 192 LEU B C 1
ATOM 3118 O O . LEU B 1 193 ? -28.053 31.120 31.688 1.00 19.75 192 LEU B O 1
ATOM 3123 N N . ALA B 1 194 ? -26.352 30.520 30.324 1.00 20.30 193 ALA B N 1
ATOM 3124 C CA . ALA B 1 194 ? -27.144 29.576 29.499 1.00 20.18 193 ALA B CA 1
ATOM 3125 C C . ALA B 1 194 ? -27.750 28.465 30.369 1.00 20.29 193 ALA B C 1
ATOM 3126 O O . ALA B 1 194 ? -28.921 28.127 30.214 1.00 18.91 193 ALA B O 1
ATOM 3128 N N . GLU B 1 195 ? -26.965 27.935 31.309 1.00 22.28 194 GLU B N 1
ATOM 3129 C CA . GLU B 1 195 ? -27.458 26.910 32.259 1.00 23.25 194 GLU B CA 1
ATOM 3130 C C . GLU B 1 195 ? -28.600 27.463 33.108 1.00 22.07 194 GLU B C 1
ATOM 3131 O O . GLU B 1 195 ? -29.609 26.796 33.279 1.00 20.45 194 GLU B O 1
ATOM 3137 N N . HIS B 1 196 ? -28.426 28.671 33.643 1.00 21.44 195 HIS B N 1
ATOM 3138 C CA . HIS B 1 196 ? -29.483 29.320 34.435 1.00 20.65 195 HIS B CA 1
ATOM 3139 C C . HIS B 1 196 ? -30.763 29.546 33.627 1.00 19.03 195 HIS B C 1
ATOM 3140 O O . HIS B 1 196 ? -31.854 29.412 34.145 1.00 18.94 195 HIS B O 1
ATOM 3155 N N . SER B 1 198 ? -31.832 27.576 31.219 1.00 19.35 197 SER B N 1
ATOM 3156 C CA . SER B 1 198 ? -32.295 26.291 30.639 1.00 19.06 197 SER B CA 1
ATOM 3157 C C . SER B 1 198 ? -32.252 26.325 29.104 1.00 18.99 197 SER B C 1
ATOM 3158 O O . SER B 1 198 ? -33.144 25.797 28.449 1.00 18.83 197 SER B O 1
ATOM 3161 N N . LEU B 1 199 ? -31.231 26.953 28.532 1.00 18.50 198 LEU B N 1
ATOM 3162 C CA . LEU B 1 199 ? -31.113 26.991 27.073 1.00 19.74 198 LEU B CA 1
ATOM 3163 C C . LEU B 1 199 ? -30.633 25.641 26.548 1.00 20.82 198 LEU B C 1
ATOM 3164 O O . LEU B 1 199 ? -29.975 24.891 27.265 1.00 20.33 198 LEU B O 1
ATOM 3169 N N . ASN B 1 200 ? -30.946 25.351 25.283 1.00 22.71 199 ASN B N 1
ATOM 3170 C CA . ASN B 1 200 ? -30.406 24.161 24.618 1.00 23.42 199 ASN B CA 1
ATOM 3171 C C . ASN B 1 200 ? -28.905 24.355 24.404 1.00 22.54 199 ASN B C 1
ATOM 3172 O O . ASN B 1 200 ? -28.399 25.486 24.430 1.00 20.39 199 ASN B O 1
ATOM 3177 N N . GLU B 1 201 ? -28.210 23.241 24.204 1.00 22.13 200 GLU B N 1
ATOM 3178 C CA . GLU B 1 201 ? -26.748 23.199 24.016 1.00 22.94 200 GLU B CA 1
ATOM 3179 C C . GLU B 1 201 ? -26.214 24.104 22.904 1.00 23.58 200 GLU B C 1
ATOM 3180 O O . GLU B 1 201 ? -25.106 24.622 23.030 1.00 24.32 200 GLU B O 1
ATOM 3182 N N . ASP B 1 202 ? -26.998 24.308 21.843 1.00 23.92 201 ASP B N 1
ATOM 3183 C CA . ASP B 1 202 ? -26.585 25.156 20.703 1.00 25.57 201 ASP B CA 1
ATOM 3184 C C . ASP B 1 202 ? -27.135 26.599 20.747 1.00 25.05 201 ASP B C 1
ATOM 3185 O O . ASP B 1 202 ? -27.249 27.248 19.714 1.00 23.83 201 ASP B O 1
ATOM 3190 N N . GLU B 1 203 ? -27.492 27.071 21.946 1.00 25.67 202 GLU B N 1
ATOM 3191 C CA . GLU B 1 203 ? -28.002 28.427 22.191 1.00 25.70 202 GLU B CA 1
ATOM 3192 C C . GLU B 1 203 ? -27.119 29.043 23.252 1.00 24.88 202 GLU B C 1
ATOM 3193 O O . GLU B 1 203 ? -26.828 28.417 24.280 1.00 23.80 202 GLU B O 1
ATOM 3199 N N . GLU B 1 204 ? -26.730 30.281 23.012 1.00 23.97 203 GLU B N 1
ATOM 3200 C CA . GLU B 1 204 ? -25.796 30.977 23.870 1.00 24.43 203 GLU B CA 1
ATOM 3201 C C . GLU B 1 204 ? -26.141 32.463 24.028 1.00 21.34 203 GLU B C 1
ATOM 3202 O O . GLU B 1 204 ? -26.225 33.133 23.006 1.00 20.58 203 GLU B O 1
ATOM 3208 N N . PRO B 1 205 ? -26.300 32.974 25.277 1.00 19.59 204 PRO B N 1
ATOM 3209 C CA . PRO B 1 205 ? -26.489 34.428 25.440 1.00 20.18 204 PRO B CA 1
ATOM 3210 C C . PRO B 1 205 ? -25.207 35.179 25.008 1.00 19.75 204 PRO B C 1
ATOM 3211 O O . PRO B 1 205 ? -24.117 34.769 25.392 1.00 19.94 204 PRO B O 1
ATOM 3215 N N . ILE B 1 206 ? -25.339 36.219 24.185 1.00 20.51 205 ILE B N 1
ATOM 3216 C CA . ILE B 1 206 ? -24.155 36.993 23.736 1.00 21.11 205 ILE B CA 1
ATOM 3217 C C . ILE B 1 206 ? -24.152 38.425 24.227 1.00 20.50 205 ILE B C 1
ATOM 3218 O O . ILE B 1 206 ? -23.089 39.010 24.362 1.00 21.69 205 ILE B O 1
ATOM 3223 N N . LEU B 1 207 ? -25.330 38.999 24.437 1.00 21.15 206 LEU B N 1
ATOM 3224 C CA . LEU B 1 207 ? -25.470 40.326 25.029 1.00 21.56 206 LEU B CA 1
ATOM 3225 C C . LEU B 1 207 ? -26.678 40.322 25.965 1.00 22.10 206 LEU B C 1
ATOM 3226 O O . LEU B 1 207 ? -27.647 39.576 25.732 1.00 21.76 206 LEU B O 1
ATOM 3231 N N . SER B 1 208 ? -26.570 41.111 27.038 1.00 23.04 207 SER B N 1
ATOM 3232 C CA A SER B 1 208 ? -27.635 41.329 27.999 0.50 23.18 207 SER B CA 1
ATOM 3233 C CA B SER B 1 208 ? -27.653 41.333 27.988 0.50 23.29 207 SER B CA 1
ATOM 3234 C C . SER B 1 208 ? -27.843 42.856 28.065 1.00 24.12 207 SER B C 1
ATOM 3235 O O . SER B 1 208 ? -26.890 43.609 27.879 1.00 27.85 207 SER B O 1
ATOM 3240 N N . GLN B 1 209 ? -29.063 43.320 28.316 1.00 21.82 208 GLN B N 1
ATOM 3241 C CA . GLN B 1 209 ? -29.332 44.765 28.385 1.00 20.27 208 GLN B CA 1
ATOM 3242 C C . GLN B 1 209 ? -30.262 45.054 29.555 1.00 20.09 208 GLN B C 1
ATOM 3243 O O . GLN B 1 209 ? -31.419 44.624 29.542 1.00 20.26 208 GLN B O 1
ATOM 3249 N N . THR B 1 210 ? -29.742 45.806 30.520 1.00 18.84 209 THR B N 1
ATOM 3250 C CA . THR B 1 210 ? -30.406 46.159 31.790 1.00 17.58 209 THR B CA 1
ATOM 3251 C C . THR B 1 210 ? -31.111 47.485 31.558 1.00 18.14 209 THR B C 1
ATOM 3252 O O . THR B 1 210 ? -30.505 48.435 31.098 1.00 20.15 209 THR B O 1
ATOM 3256 N N . ILE B 1 211 ? -32.399 47.532 31.852 1.00 19.41 210 ILE B N 1
ATOM 3257 C CA . ILE B 1 211 ? -33.278 48.648 31.502 1.00 19.63 210 ILE B CA 1
ATOM 3258 C C . ILE B 1 211 ? -34.214 49.012 32.639 1.00 20.26 210 ILE B C 1
ATOM 3259 O O . ILE B 1 211 ? -34.724 48.128 33.312 1.00 20.17 210 ILE B O 1
ATOM 3264 N N . GLY B 1 212 ? -34.421 50.317 32.831 1.00 21.29 211 GLY B N 1
ATOM 3265 C CA . GLY B 1 212 ? -35.370 50.848 33.798 1.00 22.20 211 GLY B CA 1
ATOM 3266 C C . GLY B 1 212 ? -35.311 52.359 33.849 1.00 22.89 211 GLY B C 1
ATOM 3267 O O . GLY B 1 212 ? -34.475 52.961 33.172 1.00 23.32 211 GLY B O 1
ATOM 3268 N N . ARG B 1 213 ? -36.174 52.983 34.656 1.00 23.35 212 ARG B N 1
ATOM 3269 C CA . ARG B 1 213 ? -36.073 54.433 34.854 1.00 23.10 212 ARG B CA 1
ATOM 3270 C C . ARG B 1 213 ? -34.731 54.685 35.542 1.00 22.76 212 ARG B C 1
ATOM 3271 O O . ARG B 1 213 ? -34.305 53.869 36.364 1.00 22.40 212 ARG B O 1
ATOM 3275 N N . ALA B 1 214 ? -34.054 55.781 35.189 1.00 23.41 213 ALA B N 1
ATOM 3276 C CA . ALA B 1 214 ? -32.776 56.155 35.842 1.00 24.18 213 ALA B CA 1
ATOM 3277 C C . ALA B 1 214 ? -33.047 56.497 37.303 1.00 24.77 213 ALA B C 1
ATOM 3278 O O . ALA B 1 214 ? -34.111 57.016 37.628 1.00 24.08 213 ALA B O 1
ATOM 3280 N N . ALA B 1 215 ? -32.090 56.171 38.171 1.00 26.47 214 ALA B N 1
ATOM 3281 C CA . ALA B 1 215 ? -32.218 56.400 39.626 1.00 28.31 214 ALA B CA 1
ATOM 3282 C C . ALA B 1 215 ? -32.397 57.885 39.946 1.00 31.15 214 ALA B C 1
ATOM 3283 O O . ALA B 1 215 ? -31.777 58.729 39.310 1.00 30.28 214 ALA B O 1
ATOM 3285 N N . SER B 1 216 ? -33.253 58.172 40.929 1.00 35.76 215 SER B N 1
ATOM 3286 C CA . SER B 1 216 ? -33.564 59.540 41.364 1.00 39.76 215 SER B CA 1
ATOM 3287 C C . SER B 1 216 ? -32.390 60.122 42.168 1.00 42.70 215 SER B C 1
ATOM 3288 O O . SER B 1 216 ? -31.705 61.028 41.671 1.00 43.74 215 SER B O 1
ATOM 3291 N N . HIS B 1 217 ? -32.145 59.566 43.369 1.00 45.21 216 HIS B N 1
ATOM 3292 C CA . HIS B 1 217 ? -31.067 60.006 44.291 1.00 46.57 216 HIS B CA 1
ATOM 3293 C C . HIS B 1 217 ? -29.803 59.134 44.121 1.00 47.46 216 HIS B C 1
ATOM 3294 O O . HIS B 1 217 ? -29.153 59.138 43.060 1.00 48.16 216 HIS B O 1
#

Nearest PDB structures (foldseek):
  3hj9-assembly1_B  TM=9.884E-01  e=2.823E-39  Cupriavidus pinatubonensis JMP134
  3hoi-assembly1_A-2  TM=9.486E-01  e=1.305E-20  Bacteroides fragilis NCTC 9343
  8cqs-assembly1_A  TM=9.444E-01  e=2.419E-20  Bacteroides thetaiotaomicron
  3ge5-assembly1_B  TM=7.726E-01  e=3.343E-07  Porphyromonas gingivalis W83
  3g14-assembly1_B  TM=7.122E-01  e=2.611E-07  Clostridium novyi NT

Secondary structure (DSSP, 8-state):
-GGGGSPPEE--S--PEEP-S---SEEE-PPPP-S-----HHHH------B--PPPPHHHHHHHHHHHH-EEETGGGEESS--GGG---EEEEEEETTEEEEEETTTTEEEEEESEE-----EE------EEEEEEEETT----GGGHHHHHHHHHH--HHHHHHHHHTT-EEEEE----HHHHHH----TTEEEEEEEEEEPBP--/-PPEEP--PPPEEP-S---SEEE-PPP--------HHHH------B--PPPPHHHHHHHHHHHH-EEETTTTEESS--GGG---EEEEEEETTEEEEEETTTTEEEEEESEE-----EE------EEEEEEEETT----HHHHHHHHHHHHH--HHHHHHHHHHT-EEEEE----HHHHHH----TTEEEEEEEEEEPBP--

Foldseek 3Di:
DCVLVPQFDFDPDDAFAAADDALDQKFAADDADDPDQPLLLVVQQDAFQAFDADADPSRLVLNLCQLLFAQPDLVLRDHNFDAPPSQCFKWKWKFASQAIWTQDRNRSMTGGPGRTRLPDARGPSNRDYRMKIWIKGQQVSPPDPVCSLVRSLVRNVSVVSSSSSCSSVQKHKDKAQNHPFVVSCVSDHDPRITTGIMMHMHHHDPD/DDWDFDDDDAFAFADDPLDQKFQAPDDDDPDQPLLLVVQQDAAFAFDADADPRNLVLVLCQLLFAQPDLVLSQHNFDAVVSDDQKWKWKFASQAIWTQDRNRSMTGGDGRTRLPDARIPPNHDYRMKIWIKGQQVSPPDPVCSVVRSVVRNVSVVSSSSSCSSVQKHKDKAQNHPFVSSCVSDHDPRMTGGIMMHMHHHDDD

CATH classification: 3.40.109.10

Sequence (409 aa):
NDLKRLPYEPVKGLLPRPAVGTSERVITTLPEPDDRTSGPLGTLWLRKSTREFDQQPLPLKQLSELLWAAAGVNRSLGGGRTAPSPYGETVIDVYVALPAGLYRYDPVHHCLELKRAADLLRSTGYQDFVGAPLDLVFVANHGRQEPPKLREETFSSAAAAGAAENAYLYCASAGLGAVVRGWLNRRQLAEHSLNEDEEPILSQTIGRAASHLPYEPVKGLLPRPAVGTSEERVITLPEPDRTSGPLGTLWWLRKSTREFDQQPLPLKQLSELLWAAAGVNRSLGGGRTAPSPYGETVIDVYVALPAGLYRYDPVHHCLELKRAADLRSTGYQDFVGAPLDLVFVANHGRQEPPKLRETFSAAAAGAAENAYLYCASSAGLGAVVRGWLNRRRQLAEHSLNEDEEPILSSQTIGRAASH

Organism: Cupriavidus pinatubonensis (strain JMP 134 / LMG 1197) (NCBI:txid264198)

Solvent-accessible surface area: 18135 Å² total

InterPro domains:
  IPR000415 Nitroreductase-like [G3DSA:3.40.109.10] (1-222)
  IPR000415 Nitroreductase-like [SSF55469] (39-216)
  IPR029479 Nitroreductase [PF00881] (48-212)
  IPR052544 Bacteriocin Processing Enzyme [PTHR43745] (24-212)

B-factor: mean 22.43, std 6.95, range [9.04, 51.15]